Protein AF-0000000077901804 (afdb_homodimer)

Radius of gyration: 25.61 Å; Cα contacts (8 Å, |Δi|>4): 1204; chains: 2; bounding box: 65×67×76 Å

Solvent-accessible surface area (backbone atoms only — not comparable to full-atom values): 31361 Å² total; per-residue (Å²): 134,80,76,74,73,71,84,38,73,64,53,51,50,49,49,41,64,74,38,40,66,60,51,50,32,50,49,52,33,50,53,41,32,70,75,36,60,67,58,72,30,65,70,46,48,52,50,48,45,46,52,35,20,40,50,39,36,37,23,58,17,41,42,52,29,21,20,50,53,42,44,50,56,22,39,9,38,42,13,9,39,18,7,36,50,33,29,60,43,30,23,32,74,85,43,90,82,46,84,54,78,84,52,70,57,48,57,61,68,57,38,50,52,51,36,20,52,55,28,25,52,53,10,41,50,50,12,45,42,34,48,73,46,59,28,57,32,60,56,45,18,43,14,45,23,31,27,43,44,12,50,40,30,62,74,52,68,71,48,67,39,49,61,52,26,64,78,46,36,37,48,54,69,36,58,59,96,82,38,44,39,46,43,52,52,33,49,51,51,47,51,52,49,42,44,40,52,73,71,38,68,63,21,54,50,41,35,36,36,8,64,36,49,69,61,27,44,74,73,66,46,61,62,51,61,50,44,24,49,37,31,21,51,18,24,29,26,18,12,50,27,10,36,52,47,19,24,59,65,49,32,25,32,88,66,34,49,63,61,45,28,59,50,24,51,33,14,23,32,61,19,52,31,28,72,80,23,39,34,64,48,64,68,28,33,46,52,13,34,48,43,51,48,43,37,53,51,34,40,50,72,67,67,46,58,72,32,54,52,32,28,50,51,11,51,47,32,36,51,37,48,30,52,52,44,48,56,55,59,68,72,104,133,81,74,76,74,73,83,39,74,65,55,49,48,50,48,42,65,74,37,41,66,60,51,49,33,50,49,51,32,49,53,41,33,68,76,35,60,66,58,72,30,66,71,45,46,52,51,48,44,46,52,35,21,41,50,38,36,37,22,57,17,42,44,52,30,20,19,51,53,42,45,50,55,22,38,9,39,43,14,11,38,18,8,38,52,34,31,60,42,29,24,32,74,86,42,89,83,46,84,55,78,84,51,71,56,48,57,60,69,55,40,51,52,52,36,22,50,56,29,26,52,54,10,42,50,50,11,44,42,34,48,73,45,59,29,57,32,59,57,43,18,43,15,44,23,30,27,43,44,11,51,40,29,61,73,51,68,70,47,69,40,50,61,53,26,65,78,48,35,37,48,52,68,36,57,59,96,81,39,45,39,47,43,52,53,32,49,51,51,46,51,50,48,40,44,40,52,73,70,38,68,62,20,53,50,42,36,38,35,9,64,37,49,68,61,26,44,73,72,65,46,60,60,50,62,50,44,24,50,37,32,21,52,19,25,30,26,18,12,50,27,10,36,52,47,17,25,58,66,49,31,25,34,87,65,33,49,65,60,45,29,59,50,24,51,32,14,23,34,62,20,52,31,28,71,77,22,40,34,64,50,64,68,27,33,48,52,13,33,48,42,51,49,43,36,54,52,34,40,50,73,67,68,47,58,72,33,55,52,32,28,50,51,11,51,47,31,36,51,37,47,30,52,52,43,49,56,54,58,69,73,105

Organism: NCBI:txid853

Structure (mmCIF, N/CA/C/O backbone):
data_AF-0000000077901804-model_v1
#
loop_
_entity.id
_entity.type
_entity.pdbx_description
1 polymer 'Galactoside transport system permease protein MglC'
#
loop_
_atom_site.group_PDB
_atom_site.id
_atom_site.type_symbol
_atom_site.label_atom_id
_atom_site.label_alt_id
_atom_site.label_comp_id
_atom_site.label_asym_id
_atom_site.label_entity_id
_atom_site.label_seq_id
_atom_site.pdbx_PDB_ins_code
_atom_site.Cartn_x
_atom_site.Cartn_y
_atom_site.Cartn_z
_atom_site.occupancy
_atom_site.B_iso_or_equiv
_atom_site.auth_seq_id
_atom_site.auth_comp_id
_atom_site.auth_asym_id
_atom_site.auth_atom_id
_atom_site.pdbx_PDB_model_num
ATOM 1 N N . MET A 1 1 ? -24.484 21.406 40.375 1 30.56 1 MET A N 1
ATOM 2 C CA . MET A 1 1 ? -23.969 20.234 41.094 1 30.56 1 MET A CA 1
ATOM 3 C C . MET A 1 1 ? -23.438 19.203 40.125 1 30.56 1 MET A C 1
ATOM 5 O O . MET A 1 1 ? -24.203 18.453 39.5 1 30.56 1 MET A O 1
ATOM 9 N N . GLU A 1 2 ? -22.453 19.516 39.312 1 31.58 2 GLU A N 1
ATOM 10 C CA . GLU A 1 2 ? -21.719 18.844 38.25 1 31.58 2 GLU A CA 1
ATOM 11 C C . GLU A 1 2 ? -21.125 17.531 38.719 1 31.58 2 GLU A C 1
ATOM 13 O O . GLU A 1 2 ? -20.328 17.5 39.688 1 31.58 2 GLU A O 1
ATOM 18 N N . ALA A 1 3 ? -22.062 16.391 38.781 1 37.38 3 ALA A N 1
ATOM 19 C CA . ALA A 1 3 ? -21.734 15.086 39.344 1 37.38 3 ALA A CA 1
ATOM 20 C C . ALA A 1 3 ? -20.297 14.703 39.062 1 37.38 3 ALA A C 1
ATOM 22 O O . ALA A 1 3 ? -19.859 14.734 37.906 1 37.38 3 ALA A O 1
ATOM 23 N N . THR A 1 4 ? -19.375 14.977 39.875 1 35 4 THR A N 1
ATOM 24 C CA . THR A 1 4 ? -18.031 14.438 39.938 1 35 4 THR A CA 1
ATOM 25 C C . THR A 1 4 ? -18.016 12.969 39.531 1 35 4 THR A C 1
ATOM 27 O O . THR A 1 4 ? -18.469 12.109 40.281 1 35 4 THR A O 1
ATOM 30 N N . LYS A 1 5 ? -18.438 12.57 38.406 1 46.09 5 LYS A N 1
ATOM 31 C CA . LYS A 1 5 ? -18.391 11.18 37.969 1 46.09 5 LYS A CA 1
ATOM 32 C C . LYS A 1 5 ? -17.094 10.508 38.406 1 46.09 5 LYS A C 1
ATOM 34 O O . LYS A 1 5 ? -16 10.906 37.969 1 46.09 5 LYS A O 1
ATOM 39 N N . LYS A 1 6 ? -17.062 10.07 39.594 1 46.34 6 LYS A N 1
ATOM 40 C CA . LYS A 1 6 ? -16.031 9.266 40.25 1 46.34 6 LYS A CA 1
ATOM 41 C C . LYS A 1 6 ? -15.367 8.32 39.25 1 46.34 6 LYS A C 1
ATOM 43 O O . LYS A 1 6 ? -16.047 7.57 38.562 1 46.34 6 LYS A O 1
ATOM 48 N N . VAL A 1 7 ? -14.094 8.656 38.781 1 57.09 7 VAL A N 1
ATOM 49 C CA . VAL A 1 7 ? -13.203 7.793 38 1 57.09 7 VAL A CA 1
ATOM 50 C C . VAL A 1 7 ? -13.172 6.402 38.625 1 57.09 7 VAL A C 1
ATOM 52 O O . VAL A 1 7 ? -12.664 6.223 39.75 1 57.09 7 VAL A O 1
ATOM 55 N N . THR A 1 8 ? -14.141 5.609 38.469 1 60.59 8 THR A N 1
ATOM 56 C CA . THR A 1 8 ? -14.172 4.242 38.969 1 60.59 8 THR A CA 1
ATOM 57 C C . THR A 1 8 ? -13.172 3.367 38.219 1 60.59 8 THR A C 1
ATOM 59 O O . THR A 1 8 ? -12.773 3.693 37.125 1 60.59 8 THR A O 1
ATOM 62 N N . GLY A 1 9 ? -12.438 2.508 38.969 1 58.94 9 GLY A N 1
ATOM 63 C CA . GLY A 1 9 ? -11.5 1.527 38.438 1 58.94 9 GLY A CA 1
ATOM 64 C C . GLY A 1 9 ? -11.945 0.931 37.125 1 58.94 9 GLY A C 1
ATOM 65 O O . GLY A 1 9 ? -11.141 0.757 36.219 1 58.94 9 GLY A O 1
ATOM 66 N N . LYS A 1 10 ? -13.156 0.784 37 1 64.56 10 LYS A N 1
ATOM 67 C CA . LYS A 1 10 ? -13.719 0.201 35.781 1 64.56 10 LYS A CA 1
ATOM 68 C C . LYS A 1 10 ? -13.672 1.189 34.625 1 64.56 10 LYS A C 1
ATOM 70 O O . LYS A 1 10 ? -13.414 0.802 33.5 1 64.56 10 LYS A O 1
ATOM 75 N N . SER A 1 11 ? -13.945 2.463 34.969 1 69.19 11 SER A N 1
ATOM 76 C CA . SER A 1 11 ? -13.898 3.504 33.938 1 69.19 11 SER A CA 1
ATOM 77 C C . SER A 1 11 ? -12.477 3.721 33.438 1 69.19 11 SER A C 1
ATOM 79 O O . SER A 1 11 ? -12.258 3.914 32.25 1 69.19 11 SER A O 1
ATOM 81 N N . VAL A 1 12 ? -11.594 3.619 34.375 1 68.81 12 VAL A N 1
ATOM 82 C CA . VAL A 1 12 ? -10.188 3.77 34.031 1 68.81 12 VAL A CA 1
ATOM 83 C C . VAL A 1 12 ? -9.75 2.59 33.156 1 68.81 12 VAL A C 1
ATOM 85 O O . VAL A 1 12 ? -9.016 2.768 32.188 1 68.81 12 VAL A O 1
ATOM 88 N N . LYS A 1 13 ? -10.188 1.478 33.5 1 68.06 13 LYS A N 1
ATOM 89 C CA . LYS A 1 13 ? -9.844 0.283 32.75 1 68.06 13 LYS A CA 1
ATOM 90 C C . LYS A 1 13 ? -10.406 0.357 31.328 1 68.06 13 LYS A C 1
ATOM 92 O O . LYS A 1 13 ? -9.734 -0.019 30.359 1 68.06 13 LYS A O 1
ATOM 97 N N . LYS A 1 14 ? -11.562 0.89 31.297 1 70 14 LYS A N 1
ATOM 98 C CA . LYS A 1 14 ? -12.195 1.043 29.984 1 70 14 LYS A CA 1
ATOM 99 C C . LYS A 1 14 ? -11.469 2.086 29.141 1 70 14 LYS A C 1
ATOM 101 O O . LYS A 1 14 ? -11.242 1.878 27.953 1 70 14 LYS A O 1
ATOM 106 N N . TRP A 1 15 ? -11.164 3.121 29.875 1 72.94 15 TRP A N 1
ATOM 107 C CA . TRP A 1 15 ? -10.438 4.172 29.172 1 72.94 15 TRP A CA 1
ATOM 108 C C . TRP A 1 15 ? -9.07 3.676 28.719 1 72.94 15 TRP A C 1
ATOM 110 O O . TRP A 1 15 ? -8.633 3.963 27.594 1 72.94 15 TRP A O 1
ATOM 120 N N . LEU A 1 16 ? -8.469 2.912 29.562 1 70.81 16 LEU A N 1
ATOM 121 C CA . LEU A 1 16 ? -7.16 2.354 29.234 1 70.81 16 LEU A CA 1
ATOM 122 C C . LEU A 1 16 ? -7.266 1.362 28.078 1 70.81 16 LEU A C 1
ATOM 124 O O . LEU A 1 16 ? -6.391 1.317 27.203 1 70.81 16 LEU A O 1
ATOM 128 N N . GLY A 1 17 ? -8.289 0.748 28.141 1 65.12 17 GLY A N 1
ATOM 129 C CA . GLY A 1 17 ? -8.523 -0.195 27.062 1 65.12 17 GLY A CA 1
ATOM 130 C C . GLY A 1 17 ? -8.758 0.479 25.719 1 65.12 17 GLY A C 1
ATOM 131 O O . GLY A 1 17 ? -8.203 0.06 24.703 1 65.12 17 GLY A O 1
ATOM 132 N N . ASN A 1 18 ? -9.328 1.641 25.859 1 71.19 18 ASN A N 1
ATOM 133 C CA . ASN A 1 18 ? -9.695 2.354 24.641 1 71.19 18 ASN A CA 1
ATOM 134 C C . ASN A 1 18 ? -8.547 3.221 24.125 1 71.19 18 ASN A C 1
ATOM 136 O O . ASN A 1 18 ? -8.539 3.637 22.969 1 71.19 18 ASN A O 1
ATOM 140 N N . ASN A 1 19 ? -7.641 3.459 25.047 1 79.94 19 ASN A N 1
ATOM 141 C CA . ASN A 1 19 ? -6.512 4.312 24.688 1 79.94 19 ASN A CA 1
ATOM 142 C C . ASN A 1 19 ? -5.18 3.633 24.984 1 79.94 19 ASN A C 1
ATOM 144 O O . ASN A 1 19 ? -4.207 4.297 25.344 1 79.94 19 ASN A O 1
ATOM 148 N N . ALA A 1 20 ? -5.227 2.312 24.938 1 77 20 ALA A N 1
ATOM 149 C CA . ALA A 1 20 ? -4.066 1.511 25.328 1 77 20 ALA A CA 1
ATOM 150 C C . ALA A 1 20 ? -2.832 1.906 24.516 1 77 20 ALA A C 1
ATOM 152 O O . ALA A 1 20 ? -1.736 2.029 25.062 1 77 20 ALA A O 1
ATOM 153 N N . ILE A 1 21 ? -3.031 2.193 23.312 1 77.88 21 ILE A N 1
ATOM 154 C CA . ILE A 1 21 ? -1.894 2.479 22.438 1 77.88 21 ILE A CA 1
ATOM 155 C C . ILE A 1 21 ? -1.303 3.842 22.797 1 77.88 21 ILE A C 1
ATOM 157 O O . ILE A 1 21 ? -0.081 4.012 22.797 1 77.88 21 ILE A O 1
ATOM 161 N N . ILE A 1 22 ? -2.111 4.805 23.141 1 84.81 22 ILE A N 1
ATOM 162 C CA . ILE A 1 22 ? -1.645 6.129 23.516 1 84.81 22 ILE A CA 1
ATOM 163 C C . ILE A 1 22 ? -0.839 6.035 24.812 1 84.81 22 ILE A C 1
ATOM 165 O O . ILE A 1 22 ? 0.253 6.602 24.922 1 84.81 22 ILE A O 1
ATOM 169 N N . VAL A 1 23 ? -1.321 5.195 25.703 1 84.75 23 VAL A N 1
ATOM 170 C CA . VAL A 1 23 ? -0.662 5.043 27 1 84.75 23 VAL A CA 1
ATOM 171 C C . VAL A 1 23 ? 0.679 4.336 26.812 1 84.75 23 VAL A C 1
ATOM 173 O O . VAL A 1 23 ? 1.683 4.73 27.406 1 84.75 23 VAL A O 1
ATOM 176 N N . LEU A 1 24 ? 0.644 3.383 25.953 1 81.12 24 LEU A N 1
ATOM 177 C CA . LEU A 1 24 ? 1.866 2.627 25.703 1 81.12 24 LEU A CA 1
ATOM 178 C C . LEU A 1 24 ? 2.938 3.516 25.078 1 81.12 24 LEU A C 1
ATOM 180 O O . LEU A 1 24 ? 4.098 3.486 25.5 1 81.12 24 LEU A O 1
ATOM 184 N N . MET A 1 25 ? 2.586 4.273 24.172 1 83.31 25 MET A N 1
ATOM 185 C CA . MET A 1 25 ? 3.555 5.113 23.484 1 83.31 25 MET A CA 1
ATOM 186 C C . MET A 1 25 ? 4.07 6.223 24.391 1 83.31 25 MET A C 1
ATOM 188 O O . MET A 1 25 ? 5.25 6.574 24.344 1 83.31 25 MET A O 1
ATOM 192 N N . LEU A 1 26 ? 3.199 6.707 25.219 1 87 26 LEU A N 1
ATOM 193 C CA . LEU A 1 26 ? 3.623 7.715 26.188 1 87 26 LEU A CA 1
ATOM 194 C C . LEU A 1 26 ? 4.57 7.117 27.219 1 87 26 LEU A C 1
ATOM 196 O O . LEU A 1 26 ? 5.551 7.754 27.609 1 87 26 LEU A O 1
ATOM 200 N N . ALA A 1 27 ? 4.262 5.879 27.594 1 87 27 ALA A N 1
ATOM 201 C CA . ALA A 1 27 ? 5.109 5.199 28.578 1 87 27 ALA A CA 1
ATOM 202 C C . ALA A 1 27 ? 6.516 4.98 28.016 1 87 27 ALA A C 1
ATOM 204 O O . ALA A 1 27 ? 7.508 5.234 28.703 1 87 27 ALA A O 1
ATOM 205 N N . VAL A 1 28 ? 6.559 4.582 26.812 1 83.31 28 VAL A N 1
ATOM 206 C CA . VAL A 1 28 ? 7.855 4.355 26.172 1 83.31 28 VAL A CA 1
ATOM 207 C C . VAL A 1 28 ? 8.617 5.672 26.078 1 83.31 28 VAL A C 1
ATOM 209 O O . VAL A 1 28 ? 9.82 5.723 26.344 1 83.31 28 VAL A O 1
ATOM 212 N N . SER A 1 29 ? 7.938 6.719 25.703 1 87.62 29 SER A N 1
ATOM 213 C CA . SER A 1 29 ? 8.562 8.031 25.562 1 87.62 29 SER A CA 1
ATOM 214 C C . SER A 1 29 ? 9.086 8.531 26.906 1 87.62 29 SER A C 1
ATOM 216 O O . SER A 1 29 ? 10.172 9.109 26.984 1 87.62 29 SER A O 1
ATOM 218 N N . LEU A 1 30 ? 8.359 8.25 27.922 1 88.81 30 LEU A N 1
ATOM 219 C CA . LEU A 1 30 ? 8.766 8.68 29.25 1 88.81 30 LEU A CA 1
ATOM 220 C C . LEU A 1 30 ? 9.992 7.902 29.719 1 88.81 30 LEU A C 1
ATOM 222 O O . LEU A 1 30 ? 10.906 8.477 30.312 1 88.81 30 LEU A O 1
ATOM 226 N N . ILE A 1 31 ? 9.961 6.664 29.469 1 89.94 31 ILE A N 1
ATOM 227 C CA . ILE A 1 31 ? 11.094 5.828 29.859 1 89.94 31 ILE A CA 1
ATOM 228 C C . ILE A 1 31 ? 12.359 6.289 29.141 1 89.94 31 ILE A C 1
ATOM 230 O O . ILE A 1 31 ? 13.414 6.43 29.75 1 89.94 31 ILE A O 1
ATOM 234 N N . VAL A 1 32 ? 12.227 6.605 27.891 1 88.12 32 VAL A N 1
ATOM 235 C CA . VAL A 1 32 ? 13.367 7.055 27.109 1 88.12 32 VAL A CA 1
ATOM 236 C C . VAL A 1 32 ? 13.812 8.438 27.578 1 88.12 32 VAL A C 1
ATOM 238 O O . VAL A 1 32 ? 15.016 8.719 27.641 1 88.12 32 VAL A O 1
ATOM 241 N N . GLY A 1 33 ? 12.922 9.266 27.969 1 88.56 33 GLY A N 1
ATOM 242 C CA . GLY A 1 33 ? 13.25 10.578 28.5 1 88.56 33 GLY A CA 1
ATOM 243 C C . GLY A 1 33 ? 14.016 10.523 29.812 1 88.56 33 GLY A C 1
ATOM 244 O O . GLY A 1 33 ? 14.875 11.367 30.062 1 88.56 33 GLY A O 1
ATOM 245 N N . ILE A 1 34 ? 13.75 9.477 30.547 1 89.69 34 ILE A N 1
ATOM 246 C CA . ILE A 1 34 ? 14.43 9.297 31.812 1 89.69 34 ILE A CA 1
ATOM 247 C C . ILE A 1 34 ? 15.852 8.773 31.578 1 89.69 34 ILE A C 1
ATOM 249 O O . ILE A 1 34 ? 16.797 9.203 32.25 1 89.69 34 ILE A O 1
ATOM 253 N N . ILE A 1 35 ? 15.961 7.988 30.609 1 90.19 35 ILE A N 1
ATOM 254 C CA . ILE A 1 35 ? 17.25 7.391 30.297 1 90.19 35 ILE A CA 1
ATOM 255 C C . ILE A 1 35 ? 18.125 8.398 29.562 1 90.19 35 ILE A C 1
ATOM 257 O O . ILE A 1 35 ? 19.328 8.477 29.797 1 90.19 35 ILE A O 1
ATOM 261 N N . HIS A 1 36 ? 17.5 9.164 28.703 1 91.38 36 HIS A N 1
ATOM 262 C CA . HIS A 1 36 ? 18.203 10.18 27.906 1 91.38 36 HIS A CA 1
ATOM 263 C C . HIS A 1 36 ? 17.594 11.562 28.141 1 91.38 36 HIS A C 1
ATOM 265 O O . HIS A 1 36 ? 16.703 11.984 27.406 1 91.38 36 HIS A O 1
ATOM 271 N N . PRO A 1 37 ? 18.156 12.281 28.969 1 85.62 37 PRO A N 1
ATOM 272 C CA . PRO A 1 37 ? 17.562 13.57 29.328 1 85.62 37 PRO A CA 1
ATOM 273 C C . PRO A 1 37 ? 17.5 14.539 28.156 1 85.62 37 PRO A C 1
ATOM 275 O O . PRO A 1 37 ? 16.672 15.453 28.156 1 85.62 37 PRO A O 1
ATOM 278 N N . ASN A 1 38 ? 18.312 14.352 27.172 1 89.25 38 ASN A N 1
ATOM 279 C CA . ASN A 1 38 ? 18.281 15.211 25.984 1 89.25 38 ASN A CA 1
ATOM 280 C C . ASN A 1 38 ? 16.969 15.039 25.203 1 89.25 38 ASN A C 1
ATOM 282 O O . ASN A 1 38 ? 16.656 15.852 24.344 1 89.25 38 ASN A O 1
ATOM 286 N N . PHE A 1 39 ? 16.344 14.039 25.625 1 90.25 39 PHE A N 1
ATOM 287 C CA . PHE A 1 39 ? 15.039 13.781 25.016 1 90.25 39 PHE A CA 1
ATOM 288 C C . PHE A 1 39 ? 14.086 14.938 25.281 1 90.25 39 PHE A C 1
ATOM 290 O O . PHE A 1 39 ? 13.297 15.312 24.406 1 90.25 39 PHE A O 1
ATOM 297 N N . PHE A 1 40 ? 14.25 15.609 26.422 1 88.69 40 PHE A N 1
ATOM 298 C CA . PHE A 1 40 ? 13.344 16.688 26.797 1 88.69 40 PHE A CA 1
ATOM 299 C C . PHE A 1 40 ? 14 18.047 26.578 1 88.69 40 PHE A C 1
ATOM 301 O O . PHE A 1 40 ? 13.477 19.062 27.047 1 88.69 40 PHE A O 1
ATOM 308 N N . ALA A 1 41 ? 15.078 18.047 25.844 1 90.81 41 ALA A N 1
ATOM 309 C CA . ALA A 1 41 ? 15.719 19.312 25.516 1 90.81 41 ALA A CA 1
ATOM 310 C C . ALA A 1 41 ? 14.836 20.156 24.594 1 90.81 41 ALA A C 1
ATOM 312 O O . ALA A 1 41 ? 14.117 19.609 23.75 1 90.81 41 ALA A O 1
ATOM 313 N N . LEU A 1 42 ? 14.906 21.422 24.75 1 89.25 42 LEU A N 1
ATOM 314 C CA . LEU A 1 42 ? 14.07 22.344 24 1 89.25 42 LEU A CA 1
ATOM 315 C C . LEU A 1 42 ? 14.289 22.172 22.5 1 89.25 42 LEU A C 1
ATOM 317 O O . LEU A 1 42 ? 13.328 22.219 21.719 1 89.25 42 LEU A O 1
ATOM 321 N N . ALA A 1 43 ? 15.523 22.031 22.156 1 88.38 43 ALA A N 1
ATOM 322 C CA . ALA A 1 43 ? 15.836 21.844 20.75 1 88.38 43 ALA A CA 1
ATOM 323 C C . ALA A 1 43 ? 15.141 20.609 20.188 1 88.38 43 ALA A C 1
ATOM 325 O O . ALA A 1 43 ? 14.609 20.656 19.062 1 88.38 43 ALA A O 1
ATOM 326 N N . ASN A 1 44 ? 15.125 19.531 20.984 1 90.56 44 ASN A N 1
ATOM 327 C CA . ASN A 1 44 ? 14.477 18.297 20.547 1 90.56 44 ASN A CA 1
ATOM 328 C C . ASN A 1 44 ? 12.961 18.438 20.516 1 90.56 44 ASN A C 1
ATOM 330 O O . ASN A 1 44 ? 12.312 17.922 19.609 1 90.56 44 ASN A O 1
ATOM 334 N N . ILE A 1 45 ? 12.445 19.141 21.375 1 90.31 45 ILE A N 1
ATOM 335 C CA . ILE A 1 45 ? 11 19.359 21.422 1 90.31 45 ILE A CA 1
ATOM 336 C C . ILE A 1 45 ? 10.562 20.203 20.234 1 90.31 45 ILE A C 1
ATOM 338 O O . ILE A 1 45 ? 9.539 19.922 19.609 1 90.31 45 ILE A O 1
ATOM 342 N N . ILE A 1 46 ? 11.328 21.188 19.938 1 90.75 46 ILE A N 1
ATOM 343 C CA . ILE A 1 46 ? 11 22.047 18.812 1 90.75 46 ILE A CA 1
ATOM 344 C C . ILE A 1 46 ? 11.055 21.234 17.516 1 90.75 46 ILE A C 1
ATOM 346 O O . ILE A 1 46 ? 10.164 21.344 16.672 1 90.75 46 ILE A O 1
ATOM 350 N N . ASN A 1 47 ? 12.039 20.391 17.406 1 90.38 47 ASN A N 1
ATOM 351 C CA . ASN A 1 47 ? 12.156 19.531 16.219 1 90.38 47 ASN A CA 1
ATOM 352 C C . ASN A 1 47 ? 11.008 18.547 16.125 1 90.38 47 ASN A C 1
ATOM 354 O O . ASN A 1 47 ? 10.516 18.25 15.039 1 90.38 47 ASN A O 1
ATOM 358 N N . LEU A 1 48 ? 10.664 18.031 17.234 1 91.94 48 LEU A N 1
ATOM 359 C CA . LEU A 1 48 ? 9.516 17.125 17.281 1 91.94 48 LEU A CA 1
ATOM 360 C C . LEU A 1 48 ? 8.258 17.812 16.766 1 91.94 48 LEU A C 1
ATOM 362 O O . LEU A 1 48 ? 7.539 17.266 15.938 1 91.94 48 LEU A O 1
ATOM 366 N N . PHE A 1 49 ? 8.078 19.031 17.188 1 93.94 49 PHE A N 1
ATOM 367 C CA . PHE A 1 49 ? 6.855 19.719 16.797 1 93.94 49 PHE A CA 1
ATOM 368 C C . PHE A 1 49 ? 6.91 20.141 15.336 1 93.94 49 PHE A C 1
ATOM 370 O O . PHE A 1 49 ? 5.879 20.203 14.664 1 93.94 49 PHE A O 1
ATOM 377 N N . LYS A 1 50 ? 8.102 20.406 14.844 1 93.62 50 LYS A N 1
ATOM 378 C CA . LYS A 1 50 ? 8.242 20.656 13.414 1 93.62 50 LYS A CA 1
ATOM 379 C C . LYS A 1 50 ? 7.844 19.438 12.594 1 93.62 50 LYS A C 1
ATOM 381 O O . LYS A 1 50 ? 7.105 19.547 11.609 1 93.62 50 LYS A O 1
ATOM 386 N N . ASN A 1 51 ? 8.234 18.281 13.062 1 93.56 51 ASN A N 1
ATOM 387 C CA . ASN A 1 51 ? 7.867 17.047 12.391 1 93.56 51 ASN A CA 1
ATOM 388 C C . ASN A 1 51 ? 6.375 16.75 12.508 1 93.56 51 ASN A C 1
ATOM 390 O O . ASN A 1 51 ? 5.734 16.344 11.531 1 93.56 51 ASN A O 1
ATOM 394 N N . VAL A 1 52 ? 5.906 17 13.633 1 95.62 52 VAL A N 1
ATOM 395 C CA . VAL A 1 52 ? 4.492 16.766 13.898 1 95.62 52 VAL A CA 1
ATOM 396 C C . VAL A 1 52 ? 3.645 17.656 12.992 1 95.62 52 VAL A C 1
ATOM 398 O O . VAL A 1 52 ? 2.609 17.234 12.484 1 95.62 52 VAL A O 1
ATOM 401 N N . SER A 1 53 ? 4.102 18.891 12.844 1 96.94 53 SER A N 1
ATOM 402 C CA . SER A 1 53 ? 3.342 19.844 12.055 1 96.94 53 SER A CA 1
ATOM 403 C C . SER A 1 53 ? 3.109 19.328 10.633 1 96.94 53 SER A C 1
ATOM 405 O O . SER A 1 53 ? 1.983 19.359 10.141 1 96.94 53 SER A O 1
ATOM 407 N N . ILE A 1 54 ? 4.102 18.812 10.031 1 96.75 54 ILE A N 1
ATOM 408 C CA . ILE A 1 54 ? 4.012 18.344 8.648 1 96.75 54 ILE A CA 1
ATOM 409 C C . ILE A 1 54 ? 3.154 17.078 8.594 1 96.75 54 ILE A C 1
ATOM 411 O O . ILE A 1 54 ? 2.252 16.969 7.762 1 96.75 54 ILE A O 1
ATOM 415 N N . ARG A 1 55 ? 3.389 16.219 9.5 1 96.56 55 ARG A N 1
ATOM 416 C CA . ARG A 1 55 ? 2.646 14.953 9.531 1 96.56 55 ARG A CA 1
ATOM 417 C C . ARG A 1 55 ? 1.179 15.195 9.867 1 96.56 55 ARG A C 1
ATOM 419 O O . ARG A 1 55 ? 0.301 14.477 9.391 1 96.56 55 ARG A O 1
ATOM 426 N N . TYR A 1 56 ? 0.981 16.172 10.734 1 97.75 56 TYR A N 1
ATOM 427 C CA . TYR A 1 56 ? -0.377 16.516 11.133 1 97.75 56 TYR A CA 1
ATOM 428 C C . TYR A 1 56 ? -1.187 17.016 9.945 1 97.75 56 TYR A C 1
ATOM 430 O O . TYR A 1 56 ? -2.359 16.672 9.789 1 97.75 56 TYR A O 1
ATOM 438 N N . ILE A 1 57 ? -0.619 17.766 9.086 1 98.38 57 ILE A N 1
ATOM 439 C CA . ILE A 1 57 ? -1.294 18.297 7.906 1 98.38 57 ILE A CA 1
ATOM 440 C C . ILE A 1 57 ? -1.689 17.141 6.984 1 98.38 57 ILE A C 1
ATOM 442 O O . ILE A 1 57 ? -2.809 17.109 6.469 1 98.38 57 ILE A O 1
ATOM 446 N N . ILE A 1 58 ? -0.832 16.172 6.84 1 98.12 58 ILE A N 1
ATOM 447 C CA . ILE A 1 58 ? -1.128 15.016 6.012 1 98.12 58 ILE A CA 1
ATOM 448 C C . ILE A 1 58 ? -2.262 14.203 6.645 1 98.12 58 ILE A C 1
ATOM 450 O O . ILE A 1 58 ? -3.193 13.789 5.953 1 98.12 58 ILE A O 1
ATOM 454 N N . ALA A 1 59 ? -2.168 14.039 7.949 1 97.81 59 ALA A N 1
ATOM 455 C CA . ALA A 1 59 ? -3.17 13.25 8.672 1 97.81 59 ALA A CA 1
ATOM 456 C C . ALA A 1 59 ? -4.543 13.914 8.594 1 97.81 59 ALA A C 1
ATOM 458 O O . ALA A 1 59 ? -5.562 13.234 8.5 1 97.81 59 ALA A O 1
ATOM 459 N N . LEU A 1 60 ? -4.551 15.219 8.68 1 98.06 60 LEU A N 1
ATOM 460 C CA . LEU A 1 60 ? -5.82 15.93 8.539 1 98.06 60 LEU A CA 1
ATOM 461 C C . LEU A 1 60 ? -6.438 15.68 7.172 1 98.06 60 LEU A C 1
ATOM 463 O O . LEU A 1 60 ? -7.652 15.5 7.059 1 98.06 60 LEU A O 1
ATOM 467 N N . GLY A 1 61 ? -5.609 15.672 6.176 1 97.75 61 GLY A N 1
ATOM 468 C CA . GLY A 1 61 ? -6.102 15.352 4.844 1 97.75 61 GLY A CA 1
ATOM 469 C C . GLY A 1 61 ? -6.703 13.969 4.75 1 97.75 61 GLY A C 1
ATOM 470 O O . GLY A 1 61 ? -7.84 13.805 4.301 1 97.75 61 GLY A O 1
ATOM 471 N N . ILE A 1 62 ? -6.051 13.016 5.254 1 96.5 62 ILE A N 1
ATOM 472 C CA . ILE A 1 62 ? -6.477 11.625 5.133 1 96.5 62 ILE A CA 1
ATOM 473 C C . ILE A 1 62 ? -7.691 11.383 6.027 1 96.5 62 ILE A C 1
ATOM 475 O O . ILE A 1 62 ? -8.492 10.484 5.754 1 96.5 62 ILE A O 1
ATOM 479 N N . SER A 1 63 ? -7.832 12.125 7.105 1 97.12 63 SER A N 1
ATOM 480 C CA . SER A 1 63 ? -8.891 11.906 8.086 1 97.12 63 SER A CA 1
ATOM 481 C C . SER A 1 63 ? -10.273 11.992 7.438 1 97.12 63 SER A C 1
ATOM 483 O O . SER A 1 63 ? -11.164 11.203 7.754 1 97.12 63 SER A O 1
ATOM 485 N N . GLY A 1 64 ? -10.438 12.93 6.52 1 97.44 64 GLY A N 1
ATOM 486 C CA . GLY A 1 64 ? -11.719 13.016 5.828 1 97.44 64 GLY A CA 1
ATOM 487 C C . GLY A 1 64 ? -12.055 11.766 5.039 1 97.44 64 GLY A C 1
ATOM 488 O O . GLY A 1 64 ? -13.211 11.336 5.02 1 97.44 64 GLY A O 1
ATOM 489 N N . CYS A 1 65 ? -11.086 11.227 4.41 1 97.19 65 CYS A N 1
ATOM 490 C CA . CYS A 1 65 ? -11.289 9.992 3.654 1 97.19 65 CYS A CA 1
ATOM 491 C C . CYS A 1 65 ? -11.641 8.836 4.582 1 97.19 65 CYS A C 1
ATOM 493 O O . CYS A 1 65 ? -12.539 8.047 4.277 1 97.19 65 CYS A O 1
ATOM 495 N N . LEU A 1 66 ? -11 8.797 5.719 1 94.56 66 LEU A N 1
ATOM 496 C CA . LEU A 1 66 ? -11.242 7.723 6.68 1 94.56 66 LEU A CA 1
ATOM 497 C C . LEU A 1 66 ? -12.641 7.832 7.273 1 94.56 66 LEU A C 1
ATOM 499 O O . LEU A 1 66 ? -13.336 6.824 7.426 1 94.56 66 LEU A O 1
ATOM 503 N N . ILE A 1 67 ? -13.047 9.008 7.555 1 96.25 67 ILE A N 1
ATOM 504 C CA . ILE A 1 67 ? -14.336 9.25 8.195 1 96.25 67 ILE A CA 1
ATOM 505 C C . ILE A 1 67 ? -15.461 8.789 7.273 1 96.25 67 ILE A C 1
ATOM 507 O O . ILE A 1 67 ? -16.516 8.352 7.742 1 96.25 67 ILE A O 1
ATOM 511 N N . THR A 1 68 ? -15.234 8.828 5.996 1 96.38 68 THR A N 1
ATOM 512 C CA . THR A 1 68 ? -16.25 8.383 5.043 1 96.38 68 THR A CA 1
ATOM 513 C C . THR A 1 68 ? -16 6.941 4.617 1 96.38 68 THR A C 1
ATOM 515 O O . THR A 1 68 ? -16.438 6.516 3.547 1 96.38 68 THR A O 1
ATOM 518 N N . THR A 1 69 ? -15.172 6.195 5.363 1 91.19 69 THR A N 1
ATOM 519 C CA . THR A 1 69 ? -14.883 4.773 5.199 1 91.19 69 THR A CA 1
ATOM 520 C C . THR A 1 69 ? -14.031 4.539 3.957 1 91.19 69 THR A C 1
ATOM 522 O O . THR A 1 69 ? -14.125 3.484 3.324 1 91.19 69 THR A O 1
ATOM 525 N N . GLY A 1 70 ? -13.281 5.52 3.621 1 92.31 70 GLY A N 1
ATOM 526 C CA . GLY A 1 70 ? -12.305 5.41 2.545 1 92.31 70 GLY A CA 1
ATOM 527 C C . GLY A 1 70 ? -10.875 5.586 3.012 1 92.31 70 GLY A C 1
ATOM 528 O O . GLY A 1 70 ? -10.539 5.25 4.148 1 92.31 70 GLY A O 1
ATOM 529 N N . ASN A 1 71 ? -9.992 5.859 2.152 1 91.94 71 ASN A N 1
ATOM 530 C CA . ASN A 1 71 ? -8.586 6.164 2.41 1 91.94 71 ASN A CA 1
ATOM 531 C C . ASN A 1 71 ? -7.91 6.754 1.177 1 91.94 71 ASN A C 1
ATOM 533 O O . ASN A 1 71 ? -8.508 6.816 0.102 1 91.94 71 ASN A O 1
ATOM 537 N N . ASP A 1 72 ? -6.762 7.238 1.396 1 95.81 72 ASP A N 1
ATOM 538 C CA . ASP A 1 72 ? -5.941 7.711 0.285 1 95.81 72 ASP A CA 1
ATOM 539 C C . ASP A 1 72 ? -4.488 7.27 0.45 1 95.81 72 ASP A C 1
ATOM 541 O O . ASP A 1 72 ? -3.688 7.977 1.068 1 95.81 72 ASP A O 1
ATOM 545 N N . LEU A 1 73 ? -4.172 6.219 -0.183 1 92.56 73 LEU A N 1
ATOM 546 C CA . LEU A 1 73 ? -2.838 5.645 -0.048 1 92.56 73 LEU A CA 1
ATOM 547 C C . LEU A 1 73 ? -1.835 6.383 -0.928 1 92.56 73 LEU A C 1
ATOM 549 O O . LEU A 1 73 ? -0.629 6.141 -0.841 1 92.56 73 LEU A O 1
ATOM 553 N N . SER A 1 74 ? -2.301 7.285 -1.704 1 96.25 74 SER A N 1
ATOM 554 C CA . SER A 1 74 ? -1.387 8.047 -2.553 1 96.25 74 SER A CA 1
ATOM 555 C C . SER A 1 74 ? -0.749 9.195 -1.786 1 96.25 74 SER A C 1
ATOM 557 O O . SE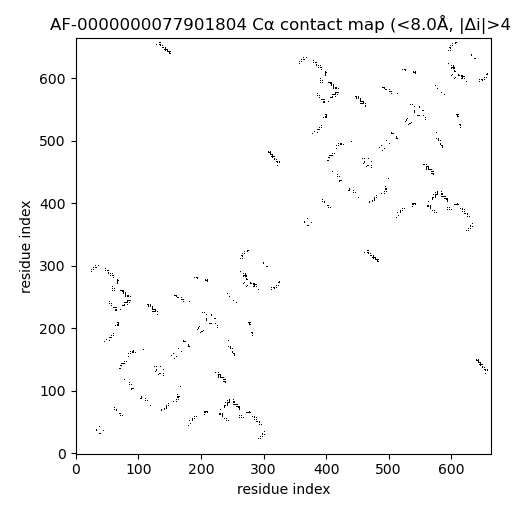R A 1 74 ? 0.096 9.914 -2.326 1 96.25 74 SER A O 1
ATOM 559 N N . ALA A 1 75 ? -1.113 9.367 -0.551 1 96.88 75 ALA A N 1
ATOM 560 C CA . ALA A 1 75 ? -0.719 10.523 0.251 1 96.88 75 ALA A CA 1
ATOM 561 C C . ALA A 1 75 ? 0.799 10.664 0.3 1 96.88 75 ALA A C 1
ATOM 563 O O . ALA A 1 75 ? 1.337 11.742 0.039 1 96.88 75 ALA A O 1
ATOM 564 N N . GLY A 1 76 ? 1.467 9.594 0.588 1 95.31 76 GLY A N 1
ATOM 565 C CA . GLY A 1 76 ? 2.914 9.664 0.709 1 95.31 76 GLY A CA 1
ATOM 566 C C . GLY A 1 76 ? 3.604 10.031 -0.591 1 95.31 76 GLY A C 1
ATOM 567 O O . GLY A 1 76 ? 4.406 10.969 -0.632 1 95.31 76 GLY A O 1
ATOM 568 N N . ARG A 1 77 ? 3.262 9.328 -1.631 1 96.25 77 ARG A N 1
ATOM 569 C CA . ARG A 1 77 ? 3.881 9.578 -2.928 1 96.25 77 ARG A CA 1
ATOM 570 C C . ARG A 1 77 ? 3.492 10.945 -3.469 1 96.25 77 ARG A C 1
ATOM 572 O O . ARG A 1 77 ? 4.289 11.609 -4.137 1 96.25 77 ARG A O 1
ATOM 579 N N . LEU A 1 78 ? 2.283 11.336 -3.17 1 97.81 78 LEU A N 1
ATOM 580 C CA . LEU A 1 78 ? 1.85 12.641 -3.643 1 97.81 78 LEU A CA 1
ATOM 581 C C . LEU A 1 78 ? 2.566 13.758 -2.889 1 97.81 78 LEU A C 1
ATOM 583 O O . LEU A 1 78 ? 2.951 14.766 -3.484 1 97.81 78 LEU A O 1
ATOM 587 N N . ALA A 1 79 ? 2.752 13.586 -1.61 1 98 79 ALA A N 1
ATOM 588 C CA . ALA A 1 79 ? 3.531 14.555 -0.845 1 98 79 ALA A CA 1
ATOM 589 C C . ALA A 1 79 ? 4.977 14.602 -1.331 1 98 79 ALA A C 1
ATOM 591 O O . ALA A 1 79 ? 5.582 15.68 -1.397 1 98 79 ALA A O 1
ATOM 592 N N . GLY A 1 80 ? 5.496 13.43 -1.646 1 97.44 80 GLY A N 1
ATOM 593 C CA . GLY A 1 80 ? 6.836 13.383 -2.205 1 97.44 80 GLY A CA 1
ATOM 594 C C . GLY A 1 80 ? 6.949 14.078 -3.551 1 97.44 80 GLY A C 1
ATOM 595 O O . GLY A 1 80 ? 7.902 14.812 -3.799 1 97.44 80 GLY A O 1
ATOM 596 N N . PHE A 1 81 ? 5.984 13.836 -4.383 1 97.5 81 PHE A N 1
ATOM 597 C CA . PHE A 1 81 ? 5.926 14.508 -5.676 1 97.5 81 PHE A CA 1
ATOM 598 C C . PHE A 1 81 ? 5.82 16.016 -5.504 1 97.5 81 PHE A C 1
ATOM 600 O O . PHE A 1 81 ? 6.496 16.781 -6.199 1 97.5 81 PHE A O 1
ATOM 607 N N . ALA A 1 82 ? 5.035 16.406 -4.547 1 98.19 82 ALA A N 1
ATOM 608 C CA . ALA A 1 82 ? 4.891 17.812 -4.227 1 98.19 82 ALA A CA 1
ATOM 609 C C . ALA A 1 82 ? 6.215 18.422 -3.758 1 98.19 82 ALA A C 1
ATOM 611 O O . ALA A 1 82 ? 6.562 19.531 -4.133 1 98.19 82 ALA A O 1
ATOM 612 N N . ALA A 1 83 ? 6.883 17.688 -2.963 1 97.44 83 ALA A N 1
ATOM 613 C CA . ALA A 1 83 ? 8.188 18.141 -2.49 1 97.44 83 ALA A CA 1
ATOM 614 C C . ALA A 1 83 ? 9.156 18.328 -3.652 1 97.44 83 ALA A C 1
ATOM 616 O O . ALA A 1 83 ? 9.883 19.328 -3.715 1 97.44 83 ALA A O 1
ATOM 617 N N . CYS A 1 84 ? 9.156 17.422 -4.543 1 95.69 84 CYS A N 1
ATOM 618 C CA . CYS A 1 84 ? 10.031 17.5 -5.707 1 95.69 84 CYS A CA 1
ATOM 619 C C . CYS A 1 84 ? 9.664 18.703 -6.574 1 95.69 84 CYS A C 1
ATOM 621 O O . CYS A 1 84 ? 10.547 19.438 -7.02 1 95.69 84 CYS A O 1
ATOM 623 N N . LEU A 1 85 ? 8.391 18.875 -6.812 1 94.94 85 LEU A N 1
ATOM 624 C CA . LEU A 1 85 ? 7.941 20.016 -7.594 1 94.94 85 LEU A CA 1
ATOM 625 C C . LEU A 1 85 ? 8.344 21.328 -6.926 1 94.94 85 LEU A C 1
ATOM 627 O O . LEU A 1 85 ? 8.789 22.266 -7.598 1 94.94 85 LEU A O 1
ATOM 631 N N . ALA A 1 86 ? 8.18 21.359 -5.625 1 94.88 86 ALA A N 1
ATOM 632 C CA . ALA A 1 86 ? 8.547 22.562 -4.887 1 94.88 86 ALA A CA 1
ATOM 633 C C . ALA A 1 86 ? 10.039 22.859 -5.035 1 94.88 86 ALA A C 1
ATOM 635 O O . ALA A 1 86 ? 10.438 24.016 -5.219 1 94.88 86 ALA A O 1
ATOM 636 N N . CYS A 1 87 ? 10.805 21.828 -4.945 1 92.62 87 CYS A N 1
ATOM 637 C CA . CYS A 1 87 ? 12.25 22 -5.094 1 92.62 87 CYS A CA 1
ATOM 638 C C . CYS A 1 87 ? 12.594 22.516 -6.488 1 92.62 87 CYS A C 1
ATOM 640 O O . CYS A 1 87 ? 13.453 23.391 -6.637 1 92.62 87 CYS A O 1
ATOM 642 N N . ILE A 1 88 ? 11.93 22.031 -7.445 1 90.06 88 ILE A N 1
ATOM 643 C CA . ILE A 1 88 ? 12.195 22.422 -8.828 1 90.06 88 ILE A CA 1
ATOM 644 C C . ILE A 1 88 ? 11.844 23.906 -9.023 1 90.06 88 ILE A C 1
ATOM 646 O O . ILE A 1 88 ? 12.602 24.641 -9.648 1 90.06 88 ILE A O 1
ATOM 650 N N . PHE A 1 89 ? 10.727 24.312 -8.453 1 90.31 89 PHE A N 1
ATOM 651 C CA . PHE A 1 89 ? 10.258 25.672 -8.648 1 90.31 89 PHE A CA 1
ATOM 652 C C . PHE A 1 89 ? 11.023 26.641 -7.758 1 90.31 89 PHE A C 1
ATOM 654 O O . PHE A 1 89 ? 11.109 27.844 -8.062 1 90.31 89 PHE A O 1
ATOM 661 N N . ALA A 1 90 ? 11.656 26.125 -6.715 1 89.69 90 ALA A N 1
ATOM 662 C CA . ALA A 1 90 ? 12.289 27.016 -5.738 1 89.69 90 ALA A CA 1
ATOM 663 C C . ALA A 1 90 ? 13.812 26.953 -5.84 1 89.69 90 ALA A C 1
ATOM 665 O O . ALA A 1 90 ? 14.516 27.406 -4.934 1 89.69 90 ALA A O 1
ATOM 666 N N . GLN A 1 91 ? 14.234 26.344 -6.832 1 86.81 91 GLN A N 1
ATOM 667 C CA . GLN A 1 91 ? 15.688 26.25 -6.973 1 86.81 91 GLN A CA 1
ATOM 668 C C . GLN A 1 91 ? 16.312 27.625 -7.176 1 86.81 91 GLN A C 1
ATOM 670 O O . GLN A 1 91 ? 15.703 28.5 -7.781 1 86.81 91 GLN A O 1
ATOM 675 N N . THR A 1 92 ? 17.547 27.672 -6.652 1 80.44 92 THR A N 1
ATOM 676 C CA . THR A 1 92 ? 18.297 28.922 -6.77 1 80.44 92 THR A CA 1
ATOM 677 C C . THR A 1 92 ? 18.688 29.188 -8.219 1 80.44 92 THR A C 1
ATOM 679 O O . THR A 1 92 ? 19.031 28.25 -8.953 1 80.44 92 THR A O 1
ATOM 682 N N . GLU A 1 93 ? 18.547 30.422 -8.516 1 74.06 93 GLU A N 1
ATOM 683 C CA . GLU A 1 93 ? 18.953 30.812 -9.859 1 74.06 93 GLU A CA 1
ATOM 684 C C . GLU A 1 93 ? 20.453 30.594 -10.062 1 74.06 93 GLU A C 1
ATOM 686 O O . GLU A 1 93 ? 21.266 30.953 -9.195 1 74.06 93 GLU A O 1
ATOM 691 N N . GLY A 1 94 ? 20.828 29.906 -11.102 1 68.38 94 GLY A N 1
ATOM 692 C CA . GLY A 1 94 ? 22.234 29.703 -11.406 1 68.38 94 GLY A CA 1
ATOM 693 C C . GLY A 1 94 ? 22.797 28.438 -10.789 1 68.38 94 GLY A C 1
ATOM 694 O O . GLY A 1 94 ? 24 28.156 -10.922 1 68.38 94 GLY A O 1
ATOM 695 N N . ALA A 1 95 ? 22.016 27.75 -10.023 1 66.81 95 ALA A N 1
ATOM 696 C CA . ALA A 1 95 ? 22.516 26.531 -9.383 1 66.81 95 ALA A CA 1
ATOM 697 C C . ALA A 1 95 ? 22.844 25.469 -10.414 1 66.81 95 ALA A C 1
ATOM 699 O O . ALA A 1 95 ? 22.219 25.391 -11.469 1 66.81 95 ALA A O 1
ATOM 700 N N . ALA A 1 96 ? 24.016 24.812 -10.172 1 65.06 96 ALA A N 1
ATOM 701 C CA . ALA A 1 96 ? 24.391 23.703 -11.031 1 65.06 96 ALA A CA 1
ATOM 702 C C . ALA A 1 96 ? 23.359 22.578 -10.977 1 65.06 96 ALA A C 1
ATOM 704 O O . ALA A 1 96 ? 22.906 22.203 -9.898 1 65.06 96 ALA A O 1
ATOM 705 N N . GLY A 1 97 ? 22.719 22.25 -12.188 1 66.06 97 GLY A N 1
ATOM 706 C CA . GLY A 1 97 ? 21.781 21.125 -12.211 1 66.06 97 GLY A CA 1
ATOM 707 C C . GLY A 1 97 ? 20.328 21.562 -12.125 1 66.06 97 GLY A C 1
ATOM 708 O O . GLY A 1 97 ? 19.469 20.797 -11.703 1 66.06 97 GLY A O 1
ATOM 709 N N . LYS A 1 98 ? 20.234 22.906 -12.266 1 69.5 98 LYS A N 1
ATOM 710 C CA . LYS A 1 98 ? 18.859 23.391 -12.266 1 69.5 98 LYS A CA 1
ATOM 711 C C . LYS A 1 98 ? 18.016 22.656 -13.305 1 69.5 98 LYS A C 1
ATOM 713 O O . LYS A 1 98 ? 18.438 22.469 -14.445 1 69.5 98 LYS A O 1
ATOM 718 N N . PHE A 1 99 ? 16.875 22.234 -12.828 1 71.06 99 PHE A N 1
ATOM 719 C CA . PHE A 1 99 ? 15.992 21.438 -13.664 1 71.06 99 PHE A CA 1
ATOM 720 C C . PHE A 1 99 ? 15.516 22.234 -14.867 1 71.06 99 PHE A C 1
ATOM 722 O O . PHE A 1 99 ? 15.562 21.766 -16 1 71.06 99 PHE A O 1
ATOM 729 N N . TYR A 1 100 ? 15.023 23.469 -14.547 1 72.81 100 TYR A N 1
ATOM 730 C CA . TYR A 1 100 ? 14.68 24.422 -15.602 1 72.81 100 TYR A CA 1
ATOM 731 C C . TYR A 1 100 ? 15.656 25.594 -15.617 1 72.81 100 TYR A C 1
ATOM 733 O O . TYR A 1 100 ? 15.477 26.562 -14.867 1 72.81 100 TYR A O 1
ATOM 741 N N . PRO A 1 101 ? 16.688 25.406 -16.391 1 69.88 101 PRO A N 1
ATOM 742 C CA . PRO A 1 101 ? 17.75 26.422 -16.359 1 69.88 101 PRO A CA 1
ATOM 743 C C . PRO A 1 101 ? 17.219 27.828 -16.594 1 69.88 101 PRO A C 1
ATOM 745 O O . PRO A 1 101 ? 17.75 28.797 -16.031 1 69.88 101 PRO A O 1
ATOM 748 N N . ASN A 1 102 ? 16.172 27.984 -17.312 1 70.19 102 ASN A N 1
ATOM 749 C CA . ASN A 1 102 ? 15.734 29.312 -17.672 1 70.19 102 ASN A CA 1
ATOM 750 C C . ASN A 1 102 ? 14.578 29.781 -16.797 1 70.19 102 ASN A C 1
ATOM 752 O O . ASN A 1 102 ? 14.07 30.891 -16.969 1 70.19 102 ASN A O 1
ATOM 756 N N . MET A 1 103 ? 14.266 29.078 -15.836 1 73.25 103 MET A N 1
ATOM 757 C CA . MET A 1 103 ? 13.125 29.484 -15.023 1 73.25 103 MET A CA 1
ATOM 758 C C . MET A 1 103 ? 13.578 30.344 -13.844 1 73.25 103 MET A C 1
ATOM 760 O O . MET A 1 103 ? 14.531 30 -13.148 1 73.25 103 MET A O 1
ATOM 764 N N . PRO A 1 104 ? 13.023 31.578 -13.852 1 75.94 104 PRO A N 1
ATOM 765 C CA . PRO A 1 104 ? 13.344 32.375 -12.664 1 75.94 104 PRO A CA 1
ATOM 766 C C . PRO A 1 104 ? 12.828 31.766 -11.375 1 75.94 104 PRO A C 1
ATOM 768 O O . PRO A 1 104 ? 11.93 30.922 -11.406 1 75.94 104 PRO A O 1
ATOM 771 N N . THR A 1 105 ? 13.562 32.031 -10.328 1 76.94 105 THR A N 1
ATOM 772 C CA . THR A 1 105 ? 13.086 31.562 -9.031 1 76.94 105 THR A CA 1
ATOM 773 C C . THR A 1 105 ? 11.703 32.125 -8.727 1 76.94 105 THR A C 1
ATOM 775 O O . THR A 1 105 ? 11.5 33.344 -8.773 1 76.94 105 THR A O 1
ATOM 778 N N . LEU A 1 106 ? 10.797 31.281 -8.586 1 85 106 LEU A N 1
ATOM 779 C CA . LEU A 1 106 ? 9.438 31.703 -8.273 1 85 106 LEU A CA 1
ATOM 780 C C . LEU A 1 106 ? 9.312 32.094 -6.801 1 85 106 LEU A C 1
ATOM 782 O O . LEU A 1 106 ? 9.961 31.5 -5.941 1 85 106 LEU A O 1
ATOM 786 N N . PRO A 1 107 ? 8.492 33.188 -6.637 1 88.88 107 PRO A N 1
ATOM 787 C CA . PRO A 1 107 ? 8.242 33.5 -5.23 1 88.88 107 PRO A CA 1
ATOM 788 C C . PRO A 1 107 ? 7.621 32.344 -4.457 1 88.88 107 PRO A C 1
ATOM 790 O O . PRO A 1 107 ? 6.871 31.562 -5.027 1 88.88 107 PRO A O 1
ATOM 793 N N . THR A 1 108 ? 7.902 32.25 -3.234 1 90.12 108 THR A N 1
ATOM 794 C CA . THR A 1 108 ? 7.531 31.141 -2.375 1 90.12 108 THR A CA 1
ATOM 795 C C . THR A 1 108 ? 6.023 30.922 -2.408 1 90.12 108 THR A C 1
ATOM 797 O O . THR A 1 108 ? 5.566 29.781 -2.58 1 90.12 108 THR A O 1
ATOM 800 N N . PRO A 1 109 ? 5.176 31.969 -2.363 1 91.81 109 PRO A N 1
ATOM 801 C CA . PRO A 1 109 ? 3.73 31.719 -2.398 1 91.81 109 PRO A CA 1
ATOM 802 C C . PRO A 1 109 ? 3.262 31.125 -3.727 1 91.81 109 PRO A C 1
ATOM 804 O O . PRO A 1 109 ? 2.316 30.344 -3.754 1 91.81 109 PRO A O 1
ATOM 807 N N . VAL A 1 110 ? 3.904 31.531 -4.773 1 93.75 110 VAL A N 1
ATOM 808 C CA . VAL A 1 110 ? 3.537 31.016 -6.09 1 93.75 110 VAL A CA 1
ATOM 809 C C . VAL A 1 110 ? 3.859 29.531 -6.168 1 93.75 110 VAL A C 1
ATOM 811 O O . VAL A 1 110 ? 3.092 28.75 -6.746 1 93.75 110 VAL A O 1
ATOM 814 N N . VAL A 1 111 ? 4.98 29.156 -5.566 1 94.06 111 VAL A N 1
ATOM 815 C CA . VAL A 1 111 ? 5.375 27.75 -5.543 1 94.06 111 VAL A CA 1
ATOM 816 C C . VAL A 1 111 ? 4.316 26.922 -4.812 1 94.06 111 VAL A C 1
ATOM 818 O O . VAL A 1 111 ? 3.879 25.891 -5.309 1 94.06 111 VAL A O 1
ATOM 821 N N . PHE A 1 112 ? 3.84 27.469 -3.734 1 95.88 112 PHE A N 1
ATOM 822 C CA . PHE A 1 112 ? 2.84 26.766 -2.939 1 95.88 112 PHE A CA 1
ATOM 823 C C . PHE A 1 112 ? 1.532 26.641 -3.709 1 95.88 112 PHE A C 1
ATOM 825 O O . PHE A 1 112 ? 0.938 25.562 -3.75 1 95.88 112 PHE A O 1
ATOM 832 N N . ILE A 1 113 ? 1.125 27.672 -4.352 1 97.19 113 ILE A N 1
ATOM 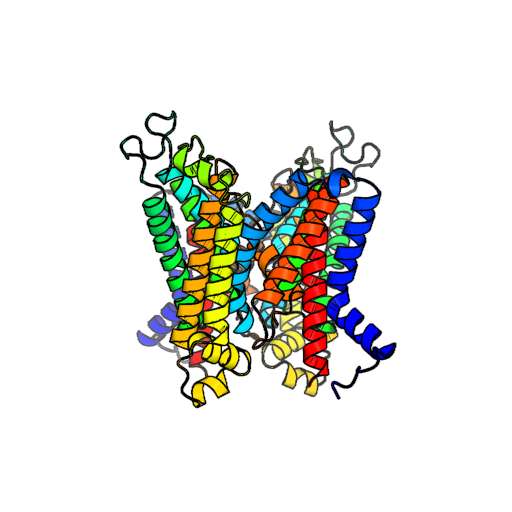833 C CA . ILE A 1 113 ? -0.146 27.672 -5.07 1 97.19 113 ILE A CA 1
ATOM 834 C C . ILE A 1 113 ? -0.081 26.688 -6.238 1 97.19 113 ILE A C 1
ATOM 836 O O . ILE A 1 113 ? -1 25.891 -6.441 1 97.19 113 ILE A O 1
ATOM 840 N N . LEU A 1 114 ? 1.006 26.719 -6.934 1 96.44 114 LEU A N 1
ATOM 841 C CA . LEU A 1 114 ? 1.15 25.859 -8.102 1 96.44 114 LEU A CA 1
ATOM 842 C C . LEU A 1 114 ? 1.204 24.391 -7.695 1 96.44 114 LEU A C 1
ATOM 844 O O . LEU A 1 114 ? 0.528 23.547 -8.289 1 96.44 114 LEU A O 1
ATOM 848 N N . VAL A 1 115 ? 1.989 24.094 -6.684 1 97.69 115 VAL A N 1
ATOM 849 C CA . VAL A 1 115 ? 2.162 22.703 -6.242 1 97.69 115 VAL A CA 1
ATOM 850 C C . VAL A 1 115 ? 0.845 22.172 -5.684 1 97.69 115 VAL A C 1
ATOM 852 O O . VAL A 1 115 ? 0.426 21.062 -6.016 1 97.69 115 VAL A O 1
ATOM 855 N N . VAL A 1 116 ? 0.168 22.969 -4.898 1 98.44 116 VAL A N 1
ATOM 856 C CA . VAL A 1 116 ? -1.096 22.547 -4.301 1 98.44 116 VAL A CA 1
ATOM 857 C C . VAL A 1 116 ? -2.15 22.375 -5.387 1 98.44 116 VAL A C 1
ATOM 859 O O . VAL A 1 116 ? -2.953 21.438 -5.336 1 98.44 116 VAL A O 1
ATOM 862 N N . ALA A 1 117 ? -2.125 23.219 -6.402 1 98.38 117 ALA A N 1
ATOM 863 C CA . ALA A 1 117 ? -3.068 23.109 -7.512 1 98.38 117 ALA A CA 1
ATOM 864 C C . ALA A 1 117 ? -2.863 21.812 -8.281 1 98.38 117 ALA A C 1
ATOM 866 O O . ALA A 1 117 ? -3.83 21.141 -8.656 1 98.38 117 ALA A O 1
ATOM 867 N N . ILE A 1 118 ? -1.644 21.5 -8.516 1 98.06 118 ILE A N 1
ATOM 868 C CA . ILE A 1 118 ? -1.333 20.266 -9.227 1 98.06 118 ILE A CA 1
ATOM 869 C C . ILE A 1 118 ? -1.788 19.062 -8.406 1 98.06 118 ILE A C 1
ATOM 871 O O . ILE A 1 118 ? -2.377 18.125 -8.938 1 98.06 118 ILE A O 1
ATOM 875 N N . CYS A 1 119 ? -1.529 19.078 -7.098 1 98.5 119 CYS A N 1
ATOM 876 C CA . CYS A 1 119 ? -1.96 18 -6.227 1 98.5 119 CYS A CA 1
ATOM 877 C C . CYS A 1 119 ? -3.48 17.906 -6.168 1 98.5 119 CYS A C 1
ATOM 879 O O . CYS A 1 119 ? -4.043 16.828 -6.051 1 98.5 119 CYS A O 1
ATOM 881 N N . ALA A 1 120 ? -4.09 19.094 -6.289 1 98.62 120 ALA A N 1
ATOM 882 C CA . ALA A 1 120 ? -5.547 19.109 -6.273 1 98.62 120 ALA A CA 1
ATOM 883 C C . ALA A 1 120 ? -6.121 18.344 -7.457 1 98.62 120 ALA A C 1
ATOM 885 O O . ALA A 1 120 ? -7.18 17.719 -7.348 1 98.62 120 ALA A O 1
ATOM 886 N N . ILE A 1 121 ? -5.469 18.344 -8.523 1 98.56 121 ILE A N 1
ATOM 887 C CA . ILE A 1 121 ? -5.906 17.625 -9.703 1 98.56 121 ILE A CA 1
ATOM 888 C C . ILE A 1 121 ? -5.871 16.109 -9.43 1 98.56 121 ILE A C 1
ATOM 890 O O . ILE A 1 121 ? -6.781 15.383 -9.828 1 98.56 121 ILE A O 1
ATOM 894 N N . VAL A 1 122 ? -4.875 15.688 -8.773 1 98.06 122 VAL A N 1
ATOM 895 C CA . VAL A 1 122 ? -4.773 14.273 -8.422 1 98.06 122 VAL A CA 1
ATOM 896 C C . VAL A 1 122 ? -5.91 13.891 -7.48 1 98.06 122 VAL A C 1
ATOM 898 O O . VAL A 1 122 ? -6.504 12.82 -7.613 1 98.06 122 VAL A O 1
ATOM 901 N N . GLY A 1 123 ? -6.152 14.805 -6.555 1 98.38 123 GLY A N 1
ATOM 902 C CA . GLY A 1 123 ? -7.281 14.57 -5.668 1 98.38 123 GLY A CA 1
ATOM 903 C C . GLY A 1 123 ? -8.609 14.484 -6.398 1 98.38 123 GLY A C 1
ATOM 904 O O . GLY A 1 123 ? -9.469 13.68 -6.047 1 98.38 123 GLY A O 1
ATOM 905 N N . LEU A 1 124 ? -8.734 15.312 -7.379 1 98.44 124 LEU A N 1
ATOM 906 C CA . LEU A 1 124 ? -9.93 15.273 -8.211 1 98.44 124 LEU A CA 1
ATOM 907 C C . LEU A 1 124 ? -10.047 13.922 -8.914 1 98.44 124 LEU A C 1
ATOM 909 O O . LEU A 1 124 ? -11.133 13.336 -8.961 1 98.44 124 LEU A O 1
ATOM 913 N N . CYS A 1 125 ? -9.008 13.445 -9.398 1 97.94 125 CYS A N 1
ATOM 914 C CA . CYS A 1 125 ? -9.016 12.148 -10.07 1 97.94 125 CYS A CA 1
ATOM 915 C C . CYS A 1 125 ? -9.383 11.031 -9.102 1 97.94 125 CYS A C 1
ATOM 917 O O . CYS A 1 125 ? -10.234 10.195 -9.414 1 97.94 125 CYS A O 1
ATOM 919 N N . ASN A 1 126 ? -8.766 11.062 -7.949 1 97.81 126 ASN A N 1
ATOM 920 C CA . ASN A 1 126 ? -9.086 10.062 -6.941 1 97.81 126 ASN A CA 1
ATOM 921 C C . ASN A 1 126 ? -10.555 10.117 -6.539 1 97.81 126 ASN A C 1
ATOM 923 O O . ASN A 1 126 ? -11.219 9.078 -6.453 1 97.81 126 ASN A O 1
ATOM 927 N N . GLY A 1 127 ? -10.969 11.336 -6.324 1 98 127 GLY A N 1
ATOM 928 C CA . GLY A 1 127 ? -12.367 11.508 -5.953 1 98 127 GLY A CA 1
ATOM 929 C C . GLY A 1 127 ? -13.328 11.016 -7.02 1 98 127 GLY A C 1
ATOM 930 O O . GLY A 1 127 ? -14.344 10.383 -6.707 1 98 127 GLY A O 1
ATOM 931 N N . LEU A 1 128 ? -13.031 11.234 -8.242 1 97.5 128 LEU A N 1
ATOM 932 C CA . LEU A 1 128 ? -13.883 10.805 -9.352 1 97.5 128 LEU A CA 1
ATOM 933 C C . LEU A 1 128 ? -13.891 9.289 -9.477 1 97.5 128 LEU A C 1
ATOM 935 O O . LEU A 1 128 ? -14.953 8.68 -9.656 1 97.5 128 LEU A O 1
ATOM 939 N N . VAL A 1 129 ? -12.781 8.734 -9.344 1 96.06 129 VAL A N 1
ATOM 940 C CA . VAL A 1 129 ? -12.664 7.285 -9.5 1 96.06 129 VAL A CA 1
ATOM 941 C C . VAL A 1 129 ? -13.406 6.578 -8.367 1 96.06 129 VAL A C 1
ATOM 943 O O . VAL A 1 129 ? -14.148 5.625 -8.609 1 96.06 129 VAL A O 1
ATOM 946 N N . VAL A 1 130 ? -13.289 7.062 -7.188 1 95.31 130 VAL A N 1
ATOM 947 C CA . VAL A 1 130 ? -13.891 6.434 -6.016 1 95.31 130 VAL A CA 1
ATOM 948 C C . VAL A 1 130 ? -15.391 6.684 -6.012 1 95.31 130 VAL A C 1
ATOM 950 O O . VAL A 1 130 ? -16.172 5.781 -5.703 1 95.31 130 VAL A O 1
ATOM 953 N N . SER A 1 131 ? -15.797 7.871 -6.375 1 94.69 131 SER A N 1
ATOM 954 C CA . SER A 1 131 ? -17.203 8.242 -6.223 1 94.69 131 SER A CA 1
ATOM 955 C C . SER A 1 131 ? -18.016 7.836 -7.441 1 94.69 131 SER A C 1
ATOM 957 O O . SER A 1 131 ? -19.109 7.285 -7.309 1 94.69 131 SER A O 1
ATOM 959 N N . TYR A 1 132 ? -17.469 8.016 -8.625 1 93.19 132 TYR A N 1
ATOM 960 C CA . TYR A 1 132 ? -18.25 7.777 -9.828 1 93.19 132 TYR A CA 1
ATOM 961 C C . TYR A 1 132 ? -18.047 6.359 -10.344 1 93.19 132 TYR A C 1
ATOM 963 O O . TYR A 1 132 ? -19 5.711 -10.789 1 93.19 132 TYR A O 1
ATOM 971 N N . LEU A 1 133 ? -16.859 5.922 -10.25 1 91.06 133 LEU A N 1
ATOM 972 C CA . LEU A 1 133 ? -16.594 4.594 -10.789 1 91.06 133 LEU A CA 1
ATOM 973 C C . LEU A 1 133 ? -16.75 3.529 -9.711 1 91.06 133 LEU A C 1
ATOM 975 O O . LEU A 1 133 ? -16.672 2.332 -9.992 1 91.06 133 LEU A O 1
ATOM 979 N N . LYS A 1 134 ? -16.844 3.949 -8.469 1 90.94 134 LYS A N 1
ATOM 980 C CA . LYS A 1 134 ? -17.172 3.104 -7.328 1 90.94 134 LYS A CA 1
ATOM 981 C C . LYS A 1 134 ? -16.062 2.084 -7.07 1 90.94 134 LYS A C 1
ATOM 983 O O . LYS A 1 134 ? -16.328 0.962 -6.637 1 90.94 134 LYS A O 1
ATOM 988 N N . VAL A 1 135 ? -14.883 2.516 -7.504 1 88.62 135 VAL A N 1
ATOM 989 C CA . VAL A 1 135 ? -13.719 1.695 -7.18 1 88.62 135 VAL A CA 1
ATOM 990 C C . VAL A 1 135 ? -13.406 1.802 -5.688 1 88.62 135 VAL A C 1
ATOM 992 O O . VAL A 1 135 ? -13.477 2.889 -5.109 1 88.62 135 VAL A O 1
ATOM 995 N N . GLN A 1 136 ? -13.07 0.69 -5.094 1 87.56 136 GLN A N 1
ATOM 996 C CA . GLN A 1 136 ? -12.672 0.725 -3.691 1 87.56 136 GLN A CA 1
ATOM 997 C C . GLN A 1 136 ? -11.531 1.717 -3.469 1 87.56 136 GLN A C 1
ATOM 999 O O . GLN A 1 136 ? -10.547 1.713 -4.207 1 87.56 136 GLN A O 1
ATOM 1004 N N . PRO A 1 137 ? -11.664 2.555 -2.49 1 92 137 PRO A N 1
ATOM 1005 C CA . PRO A 1 137 ? -10.703 3.639 -2.279 1 92 137 PRO A CA 1
ATOM 1006 C C . PRO A 1 137 ? -9.258 3.141 -2.18 1 92 137 PRO A C 1
ATOM 1008 O O . PRO A 1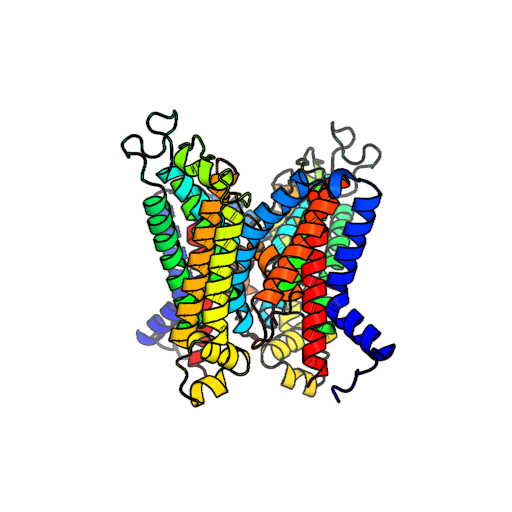 137 ? -8.352 3.758 -2.734 1 92 137 PRO A O 1
ATOM 1011 N N . PHE A 1 138 ? -9.047 2.076 -1.585 1 86.25 138 PHE A N 1
ATOM 1012 C CA . PHE A 1 138 ? -7.695 1.58 -1.37 1 86.25 138 PHE A CA 1
ATOM 1013 C C . PHE A 1 138 ? -7.043 1.19 -2.691 1 86.25 138 PHE A C 1
ATOM 1015 O O . PHE A 1 138 ? -5.863 1.469 -2.916 1 86.25 138 PHE A O 1
ATOM 1022 N N . ILE A 1 139 ? -7.777 0.587 -3.613 1 85.06 139 ILE A N 1
ATOM 1023 C CA . ILE A 1 139 ? -7.25 0.161 -4.902 1 85.06 139 ILE A CA 1
ATOM 1024 C C . ILE A 1 139 ? -7.031 1.378 -5.801 1 85.06 139 ILE A C 1
ATOM 1026 O O . ILE A 1 139 ? -5.988 1.499 -6.449 1 85.06 139 ILE A O 1
ATOM 1030 N N . ALA A 1 140 ? -8.031 2.287 -5.75 1 91.81 140 ALA A N 1
ATOM 1031 C CA . ALA A 1 140 ? -7.957 3.494 -6.57 1 91.81 140 ALA A CA 1
ATOM 1032 C C . ALA A 1 140 ? -6.727 4.324 -6.207 1 91.81 140 ALA A C 1
ATOM 1034 O O . ALA A 1 140 ? -5.992 4.773 -7.09 1 91.81 140 ALA A O 1
ATOM 1035 N N . THR A 1 141 ? -6.496 4.402 -4.918 1 94.62 141 THR A N 1
ATOM 1036 C CA . THR A 1 141 ? -5.445 5.316 -4.492 1 94.62 141 THR A CA 1
ATOM 1037 C C . THR A 1 141 ? -4.09 4.617 -4.48 1 94.62 141 THR A C 1
ATOM 1039 O O . THR A 1 141 ? -3.047 5.273 -4.547 1 94.62 141 THR A O 1
ATOM 1042 N N . LEU A 1 142 ? -4.102 3.342 -4.395 1 89.25 142 LEU A N 1
ATOM 1043 C CA . LEU A 1 142 ? -2.857 2.611 -4.617 1 89.25 142 LEU A CA 1
ATOM 1044 C C . LEU A 1 142 ? -2.402 2.74 -6.066 1 89.25 142 LEU A C 1
ATOM 1046 O O . LEU A 1 142 ? -1.213 2.93 -6.332 1 89.25 142 LEU A O 1
ATOM 1050 N N . GLY A 1 143 ? -3.371 2.523 -6.941 1 90.94 143 GLY A N 1
ATOM 1051 C CA . GLY A 1 143 ? -3.051 2.756 -8.344 1 90.94 143 GLY A CA 1
ATOM 1052 C C . GLY A 1 143 ? -2.508 4.148 -8.609 1 90.94 143 GLY A C 1
ATOM 1053 O O . GLY A 1 143 ? -1.524 4.309 -9.336 1 90.94 143 GLY A O 1
ATOM 1054 N N . MET A 1 144 ? -3.131 5.094 -7.969 1 95.75 144 MET A N 1
ATOM 1055 C CA . MET A 1 144 ? -2.691 6.477 -8.148 1 95.75 144 MET A CA 1
ATOM 1056 C C . MET A 1 144 ? -1.309 6.691 -7.543 1 95.75 144 MET A C 1
ATOM 1058 O O . MET A 1 144 ? -0.51 7.469 -8.07 1 95.75 144 MET A O 1
ATOM 1062 N N . GLN A 1 145 ? -1.091 6.023 -6.441 1 94.06 145 GLN A N 1
ATOM 1063 C CA . GLN A 1 145 ? 0.237 6.086 -5.84 1 94.06 145 GLN A CA 1
ATOM 1064 C C . GLN A 1 145 ? 1.316 5.691 -6.844 1 94.06 145 GLN A C 1
ATOM 1066 O O . GLN A 1 145 ? 2.359 6.344 -6.93 1 94.06 145 GLN A O 1
ATOM 1071 N N . GLN A 1 146 ? 1.058 4.684 -7.637 1 91.62 146 GLN A N 1
ATOM 1072 C CA . GLN A 1 146 ? 2.012 4.223 -8.641 1 91.62 146 GLN A CA 1
ATOM 1073 C C . GLN A 1 146 ? 2.129 5.219 -9.789 1 91.62 146 GLN A C 1
ATOM 1075 O O . GLN A 1 146 ? 3.229 5.48 -10.281 1 91.62 146 GLN A O 1
ATOM 1080 N N . VAL A 1 147 ? 1.043 5.75 -10.164 1 94.31 147 VAL A N 1
ATOM 1081 C CA . VAL A 1 147 ? 1.032 6.727 -11.25 1 94.31 147 VAL A CA 1
ATOM 1082 C C . VAL A 1 147 ? 1.863 7.945 -10.859 1 94.31 147 VAL A C 1
ATOM 1084 O O . VAL A 1 147 ? 2.73 8.383 -11.617 1 94.31 147 VAL A O 1
ATOM 1087 N N . VAL A 1 148 ? 1.617 8.43 -9.641 1 96.12 148 VAL A N 1
ATOM 1088 C CA . VAL A 1 148 ? 2.322 9.609 -9.156 1 96.12 148 VAL A CA 1
ATOM 1089 C C . VAL A 1 148 ? 3.811 9.305 -9.016 1 96.12 148 VAL A C 1
ATOM 1091 O O . VAL A 1 148 ? 4.656 10.141 -9.352 1 96.12 148 VAL A O 1
ATOM 1094 N N . TYR A 1 149 ? 4.125 8.133 -8.562 1 93.56 149 TYR A N 1
ATOM 1095 C CA . TYR A 1 149 ? 5.52 7.727 -8.438 1 93.56 149 TYR A CA 1
ATOM 1096 C C . TYR A 1 149 ? 6.203 7.699 -9.805 1 93.56 149 TYR A C 1
ATOM 1098 O O . TYR A 1 149 ? 7.316 8.211 -9.953 1 93.56 149 TYR A O 1
ATOM 1106 N N . GLY A 1 150 ? 5.566 7.129 -10.766 1 91.88 150 GLY A N 1
ATOM 1107 C CA . GLY A 1 150 ? 6.105 7.086 -12.117 1 91.88 150 GLY A CA 1
ATOM 1108 C C . GLY A 1 150 ? 6.316 8.461 -12.719 1 91.88 150 GLY A C 1
ATOM 1109 O O . GLY A 1 150 ? 7.363 8.734 -13.312 1 91.88 150 GLY A O 1
ATOM 1110 N N . ILE A 1 151 ? 5.371 9.32 -12.523 1 94.31 151 ILE A N 1
ATOM 1111 C CA . ILE A 1 151 ? 5.473 10.68 -13.047 1 94.31 151 ILE A CA 1
ATOM 1112 C C . ILE A 1 151 ? 6.645 11.398 -12.383 1 94.31 151 ILE A C 1
ATOM 1114 O O . ILE A 1 151 ? 7.395 12.117 -13.047 1 94.31 151 ILE A O 1
ATOM 1118 N N . CYS A 1 152 ? 6.746 11.172 -11.086 1 93.62 152 CYS A N 1
ATOM 1119 C CA . CYS A 1 152 ? 7.852 11.789 -10.352 1 93.62 152 CYS A CA 1
ATOM 1120 C C . CYS A 1 152 ? 9.195 11.297 -10.883 1 93.62 152 CYS A C 1
ATOM 1122 O O . CYS A 1 152 ? 10.117 12.094 -11.078 1 93.62 152 CYS A O 1
ATOM 1124 N N . LEU A 1 153 ? 9.305 10.062 -11.203 1 91 153 LEU A N 1
ATOM 1125 C CA . LEU A 1 153 ? 10.531 9.484 -11.727 1 91 153 LEU A CA 1
ATOM 1126 C C . LEU A 1 153 ? 10.844 10.031 -13.117 1 91 153 LEU A C 1
ATOM 1128 O O . LEU A 1 153 ? 12 10.359 -13.414 1 91 153 LEU A O 1
ATOM 1132 N N . VAL A 1 154 ? 9.867 10.117 -13.938 1 88.38 154 VAL A N 1
ATOM 1133 C CA . VAL A 1 154 ? 10.047 10.594 -15.305 1 88.38 154 VAL A CA 1
ATOM 1134 C C . VAL A 1 154 ? 10.477 12.062 -15.281 1 88.38 154 VAL A C 1
ATOM 1136 O O . VAL A 1 154 ? 11.391 12.461 -16.016 1 88.38 154 VAL A O 1
ATOM 1139 N N . TYR A 1 155 ? 9.852 12.758 -14.414 1 87 155 TYR A N 1
ATOM 1140 C CA . TYR A 1 155 ? 10.078 14.195 -14.391 1 87 155 TYR A CA 1
ATOM 1141 C C . TYR A 1 155 ? 11.43 14.531 -13.75 1 87 155 TYR A C 1
ATOM 1143 O O . TYR A 1 155 ? 12.141 15.414 -14.227 1 87 155 TYR A O 1
ATOM 1151 N N . THR A 1 156 ? 11.859 13.844 -12.688 1 88.56 156 THR A N 1
ATOM 1152 C CA . THR A 1 156 ? 13.086 14.172 -11.969 1 88.56 156 THR A CA 1
ATOM 1153 C C . THR A 1 156 ? 14.258 13.352 -12.5 1 88.56 156 THR A C 1
ATOM 1155 O O . THR A 1 156 ? 15.414 13.648 -12.211 1 88.56 156 THR A O 1
ATOM 1158 N N . GLY A 1 157 ? 13.984 12.312 -13.289 1 84.62 157 GLY A N 1
ATOM 1159 C CA . GLY A 1 157 ? 15.016 11.383 -13.719 1 84.62 157 GLY A CA 1
ATOM 1160 C C . GLY A 1 157 ? 15.57 10.539 -12.594 1 84.62 157 GLY A C 1
ATOM 1161 O O . GLY A 1 157 ? 16.703 10.047 -12.672 1 84.62 157 GLY A O 1
ATOM 1162 N N . GLY A 1 158 ? 14.852 10.555 -11.508 1 84.06 158 GLY A N 1
ATOM 1163 C CA . GLY A 1 158 ? 15.273 9.75 -10.367 1 84.06 158 GLY A CA 1
ATOM 1164 C C . GLY A 1 158 ? 16.406 10.375 -9.586 1 84.06 158 GLY A C 1
ATOM 1165 O O . GLY A 1 158 ? 17 9.734 -8.719 1 84.06 158 GLY A O 1
ATOM 1166 N N . THR A 1 159 ? 16.672 11.633 -9.836 1 86.5 159 THR A N 1
ATOM 1167 C CA . THR A 1 159 ? 17.766 12.32 -9.156 1 86.5 159 THR A CA 1
ATOM 1168 C C . THR A 1 159 ? 17.234 13.266 -8.086 1 86.5 159 THR A C 1
ATOM 1170 O O . THR A 1 159 ? 16.203 13.93 -8.297 1 86.5 159 THR A O 1
ATOM 1173 N N . PRO A 1 160 ? 17.906 13.234 -6.984 1 88.88 160 PRO A N 1
ATOM 1174 C CA . PRO A 1 160 ? 17.5 14.18 -5.941 1 88.88 160 PRO A CA 1
ATOM 1175 C C . PRO A 1 160 ? 17.672 15.641 -6.363 1 88.88 160 PRO A C 1
ATOM 1177 O O . PRO A 1 160 ? 18.578 15.961 -7.129 1 88.88 160 PRO A O 1
ATOM 1180 N N . ILE A 1 161 ? 16.797 16.469 -5.844 1 87.88 161 ILE A N 1
ATOM 1181 C CA . ILE A 1 161 ? 16.812 17.891 -6.188 1 87.88 161 ILE A CA 1
ATOM 1182 C C . ILE A 1 161 ? 17.094 18.719 -4.934 1 87.88 161 ILE A C 1
ATOM 1184 O O . ILE A 1 161 ? 16.469 18.5 -3.889 1 87.88 161 ILE A O 1
ATOM 1188 N N . GLY A 1 162 ? 18.062 19.547 -5.109 1 88.75 162 GLY A N 1
ATOM 1189 C CA . GLY A 1 162 ? 18.422 20.422 -4.008 1 88.75 162 GLY A CA 1
ATOM 1190 C C . GLY A 1 162 ? 18.75 21.844 -4.449 1 88.75 162 GLY A C 1
ATOM 1191 O O . GLY A 1 162 ? 18.078 22.391 -5.324 1 88.75 162 GLY A O 1
ATOM 1192 N N . SER A 1 163 ? 19.578 22.547 -3.68 1 84.12 163 SER A N 1
ATOM 1193 C CA . SER A 1 163 ? 20.016 23.906 -3.965 1 84.12 163 SER A CA 1
ATOM 1194 C C . SER A 1 163 ? 18.828 24.875 -4.016 1 84.12 163 SER A C 1
ATOM 1196 O O . SER A 1 163 ? 18.656 25.594 -5.004 1 84.12 163 SER A O 1
ATOM 1198 N N . LEU A 1 164 ? 18.219 24.922 -2.912 1 87.81 164 LEU A N 1
ATOM 1199 C CA . LEU A 1 164 ? 17 25.719 -2.828 1 87.81 164 LEU A CA 1
ATOM 1200 C C . LEU A 1 164 ? 17.312 27.156 -2.438 1 87.81 164 LEU A C 1
ATOM 1202 O O . LEU A 1 164 ? 18.312 27.422 -1.761 1 87.81 164 LEU A O 1
ATOM 1206 N N . ASN A 1 165 ? 16.438 27.984 -2.908 1 87.94 165 ASN A N 1
ATOM 1207 C CA . ASN A 1 165 ? 16.562 29.391 -2.545 1 87.94 165 ASN A CA 1
ATOM 1208 C C . ASN A 1 165 ? 16.344 29.594 -1.05 1 87.94 165 ASN A C 1
ATOM 1210 O O . ASN A 1 165 ? 15.5 28.938 -0.438 1 87.94 165 ASN A O 1
ATOM 1214 N N . LYS A 1 166 ? 17.047 30.609 -0.56 1 86.56 166 LYS A N 1
ATOM 1215 C CA . LYS A 1 166 ? 17.031 30.875 0.877 1 86.56 166 LYS A CA 1
ATOM 1216 C C . LYS A 1 166 ? 15.656 31.312 1.354 1 86.56 166 LYS A C 1
ATOM 1218 O O . LYS A 1 166 ? 15.25 30.984 2.471 1 86.56 166 LYS A O 1
ATOM 1223 N N . ASN A 1 167 ? 14.961 32 0.526 1 86.81 167 ASN A N 1
ATOM 1224 C CA . ASN A 1 167 ? 13.617 32.438 0.897 1 86.81 167 ASN A CA 1
ATOM 1225 C C . ASN A 1 167 ? 12.68 31.266 1.114 1 86.81 167 ASN A C 1
ATOM 1227 O O . ASN A 1 167 ? 11.82 31.297 1.992 1 86.81 167 ASN A O 1
ATOM 1231 N N . PHE A 1 168 ? 12.922 30.266 0.37 1 90 168 PHE A N 1
ATOM 1232 C CA . PHE A 1 168 ? 12.109 29.062 0.482 1 90 168 PHE A CA 1
ATOM 1233 C C . PHE A 1 168 ? 12.5 28.266 1.71 1 90 168 PHE A C 1
ATOM 1235 O O . PHE A 1 168 ? 11.641 27.812 2.475 1 90 168 PHE A O 1
ATOM 1242 N N . THR A 1 169 ? 13.758 28.172 1.963 1 88.69 169 THR A N 1
ATOM 1243 C CA . THR A 1 169 ? 14.227 27.359 3.074 1 88.69 169 THR A CA 1
ATOM 1244 C C . THR A 1 169 ? 14.031 28.078 4.402 1 88.69 169 THR A C 1
ATOM 1246 O O . THR A 1 169 ? 14 27.453 5.461 1 88.69 169 THR A O 1
ATOM 1249 N N . SER A 1 170 ? 13.883 29.359 4.348 1 88.19 170 SER A N 1
ATOM 1250 C CA . SER A 1 170 ? 13.695 30.141 5.559 1 88.19 170 SER A CA 1
ATOM 1251 C C . SER A 1 170 ? 12.344 29.844 6.211 1 88.19 170 SER A C 1
ATOM 1253 O O . SER A 1 170 ? 12.164 30.078 7.406 1 88.19 170 SER A O 1
ATOM 1255 N N . LEU A 1 171 ? 11.5 29.312 5.438 1 87.19 171 LEU A N 1
ATOM 1256 C CA . LEU A 1 171 ? 10.203 28.922 5.977 1 87.19 171 LEU A CA 1
ATOM 1257 C C . LEU A 1 171 ? 10.359 27.891 7.094 1 87.19 171 LEU A C 1
ATOM 1259 O O . LEU A 1 171 ? 9.586 27.891 8.055 1 87.19 171 LEU A O 1
ATOM 1263 N N . ALA A 1 172 ? 11.305 27.047 6.91 1 81.38 172 ALA A N 1
ATOM 1264 C CA . ALA A 1 172 ? 11.523 25.984 7.891 1 81.38 172 ALA A CA 1
ATOM 1265 C C . ALA A 1 172 ? 12.258 26.516 9.117 1 81.38 172 ALA A C 1
ATOM 1267 O O . ALA A 1 172 ? 12.141 25.953 10.211 1 81.38 172 ALA A O 1
ATOM 1268 N N . SER A 1 173 ? 12.977 27.625 8.969 1 82.12 173 SER A N 1
ATOM 1269 C CA . SER A 1 173 ? 13.812 28.109 10.055 1 82.12 173 SER A CA 1
ATOM 1270 C C . SER A 1 173 ? 13.211 29.359 10.688 1 82.12 173 SER A C 1
ATOM 1272 O O . SER A 1 173 ? 13.516 29.688 11.836 1 82.12 173 SER A O 1
ATOM 1274 N N . ASP A 1 174 ? 12.312 29.969 10.016 1 85.69 174 ASP A N 1
ATOM 1275 C CA . ASP A 1 174 ? 11.75 31.234 10.508 1 85.69 174 ASP A CA 1
ATOM 1276 C C . ASP A 1 174 ? 10.828 30.984 11.695 1 85.69 174 ASP A C 1
ATOM 1278 O O . ASP A 1 174 ? 10.258 29.906 11.836 1 85.69 174 ASP A O 1
ATOM 1282 N N . THR A 1 175 ? 10.859 31.938 12.617 1 87 175 THR A N 1
ATOM 1283 C CA . THR A 1 175 ? 9.984 31.891 13.781 1 87 175 THR A CA 1
ATOM 1284 C C . THR A 1 175 ? 9.164 33.156 13.891 1 87 175 THR A C 1
ATOM 1286 O O . THR A 1 175 ? 9.594 34.219 13.438 1 87 175 THR A O 1
ATOM 1289 N N . ILE A 1 176 ? 7.98 33.062 14.242 1 87.56 176 ILE A N 1
ATOM 1290 C CA . ILE A 1 176 ? 7.133 34.188 14.617 1 87.56 176 ILE A CA 1
ATOM 1291 C C . ILE A 1 176 ? 6.844 34.156 16.109 1 87.56 176 ILE A C 1
ATOM 1293 O O . ILE A 1 176 ? 6.227 33.188 16.609 1 87.56 176 ILE A O 1
ATOM 1297 N N . LEU A 1 177 ? 7.293 35.125 16.891 1 89.81 177 LEU A N 1
ATOM 1298 C CA . LEU A 1 177 ? 7.125 35.188 18.328 1 89.81 177 LEU A CA 1
ATOM 1299 C C . LEU A 1 177 ? 7.758 33.969 19 1 89.81 177 LEU A C 1
ATOM 1301 O O . LEU A 1 177 ? 7.172 33.375 19.922 1 89.81 177 LEU A O 1
ATOM 1305 N N . GLY A 1 178 ? 8.789 33.438 18.375 1 86.75 178 GLY A N 1
ATOM 1306 C CA . GLY A 1 178 ? 9.531 32.312 18.953 1 86.75 178 GLY A CA 1
ATOM 1307 C C . GLY A 1 178 ? 8.992 30.953 18.516 1 86.75 178 GLY A C 1
ATOM 1308 O O . GLY A 1 178 ? 9.594 29.922 18.828 1 86.75 178 GLY A O 1
ATOM 1309 N N . ILE A 1 179 ? 7.914 31.016 17.844 1 90.88 179 ILE A N 1
ATOM 1310 C CA . ILE A 1 179 ? 7.301 29.766 17.391 1 90.88 179 ILE A CA 1
ATOM 1311 C C . ILE A 1 179 ? 7.648 29.516 15.93 1 90.88 179 ILE A C 1
ATOM 1313 O O . ILE A 1 179 ? 7.445 30.391 15.078 1 90.88 179 ILE A O 1
ATOM 1317 N N . PRO A 1 180 ? 8.164 28.375 15.648 1 93 180 PRO A N 1
ATOM 1318 C CA . PRO A 1 180 ? 8.484 28.047 14.258 1 93 180 PRO A CA 1
ATOM 1319 C C . PRO A 1 180 ? 7.285 28.188 13.32 1 93 180 PRO A C 1
ATOM 1321 O O . PRO A 1 180 ? 6.168 27.828 13.695 1 93 180 PRO A O 1
ATOM 1324 N N . LEU A 1 181 ? 7.52 28.703 12.141 1 94.12 181 LEU A N 1
ATOM 1325 C CA . LEU A 1 181 ? 6.473 28.984 11.164 1 94.12 181 LEU A CA 1
ATOM 1326 C C . LEU A 1 181 ? 5.73 27.703 10.781 1 94.12 181 LEU A C 1
ATOM 1328 O O . LEU A 1 181 ? 4.527 27.75 10.516 1 94.12 181 LEU A O 1
ATOM 1332 N N . LEU A 1 182 ? 6.445 26.578 10.781 1 95.19 182 LEU A N 1
ATOM 1333 C CA . LEU A 1 182 ? 5.828 25.297 10.461 1 95.19 182 LEU A CA 1
ATOM 1334 C C . LEU A 1 182 ? 4.688 24.984 11.422 1 95.19 182 LEU A C 1
ATOM 1336 O O . LEU A 1 182 ? 3.635 24.5 11.008 1 95.19 182 LEU A O 1
ATOM 1340 N N . ILE A 1 183 ? 4.91 25.266 12.656 1 95.5 183 ILE A N 1
ATOM 1341 C CA . ILE A 1 183 ? 3.914 25 13.695 1 95.5 183 ILE A CA 1
ATOM 1342 C C . ILE A 1 183 ? 2.711 25.922 13.5 1 95.5 183 ILE A C 1
ATOM 1344 O O . ILE A 1 183 ? 1.563 25.484 13.625 1 95.5 183 ILE A O 1
ATOM 1348 N N . ILE A 1 184 ? 2.953 27.141 13.148 1 95.75 184 ILE A N 1
ATOM 1349 C CA . ILE A 1 184 ? 1.894 28.125 12.945 1 95.75 184 ILE A CA 1
ATOM 1350 C C . ILE A 1 184 ? 1.029 27.703 11.758 1 95.75 184 ILE A C 1
ATOM 1352 O O . ILE A 1 184 ? -0.201 27.75 11.828 1 95.75 184 ILE A O 1
ATOM 1356 N N . ILE A 1 185 ? 1.686 27.312 10.688 1 96.31 185 ILE A N 1
ATOM 1357 C CA . ILE A 1 185 ? 0.949 26.891 9.5 1 96.31 185 ILE A CA 1
ATOM 1358 C C . ILE A 1 185 ? 0.062 25.688 9.852 1 96.31 185 ILE A C 1
ATOM 1360 O O . ILE A 1 185 ? -1.111 25.656 9.477 1 96.31 185 ILE A O 1
ATOM 1364 N N . ALA A 1 186 ? 0.63 24.719 10.57 1 97.25 186 ALA A N 1
ATOM 1365 C CA . ALA A 1 186 ? -0.136 23.531 10.969 1 97.25 186 ALA A CA 1
ATOM 1366 C C . ALA A 1 186 ? -1.337 23.922 11.828 1 97.25 186 ALA A C 1
ATOM 1368 O O . ALA A 1 186 ? -2.424 23.359 11.68 1 97.25 186 ALA A O 1
ATOM 1369 N N . LEU A 1 187 ? -1.173 24.906 12.727 1 96.81 187 LEU A N 1
ATOM 1370 C CA . LEU A 1 187 ? -2.254 25.344 13.602 1 96.81 187 LEU A CA 1
ATOM 1371 C C . LEU A 1 187 ? -3.338 26.062 12.805 1 96.81 187 LEU A C 1
ATOM 1373 O O . LEU A 1 187 ? -4.527 25.922 13.102 1 96.81 187 LEU A O 1
ATOM 1377 N N . ILE A 1 188 ? -2.939 26.812 11.836 1 97.75 188 ILE A N 1
ATOM 1378 C CA . ILE A 1 188 ? -3.908 27.484 10.977 1 97.75 188 ILE A CA 1
ATOM 1379 C C . ILE A 1 188 ? -4.723 26.453 10.203 1 97.75 188 ILE A C 1
ATOM 1381 O O . ILE A 1 188 ? -5.949 26.547 10.141 1 97.75 188 ILE A O 1
ATOM 1385 N N . VAL A 1 189 ? -3.988 25.484 9.672 1 98.31 189 VAL A N 1
ATOM 1386 C CA . VAL A 1 189 ? -4.672 24.406 8.945 1 98.31 189 VAL A CA 1
ATOM 1387 C C . VAL A 1 189 ? -5.613 23.672 9.891 1 98.31 189 VAL A C 1
ATOM 1389 O O . VAL A 1 189 ? -6.75 23.359 9.523 1 98.31 189 VAL A O 1
ATOM 1392 N N . ALA A 1 190 ? -5.121 23.422 11.07 1 98.25 190 ALA A N 1
ATOM 1393 C CA . ALA A 1 190 ? -5.945 22.75 12.07 1 98.25 190 ALA A CA 1
ATOM 1394 C C . ALA A 1 190 ? -7.211 23.547 12.367 1 98.25 190 ALA A C 1
ATOM 1396 O O . ALA A 1 190 ? -8.297 22.984 12.484 1 98.25 190 ALA A O 1
ATOM 1397 N N . GLY A 1 191 ? -7.043 24.844 12.539 1 98.25 191 GLY A N 1
ATOM 1398 C CA . GLY A 1 191 ? -8.195 25.719 12.758 1 98.25 191 GLY A CA 1
ATOM 1399 C C . GLY A 1 191 ? -9.188 25.688 11.609 1 98.25 191 GLY A C 1
ATOM 1400 O O . GLY A 1 191 ? -10.398 25.625 11.836 1 98.25 191 GLY A O 1
ATOM 1401 N N . CYS A 1 192 ? -8.695 25.656 10.406 1 98.31 192 CYS A N 1
ATOM 1402 C CA . CYS A 1 192 ? -9.555 25.609 9.227 1 98.31 192 CYS A CA 1
ATOM 1403 C C . CYS A 1 192 ? -10.312 24.281 9.164 1 98.31 192 CYS A C 1
ATOM 1405 O O . CYS A 1 192 ? -11.516 24.266 8.898 1 98.31 192 CYS A O 1
ATOM 1407 N N . PHE A 1 193 ? -9.609 23.234 9.43 1 98.44 193 PHE A N 1
ATOM 1408 C CA . PHE A 1 193 ? -10.25 21.938 9.383 1 98.44 193 PHE A CA 1
ATOM 1409 C C . PHE A 1 193 ? -11.242 21.781 10.531 1 98.44 193 PHE A C 1
ATOM 1411 O O . PHE A 1 193 ? -12.297 21.156 10.367 1 98.44 193 PHE A O 1
ATOM 1418 N N . TRP A 1 194 ? -10.859 22.328 11.672 1 98.06 194 TRP A N 1
ATOM 1419 C CA . TRP A 1 194 ? -11.805 22.297 12.789 1 98.06 194 TRP A CA 1
ATOM 1420 C C . TRP A 1 194 ? -13.102 23 12.43 1 98.06 194 TRP A C 1
ATOM 1422 O O . TRP A 1 194 ? -14.195 22.5 12.695 1 98.06 194 TRP A O 1
ATOM 1432 N N . PHE A 1 195 ? -12.969 24.156 11.828 1 98.19 195 PHE A N 1
ATOM 1433 C CA . PHE A 1 195 ? -14.133 24.906 11.383 1 98.19 195 PHE A CA 1
ATOM 1434 C C . PHE A 1 195 ? -14.898 24.141 10.305 1 98.19 195 PHE A C 1
ATOM 1436 O O . PHE A 1 195 ? -16.125 24.062 10.352 1 98.19 195 PHE A O 1
ATOM 1443 N N . LEU A 1 196 ? -14.195 23.547 9.375 1 97.88 196 LEU A N 1
ATOM 1444 C CA . LEU A 1 196 ? -14.797 22.797 8.281 1 97.88 196 LEU A CA 1
ATOM 1445 C C . LEU A 1 196 ? -15.586 21.594 8.805 1 97.88 196 LEU A C 1
ATOM 1447 O O . LEU A 1 196 ? -16.688 21.312 8.328 1 97.88 196 LEU A O 1
ATOM 1451 N N . TYR A 1 197 ? -15.031 20.875 9.805 1 97.56 197 TYR A N 1
ATOM 1452 C CA . TYR A 1 197 ? -15.641 19.656 10.328 1 97.56 197 TYR A CA 1
ATOM 1453 C C . TYR A 1 197 ? -16.828 19.984 11.211 1 97.56 197 TYR A C 1
ATOM 1455 O O . TYR A 1 197 ? -17.797 19.203 11.266 1 97.56 197 TYR A O 1
ATOM 1463 N N . ASN A 1 198 ? -16.812 21.203 11.898 1 97.31 198 ASN A N 1
ATOM 1464 C CA . ASN A 1 198 ? -17.781 21.406 12.977 1 97.31 198 ASN A CA 1
ATOM 1465 C C . ASN A 1 198 ? -18.812 22.484 12.617 1 97.31 198 ASN A C 1
ATOM 1467 O O . ASN A 1 198 ? -19.891 22.547 13.203 1 97.31 198 ASN A O 1
ATOM 1471 N N . LYS A 1 199 ? -18.422 23.312 11.656 1 97.81 199 LYS A N 1
ATOM 1472 C CA . LYS A 1 199 ? -19.266 24.5 11.492 1 97.81 199 LYS A CA 1
ATOM 1473 C C . LYS A 1 199 ? -19.766 24.625 10.055 1 97.81 199 LYS A C 1
ATOM 1475 O O . LYS A 1 199 ? -20.422 25.594 9.711 1 97.81 199 LYS A O 1
ATOM 1480 N N . THR A 1 200 ? -19.516 23.688 9.234 1 97.62 200 THR A N 1
ATOM 1481 C CA . THR A 1 200 ? -19.953 23.812 7.844 1 97.62 200 THR A CA 1
ATOM 1482 C C . THR A 1 200 ? -20.75 22.578 7.426 1 97.62 200 THR A C 1
ATOM 1484 O O . THR A 1 200 ? -20.781 21.578 8.141 1 97.62 200 THR A O 1
ATOM 1487 N N . ARG A 1 201 ? -21.359 22.672 6.246 1 96.88 201 ARG A N 1
ATOM 1488 C CA . ARG A 1 201 ? -22.109 21.562 5.672 1 96.88 201 ARG A CA 1
ATOM 1489 C C . ARG A 1 201 ? -21.203 20.422 5.27 1 96.88 201 ARG A C 1
ATOM 1491 O O . ARG A 1 201 ? -21.594 19.25 5.301 1 96.88 201 ARG A O 1
ATOM 1498 N N . HIS A 1 202 ? -20.031 20.812 4.98 1 97 202 HIS A N 1
ATOM 1499 C CA . HIS A 1 202 ? -19.062 19.781 4.613 1 97 202 HIS A CA 1
ATOM 1500 C C . HIS A 1 202 ? -18.906 18.766 5.73 1 97 202 HIS A C 1
ATOM 1502 O O . HIS A 1 202 ? -18.938 17.562 5.48 1 97 202 HIS A O 1
ATOM 1508 N N . GLY A 1 203 ? -18.688 19.266 6.867 1 97.44 203 GLY A N 1
ATOM 1509 C CA . GLY A 1 203 ? -18.547 18.375 8.008 1 97.44 203 GLY A CA 1
ATOM 1510 C C . GLY A 1 203 ? -19.781 17.531 8.273 1 97.44 203 GLY A C 1
ATOM 1511 O O . GLY A 1 203 ? -19.688 16.328 8.516 1 97.44 203 GLY A O 1
ATOM 1512 N N . LYS A 1 204 ? -20.938 18.125 8.164 1 97.25 204 LYS A N 1
ATOM 1513 C CA . LYS A 1 204 ? -22.203 17.438 8.398 1 97.25 204 LYS A CA 1
ATOM 1514 C C . LYS A 1 204 ? -22.391 16.297 7.395 1 97.25 204 LYS A C 1
ATOM 1516 O O . LYS A 1 204 ? -22.766 15.188 7.77 1 97.25 204 LYS A O 1
ATOM 1521 N N . TYR A 1 205 ? -22.125 16.656 6.199 1 98 205 TYR A N 1
ATOM 1522 C CA . TYR A 1 205 ? -22.297 15.664 5.148 1 98 205 TYR A CA 1
ATOM 1523 C C . TYR A 1 205 ? -21.266 14.547 5.281 1 98 205 TYR A C 1
ATOM 1525 O O . TYR A 1 205 ? -21.578 13.375 5.09 1 98 205 TYR A O 1
ATOM 1533 N N . MET A 1 206 ? -20.094 14.891 5.645 1 97.75 206 MET A N 1
ATOM 1534 C CA . MET A 1 206 ? -19.016 13.922 5.785 1 97.75 206 MET A CA 1
ATOM 1535 C C . MET A 1 206 ? -19.328 12.898 6.875 1 97.75 206 MET A C 1
ATOM 1537 O O . MET A 1 206 ? -19.25 11.695 6.641 1 97.75 206 MET A O 1
ATOM 1541 N N . TYR A 1 207 ? -19.766 13.406 8.031 1 97.69 207 TYR A N 1
ATOM 1542 C CA . TYR A 1 207 ? -20.062 12.516 9.141 1 97.69 207 TYR A CA 1
ATOM 1543 C C . TYR A 1 207 ? -21.312 11.68 8.844 1 97.69 207 TYR A C 1
ATOM 1545 O O . TYR A 1 207 ? -21.391 10.516 9.258 1 97.69 207 TYR A O 1
ATOM 1553 N N . ALA A 1 208 ? -22.234 12.242 8.133 1 97.31 208 ALA A N 1
ATOM 1554 C CA . ALA A 1 208 ? -23.438 11.508 7.758 1 97.31 208 ALA A CA 1
ATOM 1555 C C . ALA A 1 208 ? -23.109 10.359 6.812 1 97.31 208 ALA A C 1
ATOM 1557 O O . ALA A 1 208 ? -23.594 9.234 6.988 1 97.31 208 ALA A O 1
ATOM 1558 N N . ILE A 1 209 ? -22.312 10.664 5.859 1 97.19 209 ILE A N 1
ATOM 1559 C CA . ILE A 1 209 ? -21.906 9.633 4.906 1 97.19 209 ILE A CA 1
ATOM 1560 C C . ILE A 1 209 ? -21.141 8.523 5.633 1 97.19 209 ILE A C 1
ATOM 1562 O O . ILE A 1 209 ? -21.359 7.34 5.359 1 97.19 209 ILE A O 1
ATOM 1566 N N . GLY A 1 210 ? -20.281 8.953 6.543 1 95.94 210 GLY A N 1
ATOM 1567 C CA . GLY A 1 210 ? -19.516 7.98 7.305 1 95.94 210 GLY A CA 1
ATOM 1568 C C . GLY A 1 210 ? -20.375 7.082 8.172 1 95.94 210 GLY A C 1
ATOM 1569 O O . GLY A 1 210 ? -20.031 5.926 8.406 1 95.94 210 GLY A O 1
ATOM 1570 N N . GLY A 1 211 ? -21.453 7.613 8.664 1 93.88 211 GLY A N 1
ATOM 1571 C CA . GLY A 1 211 ? -22.375 6.82 9.469 1 93.88 211 GLY A CA 1
ATOM 1572 C C . GLY A 1 211 ? -23.156 5.809 8.648 1 93.88 211 GLY A C 1
ATOM 1573 O O . GLY A 1 211 ? -23.172 4.621 8.977 1 93.88 211 GLY A O 1
ATOM 1574 N N . ASN A 1 212 ? -23.828 6.316 7.688 1 95 212 ASN A N 1
ATOM 1575 C CA . ASN A 1 212 ? -24.609 5.504 6.766 1 95 212 ASN A CA 1
ATOM 1576 C C . ASN A 1 212 ? -24.766 6.191 5.414 1 95 212 ASN A C 1
ATOM 1578 O O . ASN A 1 212 ? -25.609 7.082 5.262 1 95 212 ASN A O 1
ATOM 1582 N N . GLU A 1 213 ? -24.078 5.645 4.488 1 94.94 213 GLU A N 1
ATOM 1583 C CA . GLU A 1 213 ? -24.047 6.297 3.184 1 94.94 213 GLU A CA 1
ATOM 1584 C C . GLU A 1 213 ? -25.422 6.273 2.525 1 94.94 213 GLU A C 1
ATOM 1586 O O . GLU A 1 213 ? -25.844 7.27 1.937 1 94.94 213 GLU A O 1
ATOM 1591 N N . ALA A 1 214 ? -26.078 5.164 2.609 1 93.69 214 ALA A N 1
ATOM 1592 C CA . ALA A 1 214 ? -27.391 5.031 2.008 1 93.69 214 ALA A CA 1
ATOM 1593 C C . ALA A 1 214 ? -28.391 5.992 2.654 1 93.69 214 ALA A C 1
ATOM 1595 O O . ALA A 1 214 ? -29.172 6.645 1.961 1 93.69 214 ALA A O 1
ATOM 1596 N N . ALA A 1 215 ? -28.344 6.031 3.928 1 94.94 215 ALA A N 1
ATOM 1597 C CA . ALA A 1 215 ? -29.234 6.926 4.664 1 94.94 215 ALA A CA 1
ATOM 1598 C C . ALA A 1 215 ? -28.938 8.383 4.336 1 94.94 215 ALA A C 1
ATOM 1600 O O . ALA A 1 215 ? -29.859 9.203 4.215 1 94.94 215 ALA A O 1
ATOM 1601 N N . ALA A 1 216 ? -27.688 8.664 4.184 1 96.44 216 ALA A N 1
ATOM 1602 C CA . ALA A 1 216 ? -27.297 10.031 3.836 1 96.44 216 ALA A CA 1
ATOM 1603 C C . ALA A 1 216 ? -27.828 10.422 2.461 1 96.44 216 ALA A C 1
ATOM 1605 O O . ALA A 1 216 ? -28.297 11.539 2.268 1 96.44 216 ALA A O 1
ATOM 1606 N N . GLU A 1 217 ? -27.781 9.516 1.553 1 95.62 217 GLU A N 1
ATOM 1607 C CA . GLU A 1 217 ? -28.266 9.773 0.199 1 95.62 217 GLU A CA 1
ATOM 1608 C C . GLU A 1 217 ? -29.766 10.039 0.19 1 95.62 217 GLU A C 1
ATOM 1610 O O . GLU A 1 217 ? -30.234 10.945 -0.503 1 95.62 217 GLU A O 1
ATOM 1615 N N . VAL A 1 218 ? -30.438 9.328 0.956 1 95.88 218 VAL A N 1
ATOM 1616 C CA . VAL A 1 218 ? -31.891 9.477 1.045 1 95.88 218 VAL A CA 1
ATOM 1617 C C . VAL A 1 218 ? -32.219 10.805 1.712 1 95.88 218 VAL A C 1
ATOM 1619 O O . VAL A 1 218 ? -33.25 11.43 1.384 1 95.88 218 VAL A O 1
ATOM 1622 N N . ALA A 1 219 ? -31.375 11.242 2.576 1 96.44 219 ALA A N 1
ATOM 1623 C CA . ALA A 1 219 ? -31.609 12.484 3.307 1 96.44 219 ALA A CA 1
ATOM 1624 C C . ALA A 1 219 ? -31.234 13.695 2.453 1 96.44 219 ALA A C 1
ATOM 1626 O O . ALA A 1 219 ? -31.312 14.836 2.912 1 96.44 219 ALA A O 1
ATOM 1627 N N . GLY A 1 220 ? -30.734 13.438 1.191 1 95.56 220 GLY A N 1
ATOM 1628 C CA . GLY A 1 220 ? -30.531 14.531 0.256 1 95.56 220 GLY A CA 1
ATOM 1629 C C . GLY A 1 220 ? -29.078 14.945 0.145 1 95.56 220 GLY A C 1
ATOM 1630 O O . GLY A 1 220 ? -28.75 15.945 -0.506 1 95.56 220 GLY A O 1
ATOM 1631 N N . VAL A 1 221 ? -28.25 14.242 0.762 1 96.44 221 VAL A N 1
ATOM 1632 C CA . VAL A 1 221 ? -26.828 14.562 0.692 1 96.44 221 VAL A CA 1
ATOM 1633 C C . VAL A 1 221 ? -26.266 14.094 -0.645 1 96.44 221 VAL A C 1
ATOM 1635 O O . VAL A 1 221 ? -26.5 12.961 -1.065 1 96.44 221 VAL A O 1
ATOM 1638 N N . ASN A 1 222 ? -25.547 14.984 -1.353 1 97.31 222 ASN A N 1
ATOM 1639 C CA . ASN A 1 222 ? -24.844 14.578 -2.561 1 97.31 222 ASN A CA 1
ATOM 1640 C C . ASN A 1 222 ? -23.531 13.844 -2.23 1 97.31 222 ASN A C 1
ATOM 1642 O O . ASN A 1 222 ? -22.484 14.469 -2.121 1 97.31 222 ASN A O 1
ATOM 1646 N N . VAL A 1 223 ? -23.641 12.602 -2.18 1 96.88 223 VAL A N 1
ATOM 1647 C CA . VAL A 1 223 ? -22.531 11.766 -1.743 1 96.88 223 VAL A CA 1
ATOM 1648 C C . VAL A 1 223 ? -21.375 11.898 -2.725 1 96.88 223 VAL A C 1
ATOM 1650 O O . VAL A 1 223 ? -20.219 12.023 -2.312 1 96.88 223 VAL A O 1
ATOM 1653 N N . TYR A 1 224 ? -21.641 11.977 -4.012 1 96.62 224 TYR A N 1
ATOM 1654 C CA . TYR A 1 224 ? -20.609 12.047 -5.043 1 96.62 224 TYR A CA 1
ATOM 1655 C C . TYR A 1 224 ? -19.797 13.328 -4.91 1 96.62 224 TYR A C 1
ATOM 1657 O O . TYR A 1 224 ? -18.562 13.281 -4.816 1 96.62 224 TYR A O 1
ATOM 1665 N N . ALA A 1 225 ? -20.453 14.367 -4.797 1 97.62 225 ALA A N 1
ATOM 1666 C CA . ALA A 1 225 ? -19.781 15.664 -4.711 1 97.62 225 ALA A CA 1
ATOM 1667 C C . ALA A 1 225 ? -18.984 15.781 -3.41 1 97.62 225 ALA A C 1
ATOM 1669 O O . ALA A 1 225 ? -17.906 16.359 -3.391 1 97.62 225 ALA A O 1
ATOM 1670 N N . THR A 1 226 ? -19.562 15.281 -2.387 1 97.94 226 THR A N 1
ATOM 1671 C CA . THR A 1 226 ? -18.906 15.367 -1.086 1 97.94 226 THR A CA 1
ATOM 1672 C C . THR A 1 226 ? -17.625 14.562 -1.076 1 97.94 226 THR A C 1
ATOM 1674 O O . THR A 1 226 ? -16.594 15.039 -0.601 1 97.94 226 THR A O 1
ATOM 1677 N N . LYS A 1 227 ? -17.656 13.391 -1.614 1 97.75 227 LYS A N 1
ATOM 1678 C CA . LYS A 1 227 ? -16.453 12.555 -1.671 1 97.75 227 LYS A CA 1
ATOM 1679 C C . LYS A 1 227 ? -15.375 13.203 -2.535 1 97.75 227 LYS A C 1
ATOM 1681 O O . LYS A 1 227 ? -14.195 13.18 -2.184 1 97.75 227 LYS A O 1
ATOM 1686 N N . ILE A 1 228 ? -15.828 13.773 -3.629 1 98.25 228 ILE A N 1
ATOM 1687 C CA . ILE A 1 228 ? -14.875 14.43 -4.512 1 98.25 228 ILE A CA 1
ATOM 1688 C C . ILE A 1 228 ? -14.18 15.57 -3.766 1 98.25 228 ILE A C 1
ATOM 1690 O O . ILE A 1 228 ? -12.953 15.703 -3.822 1 98.25 228 ILE A O 1
ATOM 1694 N N . ARG A 1 229 ? -14.922 16.312 -3.049 1 98.19 229 ARG A N 1
ATOM 1695 C CA . ARG A 1 229 ? -14.359 17.422 -2.285 1 98.19 229 ARG A CA 1
ATOM 1696 C C . ARG A 1 229 ? -13.391 16.922 -1.217 1 98.19 229 ARG A C 1
ATOM 1698 O O . ARG A 1 229 ? -12.352 17.531 -0.978 1 98.19 229 ARG A O 1
ATOM 1705 N N . ILE A 1 230 ? -13.734 15.859 -0.623 1 98.44 230 ILE A N 1
ATOM 1706 C CA . ILE A 1 230 ? -12.914 15.297 0.439 1 98.44 230 ILE A CA 1
ATOM 1707 C C . ILE A 1 230 ? -11.555 14.875 -0.127 1 98.44 230 ILE A C 1
ATOM 1709 O O . ILE A 1 230 ? -10.516 15.18 0.456 1 98.44 230 ILE A O 1
ATOM 1713 N N . TYR A 1 231 ? -11.555 14.25 -1.271 1 98.69 231 TYR A N 1
ATOM 1714 C CA . TYR A 1 231 ? -10.305 13.789 -1.873 1 98.69 231 TYR A CA 1
ATOM 1715 C C . TYR A 1 231 ? -9.492 14.969 -2.404 1 98.69 231 TYR A C 1
ATOM 1717 O O . TYR A 1 231 ? -8.266 14.953 -2.357 1 98.69 231 TYR A O 1
ATOM 1725 N N . ILE A 1 232 ? -10.164 15.977 -2.902 1 98.69 232 ILE A N 1
ATOM 1726 C CA . ILE A 1 232 ? -9.461 17.172 -3.348 1 98.69 232 ILE A CA 1
ATOM 1727 C C . ILE A 1 232 ? -8.773 17.844 -2.158 1 98.69 232 ILE A C 1
ATOM 1729 O O . ILE A 1 232 ? -7.594 18.188 -2.229 1 98.69 232 ILE A O 1
ATOM 1733 N N . LEU A 1 233 ? -9.523 18 -1.097 1 98.5 233 LEU A N 1
ATOM 1734 C CA . LEU A 1 233 ? -8.977 18.625 0.104 1 98.5 233 LEU A CA 1
ATOM 1735 C C . LEU A 1 233 ? -7.801 17.828 0.649 1 98.5 233 LEU A C 1
ATOM 1737 O O . LEU A 1 233 ? -6.797 18.406 1.078 1 98.5 233 LEU A O 1
ATOM 1741 N N . ALA A 1 234 ? -7.926 16.547 0.64 1 98.56 234 ALA A N 1
ATOM 1742 C CA . ALA A 1 234 ? -6.84 15.672 1.098 1 98.56 234 ALA A CA 1
ATOM 1743 C C . ALA A 1 234 ? -5.57 15.914 0.285 1 98.56 234 ALA A C 1
ATOM 1745 O O . ALA A 1 234 ? -4.5 16.141 0.85 1 98.56 234 ALA A O 1
ATOM 1746 N N . SER A 1 235 ? -5.734 15.914 -1.013 1 98.69 235 SER A N 1
ATOM 1747 C CA . SER A 1 235 ? -4.574 16.062 -1.889 1 98.69 235 SER A CA 1
ATOM 1748 C C . SER A 1 235 ? -3.955 17.453 -1.755 1 98.69 235 SER A C 1
ATOM 1750 O O . SER A 1 235 ? -2.738 17.609 -1.887 1 98.69 235 SER A O 1
ATOM 1752 N N . CYS A 1 236 ? -4.797 18.469 -1.488 1 98.75 236 CYS A N 1
ATOM 1753 C CA . CYS A 1 236 ? -4.27 19.812 -1.222 1 98.75 236 CYS A CA 1
ATOM 1754 C C . CYS A 1 236 ? -3.373 19.797 0.011 1 98.75 236 CYS A C 1
ATOM 1756 O O . CYS A 1 236 ? -2.318 20.438 0.019 1 98.75 236 CYS A O 1
ATOM 1758 N N . MET A 1 237 ? -3.775 19.094 0.989 1 98.69 237 MET A N 1
ATOM 1759 C CA . MET A 1 237 ? -2.98 19 2.211 1 98.69 237 MET A CA 1
ATOM 1760 C C . MET A 1 237 ? -1.69 18.219 1.967 1 98.69 237 MET A C 1
ATOM 1762 O O . MET A 1 237 ? -0.646 18.562 2.529 1 98.69 237 MET A O 1
ATOM 1766 N N . PHE A 1 238 ? -1.759 17.156 1.14 1 98.56 238 PHE A N 1
ATOM 1767 C CA . PHE A 1 238 ? -0.547 16.422 0.792 1 98.56 238 PHE A CA 1
ATOM 1768 C C . PHE A 1 238 ? 0.452 17.328 0.086 1 98.56 238 PHE A C 1
ATOM 1770 O O . PHE A 1 238 ? 1.651 17.281 0.363 1 98.56 238 PHE A O 1
ATOM 1777 N N . GLY A 1 239 ? -0.094 18.156 -0.783 1 98.56 239 GLY A N 1
ATOM 1778 C CA . GLY A 1 239 ? 0.747 19.125 -1.483 1 98.56 239 GLY A CA 1
ATOM 1779 C C . GLY A 1 239 ? 1.39 20.141 -0.559 1 98.56 239 GLY A C 1
ATOM 1780 O O . GLY A 1 239 ? 2.588 20.406 -0.664 1 98.56 239 GLY A O 1
ATOM 1781 N N . LEU A 1 240 ? 0.591 20.672 0.314 1 98.31 240 LEU A N 1
ATOM 1782 C CA . LEU A 1 240 ? 1.098 21.656 1.277 1 98.31 240 LEU A CA 1
ATOM 1783 C C . LEU A 1 240 ? 2.182 21.031 2.152 1 98.31 240 LEU A C 1
ATOM 1785 O O . LEU A 1 240 ? 3.246 21.625 2.342 1 98.31 240 LEU A O 1
ATOM 1789 N N . ALA A 1 241 ? 1.925 19.859 2.658 1 98.12 241 ALA A N 1
ATOM 1790 C CA . ALA A 1 241 ? 2.891 19.156 3.504 1 98.12 241 ALA A CA 1
ATOM 1791 C C . ALA A 1 241 ? 4.176 18.859 2.736 1 98.12 241 ALA A C 1
ATOM 1793 O O . ALA A 1 241 ? 5.273 18.953 3.291 1 98.12 241 ALA A O 1
ATOM 1794 N N . GLY A 1 242 ? 4.012 18.469 1.495 1 97.88 242 GLY A N 1
ATOM 1795 C CA . GLY A 1 242 ? 5.184 18.219 0.673 1 97.88 242 GLY A CA 1
ATOM 1796 C C . GLY A 1 242 ? 6.07 19.438 0.499 1 97.88 242 GLY A C 1
ATOM 1797 O O . GLY A 1 242 ? 7.297 19.328 0.571 1 97.88 242 GLY A O 1
ATOM 1798 N N . CYS A 1 243 ? 5.461 20.578 0.295 1 96.75 243 CYS A N 1
ATOM 1799 C CA . CYS A 1 243 ? 6.211 21.812 0.168 1 96.75 243 CYS A CA 1
ATOM 1800 C C . CYS A 1 243 ? 6.969 22.141 1.453 1 96.75 243 CYS A C 1
ATOM 1802 O O . CYS A 1 243 ? 8.141 22.516 1.412 1 96.75 243 CYS A O 1
ATOM 1804 N N . LEU A 1 244 ? 6.293 21.984 2.529 1 96.56 244 LEU A N 1
ATOM 1805 C CA . LEU A 1 244 ? 6.906 22.281 3.818 1 96.56 244 LEU A CA 1
ATOM 1806 C C . LEU A 1 244 ? 8.039 21.312 4.117 1 96.56 244 LEU A C 1
ATOM 1808 O O . LEU A 1 244 ? 9.062 21.688 4.691 1 96.56 244 LEU A O 1
ATOM 1812 N N . LEU A 1 245 ? 7.828 20.109 3.703 1 95.75 245 LEU A N 1
ATOM 1813 C CA . LEU A 1 245 ? 8.859 19.094 3.887 1 95.75 245 LEU A CA 1
ATOM 1814 C C . LEU A 1 245 ? 10.102 19.422 3.07 1 95.75 245 LEU A C 1
ATOM 1816 O O . LEU A 1 245 ? 11.227 19.266 3.551 1 95.75 245 LEU A O 1
ATOM 1820 N N . ALA A 1 246 ? 9.891 19.844 1.884 1 95.31 246 ALA A N 1
ATOM 1821 C CA . ALA A 1 246 ? 11 20.234 1.021 1 95.31 246 ALA A CA 1
ATOM 1822 C C . ALA A 1 246 ? 11.766 21.406 1.619 1 95.31 246 ALA A C 1
ATOM 1824 O O . ALA A 1 246 ? 13 21.438 1.584 1 95.31 246 ALA A O 1
ATOM 1825 N N . ALA A 1 247 ? 11.078 22.344 2.154 1 93.88 247 ALA A N 1
ATOM 1826 C CA . ALA A 1 247 ? 11.703 23.5 2.775 1 93.88 247 ALA A CA 1
ATOM 1827 C C . ALA A 1 247 ? 12.523 23.109 3.996 1 93.88 247 ALA A C 1
ATOM 1829 O O . ALA A 1 247 ? 13.633 23.609 4.207 1 93.88 247 ALA A O 1
ATOM 1830 N N . LYS A 1 248 ? 12.039 22.234 4.73 1 93.44 248 LYS A N 1
ATOM 1831 C CA . LYS A 1 248 ? 12.711 21.797 5.953 1 93.44 248 LYS A CA 1
ATOM 1832 C C . LYS A 1 248 ? 13.945 20.953 5.629 1 93.44 248 LYS A C 1
ATOM 1834 O O . LYS A 1 248 ? 14.984 21.109 6.277 1 93.44 248 LYS A O 1
ATOM 1839 N N . SER A 1 249 ? 13.828 20.094 4.637 1 92.19 249 SER A N 1
ATOM 1840 C CA . SER A 1 249 ? 14.906 19.156 4.316 1 92.19 249 SER A CA 1
ATOM 1841 C C . SER A 1 249 ? 15.938 19.812 3.389 1 92.19 249 SER A C 1
ATOM 1843 O O . SER A 1 249 ? 17.047 19.297 3.244 1 92.19 249 SER A O 1
ATOM 1845 N N . GLY A 1 250 ? 15.609 20.828 2.754 1 91.31 250 GLY A N 1
ATOM 1846 C CA . GLY A 1 250 ? 16.5 21.484 1.812 1 91.31 250 GLY A CA 1
ATOM 1847 C C . GLY A 1 250 ? 16.641 20.734 0.5 1 91.31 250 GLY A C 1
ATOM 1848 O O . GLY A 1 250 ? 17.562 21 -0.276 1 91.31 250 GLY A O 1
ATOM 1849 N N . GLY A 1 251 ? 15.773 19.797 0.31 1 92.44 251 GLY A N 1
ATOM 1850 C CA . GLY A 1 251 ? 15.789 18.969 -0.888 1 92.44 251 GLY A CA 1
ATOM 1851 C C . GLY A 1 251 ? 14.75 17.875 -0.858 1 92.44 251 GLY A C 1
ATOM 1852 O O . GLY A 1 251 ? 14 17.734 0.114 1 92.44 251 GLY A O 1
ATOM 1853 N N . ALA A 1 252 ? 14.648 17.219 -2.004 1 94.12 252 ALA A N 1
ATOM 1854 C CA . ALA A 1 252 ? 13.672 16.141 -2.109 1 94.12 252 ALA A CA 1
ATOM 1855 C C . ALA A 1 252 ? 14.109 15.102 -3.141 1 94.12 252 ALA A C 1
ATOM 1857 O O . ALA A 1 252 ? 14.875 15.414 -4.055 1 94.12 252 ALA A O 1
ATOM 1858 N N . SER A 1 253 ? 13.789 13.914 -2.857 1 94.12 253 SER A N 1
ATOM 1859 C CA . SER A 1 253 ? 13.977 12.797 -3.783 1 94.12 253 SER A CA 1
ATOM 1860 C C . SER A 1 253 ? 12.664 12.062 -4.031 1 94.12 253 SER A C 1
ATOM 1862 O O . SER A 1 253 ? 11.641 12.383 -3.43 1 94.12 253 SER A O 1
ATOM 1864 N N . VAL A 1 254 ? 12.734 11.102 -4.883 1 90.94 254 VAL A N 1
ATOM 1865 C CA . VAL A 1 254 ? 11.539 10.328 -5.227 1 90.94 254 VAL A CA 1
ATOM 1866 C C . VAL A 1 254 ? 11.102 9.492 -4.031 1 90.94 254 VAL A C 1
ATOM 1868 O O . VAL A 1 254 ? 9.969 9.016 -3.984 1 90.94 254 VAL A O 1
ATOM 1871 N N . ASN A 1 255 ? 11.906 9.336 -3.031 1 88.5 255 ASN A N 1
ATOM 1872 C CA . ASN A 1 255 ? 11.578 8.531 -1.857 1 88.5 255 ASN A CA 1
ATOM 1873 C C . ASN A 1 255 ? 11.125 9.406 -0.69 1 88.5 255 ASN A C 1
ATOM 1875 O O . ASN A 1 255 ? 10.758 8.891 0.368 1 88.5 255 ASN A O 1
ATOM 1879 N N . THR A 1 256 ? 11.156 10.719 -0.979 1 92.69 256 THR A N 1
ATOM 1880 C CA . THR A 1 256 ? 10.703 11.633 0.07 1 92.69 256 THR A CA 1
ATOM 1881 C C . THR A 1 256 ? 9.25 11.352 0.439 1 92.69 256 THR A C 1
ATOM 1883 O O . THR A 1 256 ? 8.406 11.164 -0.44 1 92.69 256 THR A O 1
ATOM 1886 N N . ALA A 1 257 ? 8.945 11.258 1.731 1 93.31 257 ALA A N 1
ATOM 1887 C CA . ALA A 1 257 ? 7.613 11.109 2.303 1 93.31 257 ALA A CA 1
ATOM 1888 C C . ALA A 1 257 ? 7.07 9.695 2.07 1 93.31 257 ALA A C 1
ATOM 1890 O O . ALA A 1 257 ? 5.863 9.469 2.143 1 93.31 257 ALA A O 1
ATOM 1891 N N . MET A 1 258 ? 7.977 8.75 1.749 1 87 258 MET A N 1
ATOM 1892 C CA . MET A 1 258 ? 7.566 7.359 1.607 1 87 258 MET A CA 1
ATOM 1893 C C . MET A 1 258 ? 7.02 6.816 2.924 1 87 258 MET A C 1
ATOM 1895 O O . MET A 1 258 ? 7.652 6.969 3.973 1 87 258 MET A O 1
ATOM 1899 N N . GLY A 1 259 ? 5.828 6.301 2.895 1 85.38 259 GLY A N 1
ATOM 1900 C CA . GLY A 1 259 ? 5.262 5.68 4.082 1 85.38 259 GLY A CA 1
ATOM 1901 C C . GLY A 1 259 ? 4.434 6.637 4.918 1 85.38 259 GLY A C 1
ATOM 1902 O O . GLY A 1 259 ? 3.77 6.223 5.871 1 85.38 259 GLY A O 1
ATOM 1903 N N . TYR A 1 260 ? 4.391 7.891 4.504 1 91.19 260 TYR A N 1
ATOM 1904 C CA . TYR A 1 260 ? 3.674 8.875 5.305 1 91.19 260 TYR A CA 1
ATOM 1905 C C . TYR A 1 260 ? 2.172 8.609 5.285 1 91.19 260 TYR A C 1
ATOM 1907 O O . TYR A 1 260 ? 1.451 9.016 6.195 1 91.19 260 TYR A O 1
ATOM 1915 N N . GLU A 1 261 ? 1.718 7.984 4.234 1 92.19 261 GLU A N 1
ATOM 1916 C CA . GLU A 1 261 ? 0.305 7.621 4.203 1 92.19 261 GLU A CA 1
ATOM 1917 C C . GLU A 1 261 ? -0.035 6.625 5.309 1 92.19 261 GLU A C 1
ATOM 1919 O O . GLU A 1 261 ? -1.073 6.75 5.961 1 92.19 261 GLU A O 1
ATOM 1924 N N . LEU A 1 262 ? 0.829 5.684 5.551 1 86.69 262 LEU A N 1
ATOM 1925 C CA . LEU A 1 262 ? 0.594 4.668 6.574 1 86.69 262 LEU A CA 1
ATOM 1926 C C . LEU A 1 262 ? 0.698 5.273 7.969 1 86.69 262 LEU A C 1
ATOM 1928 O O . LEU A 1 262 ? -0.075 4.918 8.859 1 86.69 262 LEU A O 1
ATOM 1932 N N . ASP A 1 263 ? 1.629 6.188 8.07 1 89.44 263 ASP A N 1
ATOM 1933 C CA . ASP A 1 263 ? 1.754 6.902 9.344 1 89.44 263 ASP A CA 1
ATOM 1934 C C . ASP A 1 263 ? 0.487 7.695 9.656 1 89.44 263 ASP A C 1
ATOM 1936 O O . ASP A 1 263 ? 0.016 7.699 10.789 1 89.44 263 ASP A O 1
ATOM 1940 N N . ALA A 1 264 ? 0.078 8.297 8.641 1 93.19 264 ALA A N 1
ATOM 1941 C CA . ALA A 1 264 ? -1.096 9.148 8.812 1 93.19 264 ALA A CA 1
ATOM 1942 C C . ALA A 1 264 ? -2.33 8.312 9.148 1 93.19 264 ALA A C 1
ATOM 1944 O O . ALA A 1 264 ? -3.148 8.711 9.984 1 93.19 264 ALA A O 1
ATOM 1945 N N . ILE A 1 265 ? -2.482 7.219 8.547 1 88.75 265 ILE A N 1
ATOM 1946 C CA . ILE A 1 265 ? -3.609 6.336 8.828 1 88.75 265 ILE A CA 1
ATOM 1947 C C . ILE A 1 265 ? -3.518 5.816 10.258 1 88.75 265 ILE A C 1
ATOM 1949 O O . ILE A 1 265 ? -4.496 5.859 11.008 1 88.75 265 ILE A O 1
ATOM 1953 N N . ALA A 1 266 ? -2.324 5.395 10.602 1 85.31 266 ALA A N 1
ATOM 1954 C CA . ALA A 1 266 ? -2.107 4.887 11.953 1 85.31 266 ALA A CA 1
ATOM 1955 C C . ALA A 1 266 ? -2.398 5.965 13 1 85.31 266 ALA A C 1
ATOM 1957 O O . ALA A 1 266 ? -3.123 5.723 13.961 1 85.31 266 ALA A O 1
ATOM 1958 N N . ALA A 1 267 ? -1.865 7.109 12.734 1 90.5 267 ALA A N 1
ATOM 1959 C CA . ALA A 1 267 ? -2.025 8.211 13.68 1 90.5 267 ALA A CA 1
ATOM 1960 C C . ALA A 1 267 ? -3.49 8.617 13.812 1 90.5 267 ALA A C 1
ATOM 1962 O O . ALA A 1 267 ? -3.979 8.867 14.914 1 90.5 267 ALA A O 1
ATOM 1963 N N . SER A 1 268 ? -4.168 8.695 12.703 1 92.56 268 SER A N 1
ATOM 1964 C CA . SER A 1 268 ? -5.574 9.078 12.727 1 92.56 268 SER A CA 1
ATOM 1965 C C . SER A 1 268 ? -6.414 8.055 13.484 1 92.56 268 SER A C 1
ATOM 1967 O O . SER A 1 268 ? -7.301 8.422 14.258 1 92.56 268 SER A O 1
ATOM 1969 N N . THR A 1 269 ? -6.109 6.852 13.297 1 86.56 269 THR A N 1
ATOM 1970 C CA . THR A 1 269 ? -6.879 5.801 13.953 1 86.56 269 THR A CA 1
ATOM 1971 C C . THR A 1 269 ? -6.59 5.777 15.453 1 86.56 269 THR A C 1
ATOM 1973 O O . THR A 1 269 ? -7.504 5.586 16.266 1 86.56 269 THR A O 1
ATOM 1976 N N . ILE A 1 270 ? -5.367 5.961 15.773 1 85.94 270 ILE A N 1
ATOM 1977 C CA . ILE A 1 270 ? -4.992 6.066 17.172 1 85.94 270 ILE A CA 1
ATOM 1978 C C . ILE A 1 270 ? -5.723 7.246 17.812 1 85.94 270 ILE A C 1
ATOM 1980 O O . ILE A 1 270 ? -6.176 7.156 18.953 1 85.94 270 ILE A O 1
ATOM 1984 N N . GLY A 1 271 ? -5.84 8.266 17.047 1 89.94 271 GLY A N 1
ATOM 1985 C CA . GLY A 1 271 ? -6.441 9.5 17.531 1 89.94 271 GLY A CA 1
ATOM 1986 C C . GLY A 1 271 ? -7.957 9.43 17.609 1 89.94 271 GLY A C 1
ATOM 1987 O O . GLY A 1 271 ? -8.609 10.391 18.031 1 89.94 271 GLY A O 1
ATOM 1988 N N . GLY A 1 272 ? -8.523 8.336 17.141 1 88.38 272 GLY A N 1
ATOM 1989 C CA . GLY A 1 272 ? -9.953 8.164 17.344 1 88.38 272 GLY A CA 1
ATOM 1990 C C . GLY A 1 272 ? -10.758 8.234 16.047 1 88.38 272 GLY A C 1
ATOM 1991 O O . GLY A 1 272 ? -11.984 8.156 16.062 1 88.38 272 GLY A O 1
ATOM 1992 N N . VAL A 1 273 ? -10.07 8.422 14.953 1 92.38 273 VAL A N 1
ATOM 1993 C CA . VAL A 1 273 ? -10.789 8.367 13.688 1 92.38 273 VAL A CA 1
ATOM 1994 C C . VAL A 1 273 ? -11.164 6.922 13.359 1 92.38 273 VAL A C 1
ATOM 1996 O O . VAL A 1 273 ? -10.312 6.035 13.375 1 92.38 273 VAL A O 1
ATOM 1999 N N . SER A 1 274 ? -12.375 6.711 13.125 1 89.31 274 SER A N 1
ATOM 2000 C CA . SER A 1 274 ? -12.852 5.348 12.906 1 89.31 274 SER A CA 1
ATOM 2001 C C . SER A 1 274 ? -12.727 4.941 11.445 1 89.31 274 SER A C 1
ATOM 2003 O O . SER A 1 274 ? -13.109 5.695 10.547 1 89.31 274 SER A O 1
ATOM 2005 N N . THR A 1 275 ? -12.266 3.744 11.273 1 84 275 THR A N 1
ATOM 2006 C CA . THR A 1 275 ? -12.188 3.209 9.922 1 84 275 THR A CA 1
ATOM 2007 C C . THR A 1 275 ? -13.539 2.656 9.477 1 84 275 THR A C 1
ATOM 2009 O O . THR A 1 275 ? -13.742 2.387 8.289 1 84 275 THR A O 1
ATOM 2012 N N . THR A 1 276 ? -14.453 2.543 10.383 1 85.44 276 THR A N 1
ATOM 2013 C CA . THR A 1 276 ? -15.805 2.105 10.055 1 85.44 276 THR A CA 1
ATOM 2014 C C . THR A 1 276 ? -16.703 3.301 9.734 1 85.44 276 THR A C 1
ATOM 2016 O O . THR A 1 276 ? -17.859 3.131 9.359 1 85.44 276 THR A O 1
ATOM 2019 N N . GLY A 1 277 ? -16.203 4.422 9.984 1 90.81 277 GLY A N 1
ATOM 2020 C CA . GLY A 1 277 ? -16.844 5.617 9.461 1 90.81 277 GLY A CA 1
ATOM 2021 C C . GLY A 1 277 ? -17.578 6.418 10.516 1 90.81 277 GLY A C 1
ATOM 2022 O O . GLY A 1 277 ? -17.891 5.895 11.594 1 90.81 277 GLY A O 1
ATOM 2023 N N . GLY A 1 278 ? -17.688 7.719 10.289 1 94 278 GLY A N 1
ATOM 2024 C CA . GLY A 1 278 ? -18.609 8.602 10.984 1 94 278 GLY A CA 1
ATOM 2025 C C . GLY A 1 278 ? -18.016 9.219 12.242 1 94 278 GLY A C 1
ATOM 2026 O O . GLY A 1 278 ? -18.656 10.023 12.906 1 94 278 GLY A O 1
ATOM 2027 N N . VAL A 1 279 ? -16.828 8.836 12.57 1 94.12 279 VAL A N 1
ATOM 2028 C CA . VAL A 1 279 ? -16.25 9.352 13.805 1 94.12 279 VAL A CA 1
ATOM 2029 C C . VAL A 1 279 ? -14.844 9.859 13.539 1 94.12 279 VAL A C 1
ATOM 2031 O O . VAL A 1 279 ? -14.07 9.227 12.82 1 94.12 279 VAL A O 1
ATOM 2034 N N . GLY A 1 280 ? -14.492 11.047 14.102 1 94.81 280 GLY A N 1
ATOM 2035 C CA . GLY A 1 280 ? -13.172 11.641 14.008 1 94.81 280 GLY A CA 1
ATOM 2036 C C . GLY A 1 280 ? -13.164 13.133 14.32 1 94.81 280 GLY A C 1
ATOM 2037 O O . GLY A 1 280 ? -14.102 13.852 13.953 1 94.81 280 GLY A O 1
ATOM 2038 N N . THR A 1 281 ? -12.18 13.531 15.047 1 96.75 281 THR A N 1
ATOM 2039 C CA . THR A 1 281 ? -12.078 14.945 15.391 1 96.75 281 THR A CA 1
ATOM 2040 C C . THR A 1 281 ? -10.672 15.469 15.117 1 96.75 281 THR A C 1
ATOM 2042 O O . THR A 1 281 ? -9.703 14.703 15.102 1 96.75 281 THR A O 1
ATOM 2045 N N . VAL A 1 282 ? -10.625 16.797 14.891 1 97.5 282 VAL A N 1
ATOM 2046 C CA . VAL A 1 282 ? -9.359 17.438 14.555 1 97.5 282 VAL A CA 1
ATOM 2047 C C . VAL A 1 282 ? -8.383 17.312 15.727 1 97.5 282 VAL A C 1
ATOM 2049 O O . VAL A 1 282 ? -7.238 16.891 15.539 1 97.5 282 VAL A O 1
ATOM 2052 N N . PRO A 1 283 ? -8.789 17.516 16.984 1 96.31 283 PRO A N 1
ATOM 2053 C CA . PRO A 1 283 ? -7.859 17.312 18.094 1 96.31 283 PRO A CA 1
ATOM 2054 C C . PRO A 1 283 ? -7.449 15.859 18.281 1 96.31 283 PRO A C 1
ATOM 2056 O O . PRO A 1 283 ? -6.328 15.578 18.703 1 96.31 283 PRO A O 1
ATOM 2059 N N . GLY A 1 284 ? -8.359 14.961 18 1 94.12 284 GLY A N 1
ATOM 2060 C CA . GLY A 1 284 ? -8.016 13.547 18.047 1 94.12 284 GLY A CA 1
ATOM 2061 C C . GLY A 1 284 ? -6.887 13.172 17.109 1 94.12 284 GLY A C 1
ATOM 2062 O O . GLY A 1 284 ? -5.965 12.445 17.484 1 94.12 284 GLY A O 1
ATOM 2063 N N . VAL A 1 285 ? -6.949 13.703 15.93 1 96.38 285 VAL A N 1
ATOM 2064 C CA . VAL A 1 285 ? -5.91 13.453 14.938 1 96.38 285 VAL A CA 1
ATOM 2065 C C . VAL A 1 285 ? -4.574 13.992 15.438 1 96.38 285 VAL A C 1
ATOM 2067 O O . VAL A 1 285 ? -3.535 13.352 15.266 1 96.38 285 VAL A O 1
ATOM 2070 N N . LEU A 1 286 ? -4.625 15.148 16.078 1 96.19 286 LEU A N 1
ATOM 2071 C CA . LEU A 1 286 ? -3.402 15.742 16.609 1 96.19 286 LEU A CA 1
ATOM 2072 C C . LEU A 1 286 ? -2.77 14.844 17.672 1 96.19 286 LEU A C 1
ATOM 2074 O O . LEU A 1 286 ? -1.558 14.617 17.656 1 96.19 286 LEU A O 1
ATOM 2078 N N . VAL A 1 287 ? -3.574 14.328 18.531 1 92.94 287 VAL A N 1
ATOM 2079 C CA . VAL A 1 287 ? -3.072 13.453 19.594 1 92.94 287 VAL A CA 1
ATOM 2080 C C . VAL A 1 287 ? -2.426 12.219 18.984 1 92.94 287 VAL A C 1
ATOM 2082 O O . VAL A 1 287 ? -1.347 11.797 19.406 1 92.94 287 VAL A O 1
ATOM 2085 N N . GLY A 1 288 ? -3.066 11.672 18.016 1 92.62 288 GLY A N 1
ATOM 2086 C CA . GLY A 1 288 ? -2.521 10.5 17.344 1 92.62 288 GLY A CA 1
ATOM 2087 C C . GLY A 1 288 ? -1.175 10.758 16.688 1 92.62 288 GLY A C 1
ATOM 2088 O O . GLY A 1 288 ? -0.239 9.969 16.859 1 92.62 288 GLY A O 1
ATOM 2089 N N . VAL A 1 289 ? -1.09 11.859 16 1 95.12 289 VAL A N 1
ATOM 2090 C CA . VAL A 1 289 ? 0.151 12.203 15.32 1 95.12 289 VAL A CA 1
ATOM 2091 C C . VAL A 1 289 ? 1.25 12.477 16.344 1 95.12 289 VAL A C 1
ATOM 2093 O O . VAL A 1 289 ? 2.395 12.055 16.156 1 95.12 289 VAL A O 1
ATOM 2096 N N . LEU A 1 290 ? 0.926 13.141 17.406 1 92.56 290 LEU A N 1
ATOM 2097 C CA . LEU A 1 290 ? 1.89 13.477 18.438 1 92.56 290 LEU A CA 1
ATOM 2098 C C . LEU A 1 290 ? 2.461 12.219 19.094 1 92.56 290 LEU A C 1
ATOM 2100 O O . LEU A 1 290 ? 3.68 12.094 19.234 1 92.56 290 LEU A O 1
ATOM 2104 N N . VAL A 1 291 ? 1.598 11.328 19.375 1 86.56 291 VAL A N 1
ATOM 2105 C CA . VAL A 1 291 ? 2.021 10.117 20.062 1 86.56 291 VAL A CA 1
ATOM 2106 C C . VAL A 1 291 ? 2.871 9.258 19.141 1 86.56 291 VAL A C 1
ATOM 2108 O O . VAL A 1 291 ? 3.869 8.672 19.562 1 86.56 291 VAL A O 1
ATOM 2111 N N . PHE A 1 292 ? 2.473 9.188 17.953 1 86.31 292 PHE A N 1
ATOM 2112 C CA . PHE A 1 292 ? 3.215 8.391 16.984 1 86.31 292 PHE A CA 1
ATOM 2113 C C . PHE A 1 292 ? 4.59 8.992 16.734 1 86.31 292 PHE A C 1
ATOM 2115 O O . PHE A 1 292 ? 5.582 8.266 16.609 1 86.31 292 PHE A O 1
ATOM 2122 N N . GLU A 1 293 ? 4.629 10.266 16.625 1 89.62 293 GLU A N 1
ATOM 2123 C CA . GLU A 1 293 ? 5.91 10.93 16.406 1 89.62 293 GLU A CA 1
ATOM 2124 C C . GLU A 1 293 ? 6.801 10.836 17.641 1 89.62 293 GLU A C 1
ATOM 2126 O O . GLU A 1 293 ? 8.023 10.719 17.516 1 89.62 293 GLU A O 1
ATOM 2131 N N . LEU A 1 294 ? 6.195 10.969 18.75 1 87.75 294 LEU A N 1
ATOM 2132 C CA . LEU A 1 294 ? 6.941 10.805 20 1 87.75 294 LEU A CA 1
ATOM 2133 C C . LEU A 1 294 ? 7.594 9.43 20.062 1 87.75 294 LEU A C 1
ATOM 2135 O O . LEU A 1 294 ? 8.742 9.305 20.5 1 87.75 294 LEU A O 1
ATOM 2139 N N . MET A 1 295 ? 6.879 8.453 19.641 1 84.94 295 MET A N 1
ATOM 2140 C CA . MET A 1 295 ? 7.406 7.094 19.625 1 84.94 295 MET A CA 1
ATOM 2141 C C . MET A 1 295 ? 8.586 6.984 18.656 1 84.94 295 MET A C 1
ATOM 2143 O O . MET A 1 295 ? 9.586 6.336 18.969 1 84.94 295 MET A O 1
ATOM 2147 N N . LYS A 1 296 ? 8.43 7.613 17.547 1 86 296 LYS A N 1
ATOM 2148 C CA . LYS A 1 296 ? 9.508 7.57 16.547 1 86 296 LYS A CA 1
ATOM 2149 C C . LYS A 1 296 ? 10.773 8.227 17.094 1 86 296 LYS A C 1
ATOM 2151 O O . LYS A 1 296 ? 11.875 7.691 16.922 1 86 296 LYS A O 1
ATOM 2156 N N . VAL A 1 297 ? 10.641 9.328 17.766 1 86.62 297 VAL A N 1
ATOM 2157 C CA . VAL A 1 297 ? 11.789 10.039 18.328 1 86.62 297 VAL A CA 1
ATOM 2158 C C . VAL A 1 297 ? 12.391 9.234 19.469 1 86.62 297 VAL A C 1
ATOM 2160 O O . VAL A 1 297 ? 13.617 9.195 19.641 1 86.62 297 VAL A O 1
ATOM 2163 N N . ALA A 1 298 ? 11.531 8.633 20.219 1 85.56 298 ALA A N 1
ATOM 2164 C CA . ALA A 1 298 ? 12.008 7.809 21.328 1 85.56 298 ALA A CA 1
ATOM 2165 C C . ALA A 1 298 ? 12.875 6.66 20.812 1 85.56 298 ALA A C 1
ATOM 2167 O O . ALA A 1 298 ? 13.938 6.379 21.375 1 85.56 298 ALA A O 1
ATOM 2168 N N . LEU A 1 299 ? 12.453 6.074 19.75 1 82.19 299 LEU A N 1
ATOM 2169 C CA . LEU A 1 299 ? 13.227 4.973 19.172 1 82.19 299 LEU A CA 1
ATOM 2170 C C . LEU A 1 299 ? 14.555 5.473 18.609 1 82.19 299 LEU A C 1
ATOM 2172 O O . LEU A 1 299 ? 15.57 4.773 18.688 1 82.19 299 LEU A O 1
ATOM 2176 N N . GLN A 1 300 ? 14.484 6.617 18.078 1 83.31 300 GLN A N 1
ATOM 2177 C CA . GLN A 1 300 ? 15.703 7.207 17.531 1 83.31 300 GLN A CA 1
ATOM 2178 C C . GLN A 1 300 ? 16.719 7.484 18.625 1 83.31 300 GLN A C 1
ATOM 2180 O O . GLN A 1 300 ? 17.922 7.293 18.438 1 83.31 300 GLN A O 1
ATOM 2185 N N . PHE A 1 301 ? 16.297 7.883 19.75 1 83.12 301 PHE A N 1
ATOM 2186 C CA . PHE A 1 301 ? 17.188 8.18 20.875 1 83.12 301 PHE A CA 1
ATOM 2187 C C . PHE A 1 301 ? 17.781 6.902 21.438 1 83.12 301 PHE A C 1
ATOM 2189 O O . PHE A 1 301 ? 18.875 6.918 22 1 83.12 301 PHE A O 1
ATOM 2196 N N . MET A 1 302 ? 17.078 5.863 21.266 1 81.69 302 MET A N 1
ATOM 2197 C CA . MET A 1 302 ? 17.578 4.582 21.75 1 81.69 302 MET A CA 1
ATOM 2198 C C . MET A 1 302 ? 18.547 3.965 20.75 1 81.69 302 MET A C 1
ATOM 2200 O O . MET A 1 302 ? 19.016 2.842 20.938 1 81.69 302 MET A O 1
ATOM 2204 N N . ASN A 1 303 ? 18.891 4.703 19.641 1 78.19 303 ASN A N 1
ATOM 2205 C CA . ASN A 1 303 ? 19.781 4.277 18.562 1 78.19 303 ASN A CA 1
ATOM 2206 C C . ASN A 1 303 ? 19.266 3.01 17.891 1 78.19 303 ASN A C 1
ATOM 2208 O O . ASN A 1 303 ? 20.062 2.131 17.531 1 78.19 303 ASN A O 1
ATOM 2212 N N . VAL A 1 304 ? 18.047 2.928 18.078 1 74.81 304 VAL A N 1
ATOM 2213 C CA . VAL A 1 304 ? 17.453 1.808 17.359 1 74.81 304 VAL A CA 1
ATOM 2214 C C . VAL A 1 304 ? 17.453 2.107 15.859 1 74.81 304 VAL A C 1
ATOM 2216 O O . VAL A 1 304 ? 17.094 3.211 15.445 1 74.81 304 VAL A O 1
ATOM 2219 N N . ASN A 1 305 ? 18.078 1.241 15.062 1 77.88 305 ASN A N 1
ATOM 2220 C CA . ASN A 1 305 ? 18.094 1.376 13.609 1 77.88 305 ASN A CA 1
ATOM 2221 C C . ASN A 1 305 ? 16.703 1.628 13.055 1 77.88 305 ASN A C 1
ATOM 2223 O O . ASN A 1 305 ? 15.711 1.171 13.625 1 77.88 305 ASN A O 1
ATOM 2227 N N . SER A 1 306 ? 16.547 2.502 12.094 1 75.88 306 SER A N 1
ATOM 2228 C CA . SER A 1 306 ? 15.297 2.857 11.438 1 75.88 306 SER A CA 1
ATOM 2229 C C . SER A 1 306 ? 14.523 1.612 11.008 1 75.88 306 SER A C 1
ATOM 2231 O O . SER A 1 306 ? 13.312 1.666 10.812 1 75.88 306 SER A O 1
ATOM 2233 N N . SER A 1 307 ? 15.25 0.53 10.992 1 81.31 307 SER A N 1
ATOM 2234 C CA . SER A 1 307 ? 14.625 -0.728 10.602 1 81.31 307 SER A CA 1
ATOM 2235 C C . SER A 1 307 ? 13.57 -1.16 11.617 1 81.31 307 SER A C 1
ATOM 2237 O O . SER A 1 307 ? 12.516 -1.682 11.242 1 81.31 307 SER A O 1
ATOM 2239 N N . TYR A 1 308 ? 13.766 -0.85 12.812 1 82.56 308 TYR A N 1
ATOM 2240 C CA . TYR A 1 308 ? 12.844 -1.248 13.867 1 82.56 308 TYR A CA 1
ATOM 2241 C C . TYR A 1 308 ? 11.609 -0.353 13.875 1 82.56 308 TYR A C 1
ATOM 2243 O O . TYR A 1 308 ? 10.547 -0.755 14.359 1 82.56 308 TYR A O 1
ATOM 2251 N N . THR A 1 309 ? 11.773 0.842 13.367 1 81.44 309 THR A N 1
ATOM 2252 C CA . THR A 1 309 ? 10.648 1.766 13.305 1 81.44 309 THR A CA 1
ATOM 2253 C C . THR A 1 309 ? 9.57 1.231 12.367 1 81.44 309 THR A C 1
ATOM 2255 O O . THR A 1 309 ? 8.375 1.394 12.625 1 81.44 309 THR A O 1
ATOM 2258 N N . TYR A 1 310 ? 9.992 0.55 11.32 1 85.31 310 TYR A N 1
ATOM 2259 C CA . TYR A 1 310 ? 9.023 -0.028 10.391 1 85.31 310 TYR A CA 1
ATOM 2260 C C . TYR A 1 310 ? 8.219 -1.134 11.055 1 85.31 310 TYR A C 1
ATOM 2262 O O . TYR A 1 310 ? 7.008 -1.238 10.852 1 85.31 310 TYR A O 1
ATOM 2270 N N . ILE A 1 311 ? 8.875 -1.891 11.883 1 89.19 311 ILE A N 1
ATOM 2271 C CA . ILE A 1 311 ? 8.203 -2.986 12.578 1 89.19 311 ILE A CA 1
ATOM 2272 C C . ILE A 1 311 ? 7.172 -2.426 13.555 1 89.19 311 ILE A C 1
ATOM 2274 O O . ILE A 1 311 ? 6.012 -2.848 13.547 1 89.19 311 ILE A O 1
ATOM 2278 N N . VAL A 1 312 ? 7.57 -1.457 14.273 1 83.44 312 VAL A N 1
ATOM 2279 C CA . VAL A 1 312 ? 6.684 -0.86 15.273 1 83.44 312 VAL A CA 1
ATOM 2280 C C . VAL A 1 312 ? 5.516 -0.167 14.57 1 83.44 312 VAL A C 1
ATOM 2282 O O . VAL A 1 312 ? 4.363 -0.302 14.992 1 83.44 312 VAL A O 1
ATOM 2285 N N . GLN A 1 313 ? 5.836 0.539 13.523 1 82.19 313 GLN A N 1
ATOM 2286 C CA . GLN A 1 313 ? 4.805 1.221 12.75 1 82.19 313 GLN A CA 1
ATOM 2287 C C . GLN A 1 313 ? 3.75 0.236 12.25 1 82.19 313 GLN A C 1
ATOM 2289 O O . GLN A 1 313 ? 2.551 0.485 12.375 1 82.19 313 GLN A O 1
ATOM 2294 N N . GLY A 1 314 ? 4.211 -0.843 11.719 1 88 314 GLY A N 1
ATOM 2295 C CA . GLY A 1 314 ? 3.287 -1.854 11.227 1 88 314 GLY A CA 1
ATOM 2296 C C . GLY A 1 314 ? 2.432 -2.459 12.32 1 88 314 GLY A C 1
ATOM 2297 O O . GLY A 1 314 ? 1.214 -2.578 12.172 1 88 314 GLY A O 1
ATOM 2298 N N . LEU A 1 315 ? 3.062 -2.756 13.422 1 89.19 315 LEU A N 1
ATOM 2299 C CA . LEU A 1 315 ? 2.34 -3.355 14.539 1 89.19 315 LEU A CA 1
ATOM 2300 C C . LEU A 1 315 ? 1.32 -2.377 15.109 1 89.19 315 LEU A C 1
ATOM 2302 O O . LEU A 1 315 ? 0.205 -2.771 15.461 1 89.19 315 LEU A O 1
ATOM 2306 N N . VAL A 1 316 ? 1.7 -1.149 15.148 1 83.19 316 VAL A N 1
ATOM 2307 C CA . VAL A 1 316 ? 0.812 -0.128 15.695 1 83.19 316 VAL A CA 1
ATOM 2308 C C . VAL A 1 316 ? -0.411 0.027 14.797 1 83.19 316 VAL A C 1
ATOM 2310 O O . VAL A 1 316 ? -1.536 0.163 15.281 1 83.19 316 VAL A O 1
ATOM 2313 N N . ILE A 1 317 ? -0.217 0.016 13.484 1 83 317 ILE A N 1
ATOM 2314 C CA . ILE A 1 317 ? -1.324 0.13 12.539 1 83 317 ILE A CA 1
ATOM 2315 C C . ILE A 1 317 ? -2.314 -1.01 12.766 1 83 317 ILE A C 1
ATOM 2317 O O . ILE A 1 317 ? -3.514 -0.774 12.938 1 83 317 ILE A O 1
ATOM 2321 N N . ILE A 1 318 ? -1.816 -2.203 12.898 1 89.06 318 ILE A N 1
ATOM 2322 C CA . ILE A 1 318 ? -2.656 -3.391 13.008 1 89.06 318 ILE A CA 1
ATOM 2323 C C . ILE A 1 318 ? -3.396 -3.377 14.344 1 89.06 318 ILE A C 1
ATOM 2325 O O . ILE A 1 318 ? -4.617 -3.547 14.383 1 89.06 318 ILE A O 1
ATOM 2329 N N . VAL A 1 319 ? -2.713 -3.072 15.375 1 87.5 319 VAL A N 1
ATOM 2330 C CA . VAL A 1 319 ? -3.295 -3.129 16.703 1 87.5 319 VAL A CA 1
ATOM 2331 C C . VAL A 1 319 ? -4.277 -1.977 16.891 1 87.5 319 VAL A C 1
ATOM 2333 O O . VAL A 1 319 ? -5.363 -2.162 17.453 1 87.5 319 VAL A O 1
ATOM 2336 N N . ALA A 1 320 ? -3.896 -0.819 16.406 1 82.69 320 ALA A N 1
ATOM 2337 C CA . ALA A 1 320 ? -4.773 0.34 16.562 1 82.69 320 ALA A CA 1
ATOM 2338 C C . ALA A 1 320 ? -6.094 0.126 15.828 1 82.69 320 ALA A C 1
ATOM 2340 O O . ALA A 1 320 ? -7.164 0.421 16.359 1 82.69 320 ALA A O 1
ATOM 2341 N N . VAL A 1 321 ? -6.02 -0.348 14.648 1 82.12 321 VAL A N 1
ATOM 2342 C CA . VAL A 1 321 ? -7.227 -0.565 13.859 1 82.12 321 VAL A CA 1
ATOM 2343 C C . VAL A 1 321 ? -8.039 -1.706 14.469 1 82.12 321 VAL A C 1
ATOM 2345 O O . VAL A 1 321 ? -9.273 -1.657 14.492 1 82.12 321 VAL A O 1
ATOM 2348 N N . ALA A 1 322 ? -7.355 -2.707 15.016 1 86.81 322 ALA A N 1
ATOM 2349 C CA . ALA A 1 322 ? -8.039 -3.822 15.664 1 86.81 322 ALA A CA 1
ATOM 2350 C C . ALA A 1 322 ? -8.836 -3.348 16.875 1 86.81 322 ALA A C 1
ATOM 2352 O O . ALA A 1 322 ? -9.977 -3.771 17.078 1 86.81 322 ALA A O 1
ATOM 2353 N N . ILE A 1 323 ? -8.289 -2.506 17.625 1 83.5 323 ILE A N 1
ATOM 2354 C CA . ILE A 1 323 ? -8.945 -1.985 18.828 1 83.5 323 ILE A CA 1
ATOM 2355 C C . ILE A 1 323 ? -10.141 -1.123 18.422 1 83.5 323 ILE A C 1
ATOM 2357 O O . ILE A 1 323 ? -11.195 -1.18 19.047 1 83.5 323 ILE A O 1
ATOM 2361 N N . ASP A 1 324 ? -9.961 -0.332 17.344 1 79.38 324 ASP A N 1
ATOM 2362 C CA . ASP A 1 324 ? -11.039 0.526 16.859 1 79.38 324 ASP A CA 1
ATOM 2363 C C . ASP A 1 324 ? -12.25 -0.302 16.453 1 79.38 324 ASP A C 1
ATOM 2365 O O . ASP A 1 324 ? -13.391 0.042 16.781 1 79.38 324 ASP A O 1
ATOM 2369 N N . ILE A 1 325 ? -12.031 -1.355 15.789 1 81.5 325 ILE A N 1
ATOM 2370 C CA . ILE A 1 325 ? -13.117 -2.197 15.297 1 81.5 325 ILE A CA 1
ATOM 2371 C C . ILE A 1 325 ? -13.836 -2.854 16.469 1 81.5 325 ILE A C 1
ATOM 2373 O O . ILE A 1 325 ? -15.062 -2.992 16.453 1 81.5 325 ILE A O 1
ATOM 2377 N N . ARG A 1 326 ? -13.125 -3.213 17.438 1 81 326 ARG A N 1
ATOM 2378 C CA . ARG A 1 326 ? -13.719 -3.852 18.594 1 81 326 ARG A CA 1
ATOM 2379 C C . ARG A 1 326 ? -14.648 -2.889 19.344 1 81 326 ARG A C 1
ATOM 2381 O O . ARG A 1 326 ? -15.695 -3.295 19.844 1 81 326 ARG A O 1
ATOM 2388 N N . LYS A 1 327 ? -14.219 -1.69 19.406 1 77.06 327 LYS A N 1
ATOM 2389 C CA . LYS A 1 327 ? -15.078 -0.682 20.031 1 77.06 327 LYS A CA 1
ATOM 2390 C C . LYS A 1 327 ? -16.391 -0.53 19.266 1 77.06 327 LYS A C 1
ATOM 2392 O O . LYS A 1 327 ? -17.453 -0.369 19.875 1 77.06 327 LYS A O 1
ATOM 2397 N N . TYR A 1 328 ? -16.281 -0.62 18 1 75.19 328 TYR A N 1
ATOM 2398 C CA . TYR A 1 328 ? -17.453 -0.455 17.141 1 75.19 328 TYR A CA 1
ATOM 2399 C C . TYR A 1 328 ? -18.406 -1.646 17.266 1 75.19 328 TYR A C 1
ATOM 2401 O O . TYR A 1 328 ? -19.609 -1.476 17.359 1 75.19 328 TYR A O 1
ATOM 2409 N N . LEU A 1 329 ? -17.797 -2.82 17.312 1 73.12 329 LEU A N 1
ATOM 2410 C CA . LEU A 1 329 ? -18.594 -4.031 17.391 1 73.12 329 LEU A CA 1
ATOM 2411 C C . LEU A 1 329 ? -19.266 -4.156 18.75 1 73.12 329 LEU A C 1
ATOM 2413 O O . LEU A 1 329 ? -20.359 -4.707 18.859 1 73.12 329 LEU A O 1
ATOM 2417 N N . ALA A 1 330 ? -18.656 -3.629 19.75 1 68.19 330 ALA A N 1
ATOM 2418 C CA . ALA A 1 330 ? -19.203 -3.689 21.109 1 68.19 330 ALA A CA 1
ATOM 2419 C C . ALA A 1 330 ? -20.406 -2.758 21.25 1 68.19 330 ALA A C 1
ATOM 2421 O O . ALA A 1 330 ? -21.297 -3.006 22.062 1 68.19 330 ALA A O 1
ATOM 2422 N N . LYS A 1 331 ? -20.469 -1.799 20.484 1 62.75 331 LYS A N 1
ATOM 2423 C CA . LYS A 1 331 ? -21.562 -0.839 20.562 1 62.75 331 LYS A CA 1
ATOM 2424 C C . LYS A 1 331 ? -22.781 -1.344 19.797 1 62.75 331 LYS A C 1
ATOM 2426 O O . LYS A 1 331 ? -23.906 -0.897 20.062 1 62.75 331 LYS A O 1
ATOM 2431 N N . LYS A 1 332 ? -22.562 -2.285 18.938 1 59.34 332 LYS A N 1
ATOM 2432 C CA . LYS A 1 332 ? -23.703 -2.877 18.25 1 59.34 332 LYS A CA 1
ATOM 2433 C C . LYS A 1 332 ? -24.25 -4.07 19.031 1 59.34 332 LYS A C 1
ATOM 2435 O O . LYS A 1 332 ? -25.469 -4.289 19.078 1 59.34 332 LYS A O 1
ATOM 2440 N N . MET B 1 1 ? -26.422 -30.625 -32.406 1 31.97 1 MET B N 1
ATOM 2441 C CA . MET B 1 1 ? -26.625 -29.375 -33.125 1 31.97 1 MET B CA 1
ATOM 2442 C C . MET B 1 1 ? -26.141 -28.188 -32.344 1 31.97 1 MET B C 1
ATOM 2444 O O . MET B 1 1 ? -26.828 -27.719 -31.422 1 31.97 1 MET B O 1
ATOM 2448 N N . GLU B 1 2 ? -24.891 -28.125 -31.891 1 35.84 2 GLU B N 1
ATOM 2449 C CA . GLU B 1 2 ? -24.062 -27.188 -31.125 1 35.84 2 GLU B CA 1
ATOM 2450 C C . GLU B 1 2 ? -24.125 -25.781 -31.703 1 35.84 2 GLU B C 1
ATOM 2452 O O . GLU B 1 2 ? -23.734 -25.562 -32.844 1 35.84 2 GLU B O 1
ATOM 2457 N N . ALA B 1 3 ? -25.297 -25.125 -31.484 1 39 3 ALA B N 1
ATOM 2458 C CA . ALA B 1 3 ? -25.703 -23.859 -32.094 1 39 3 ALA B CA 1
ATOM 2459 C C . ALA B 1 3 ? -24.531 -22.875 -32.188 1 39 3 ALA B C 1
ATOM 2461 O O . ALA B 1 3 ? -23.812 -22.672 -31.219 1 39 3 ALA B O 1
ATOM 2462 N N . THR B 1 4 ? -23.938 -22.641 -33.281 1 37.88 4 THR B N 1
ATOM 2463 C CA . THR B 1 4 ? -23.016 -21.594 -33.688 1 37.88 4 THR B CA 1
ATOM 2464 C C . THR B 1 4 ? -23.484 -20.234 -33.188 1 37.88 4 THR B C 1
ATOM 2466 O O . THR B 1 4 ? -24.469 -19.688 -33.688 1 37.88 4 THR B O 1
ATOM 2469 N N . LYS B 1 5 ? -23.688 -20.047 -31.953 1 46.94 5 LYS B N 1
ATOM 2470 C CA . LYS B 1 5 ? -24.062 -18.703 -31.516 1 46.94 5 LYS B CA 1
ATOM 2471 C C . LYS B 1 5 ? -23.328 -17.625 -32.312 1 46.94 5 LYS B C 1
ATOM 2473 O O . LYS B 1 5 ? -22.094 -17.562 -32.281 1 46.94 5 LYS B O 1
ATOM 2478 N N . LYS B 1 6 ? -23.875 -17.281 -33.438 1 46.97 6 LYS B N 1
ATOM 2479 C CA . LYS B 1 6 ? -23.453 -16.188 -34.312 1 46.97 6 LYS B CA 1
ATOM 2480 C C . LYS B 1 6 ? -22.859 -15.031 -33.5 1 46.97 6 LYS B C 1
ATOM 2482 O O . LYS B 1 6 ? -23.5 -14.531 -32.562 1 46.97 6 LYS B O 1
ATOM 2487 N N . VAL B 1 7 ? -21.484 -14.891 -33.406 1 58.84 7 VAL B N 1
ATOM 2488 C CA . VAL B 1 7 ? -20.766 -13.742 -32.875 1 58.84 7 VAL B CA 1
ATOM 2489 C C . VAL B 1 7 ? -21.391 -12.453 -33.406 1 58.84 7 VAL B C 1
ATOM 2491 O O . VAL B 1 7 ? -21.328 -12.164 -34.594 1 58.84 7 VAL B O 1
ATOM 2494 N N . THR B 1 8 ? -22.5 -12.031 -32.906 1 61.38 8 THR B N 1
ATOM 2495 C CA . THR B 1 8 ? -23.141 -10.773 -33.281 1 61.38 8 THR B CA 1
ATOM 2496 C C . THR B 1 8 ? -22.297 -9.586 -32.844 1 61.38 8 THR B C 1
ATOM 2498 O O . THR B 1 8 ? -21.484 -9.703 -31.922 1 61.38 8 THR B O 1
ATOM 2501 N N . GLY B 1 9 ? -22.172 -8.555 -33.719 1 59.97 9 GLY B N 1
ATOM 2502 C CA . GLY B 1 9 ? -21.5 -7.293 -33.438 1 59.97 9 GLY B CA 1
ATOM 2503 C C . GLY B 1 9 ? -21.703 -6.809 -32.031 1 59.97 9 GLY B C 1
ATOM 2504 O O . GLY B 1 9 ? -20.75 -6.328 -31.391 1 59.97 9 GLY B O 1
ATOM 2505 N N . LYS B 1 10 ? -22.812 -7.047 -31.531 1 65.5 10 LYS B N 1
ATOM 2506 C CA . LYS B 1 10 ? -23.141 -6.625 -30.172 1 65.5 10 LYS B CA 1
ATOM 2507 C C . LYS B 1 10 ? -22.406 -7.48 -29.141 1 65.5 10 LYS B C 1
ATOM 2509 O O . LYS B 1 10 ? -21.953 -6.973 -28.125 1 65.5 10 LYS B O 1
ATOM 2514 N N . SER B 1 11 ? -22.328 -8.781 -29.438 1 69.19 11 SER B N 1
ATOM 2515 C CA . SER B 1 11 ? -21.625 -9.688 -28.531 1 69.19 11 SER B CA 1
ATOM 2516 C C . SER B 1 11 ? -20.141 -9.398 -28.5 1 69.19 11 SER B C 1
ATOM 2518 O O . SER B 1 11 ? -19.516 -9.445 -27.438 1 69.19 11 SER B O 1
ATOM 2520 N N . VAL B 1 12 ? -19.688 -9.047 -29.656 1 69.5 12 VAL B N 1
ATOM 2521 C CA . VAL B 1 12 ? -18.266 -8.703 -29.766 1 69.5 12 VAL B CA 1
ATOM 2522 C C . VAL B 1 12 ? -18 -7.406 -29 1 69.5 12 VAL B C 1
ATOM 2524 O O . VAL B 1 12 ? -16.984 -7.285 -28.297 1 69.5 12 VAL B O 1
ATOM 2527 N N . LYS B 1 13 ? -18.859 -6.527 -29.141 1 68.5 13 LYS B N 1
ATOM 2528 C CA . LYS B 1 13 ? -18.719 -5.25 -28.438 1 68.5 13 LYS B CA 1
ATOM 2529 C C . LYS B 1 13 ? -18.75 -5.438 -26.922 1 68.5 13 LYS B C 1
ATOM 2531 O O . LYS B 1 13 ? -17.984 -4.812 -26.203 1 68.5 13 LYS B O 1
ATOM 2536 N N . LYS B 1 14 ? -19.609 -6.309 -26.578 1 70.06 14 LYS B N 1
ATOM 253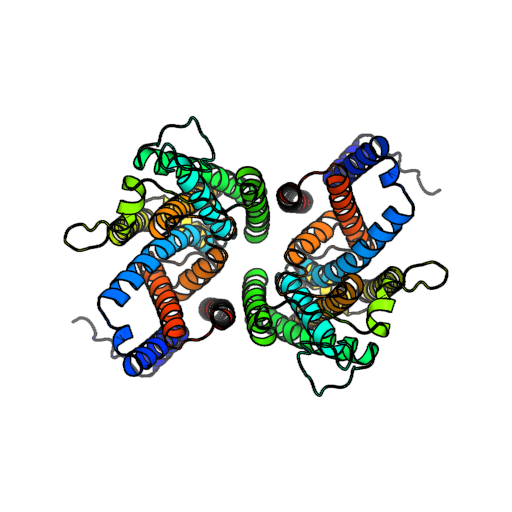7 C CA . LYS B 1 14 ? -19.734 -6.602 -25.156 1 70.06 14 LYS B CA 1
ATOM 2538 C C . LYS B 1 14 ? -18.484 -7.301 -24.641 1 70.06 14 LYS B C 1
ATOM 2540 O O . LYS B 1 14 ? -17.984 -6.977 -23.547 1 70.06 14 LYS B O 1
ATOM 2545 N N . TRP B 1 15 ? -18.078 -8.203 -25.469 1 73.19 15 TRP B N 1
ATOM 2546 C CA . TRP B 1 15 ? -16.875 -8.922 -25.094 1 73.19 15 TRP B CA 1
ATOM 2547 C C . TRP B 1 15 ? -15.672 -7.977 -25.047 1 73.19 15 TRP B C 1
ATOM 2549 O O . TRP B 1 15 ? -14.852 -8.047 -24.125 1 73.19 15 TRP B O 1
ATOM 2559 N N . LEU B 1 16 ? -15.641 -7.109 -25.969 1 71.25 16 LEU B N 1
ATOM 2560 C CA . LEU B 1 16 ? -14.555 -6.133 -26.031 1 71.25 16 LEU B CA 1
ATOM 2561 C C . LEU B 1 16 ? -14.625 -5.18 -24.844 1 71.25 16 LEU B C 1
ATOM 2563 O O . LEU B 1 16 ? -13.586 -4.805 -24.281 1 71.25 16 LEU B O 1
ATOM 2567 N N . GLY B 1 17 ? -15.773 -4.93 -24.562 1 65.31 17 GLY B N 1
ATOM 2568 C CA . GLY B 1 17 ? -15.953 -4.062 -23.422 1 65.31 17 GLY B CA 1
ATOM 2569 C C . GLY B 1 17 ? -15.531 -4.711 -22.109 1 65.31 17 GLY B C 1
ATOM 2570 O O . GLY B 1 17 ? -14.859 -4.086 -21.281 1 65.31 17 GLY B O 1
ATOM 2571 N N . ASN B 1 18 ? -15.703 -6.004 -22.125 1 71.5 18 ASN B N 1
ATOM 2572 C CA . ASN B 1 18 ? -15.422 -6.738 -20.906 1 71.5 18 ASN B CA 1
ATOM 2573 C C . ASN B 1 18 ? -13.953 -7.148 -20.828 1 71.5 18 ASN B C 1
ATOM 2575 O O . ASN B 1 18 ? -13.453 -7.48 -19.75 1 71.5 18 ASN B O 1
ATOM 2579 N N . ASN B 1 19 ? -13.336 -7.113 -21.969 1 80.12 19 ASN B N 1
ATOM 2580 C CA . ASN B 1 19 ? -11.938 -7.523 -22.031 1 80.12 19 ASN B CA 1
ATOM 2581 C C . ASN B 1 19 ? -11.062 -6.453 -22.672 1 80.12 19 ASN B C 1
ATOM 2583 O O . ASN B 1 19 ? -10.078 -6.773 -23.344 1 80.12 19 ASN B O 1
ATOM 2587 N N . ALA B 1 20 ? -11.531 -5.215 -22.547 1 77.31 20 ALA B N 1
ATOM 2588 C CA . ALA B 1 20 ? -10.875 -4.094 -23.219 1 77.31 20 ALA B CA 1
ATOM 2589 C C . ALA B 1 20 ? -9.398 -4.02 -22.844 1 77.31 20 ALA B C 1
ATOM 2591 O O . ALA B 1 20 ? -8.547 -3.803 -23.703 1 77.31 20 ALA B O 1
ATOM 2592 N N . ILE B 1 21 ? -9.117 -4.289 -21.641 1 78 21 ILE B N 1
ATOM 2593 C CA . ILE B 1 21 ? -7.738 -4.145 -21.188 1 78 21 ILE B CA 1
ATOM 2594 C C . ILE B 1 21 ? -6.875 -5.254 -21.781 1 78 21 ILE B C 1
ATOM 2596 O O . ILE B 1 21 ? -5.73 -5.016 -22.172 1 78 21 ILE B O 1
ATOM 2600 N N . ILE B 1 22 ? -7.379 -6.441 -21.906 1 85 22 ILE B N 1
ATOM 2601 C CA . ILE B 1 22 ? -6.645 -7.559 -22.484 1 85 22 ILE B CA 1
ATOM 2602 C C . ILE B 1 22 ? -6.348 -7.27 -23.953 1 85 22 ILE B C 1
ATOM 2604 O O . ILE B 1 22 ? -5.219 -7.449 -24.422 1 85 22 ILE B O 1
ATOM 2608 N N . VAL B 1 23 ? -7.324 -6.684 -24.609 1 85.06 23 VAL B N 1
ATOM 2609 C CA . VAL B 1 23 ? -7.18 -6.387 -26.031 1 85.06 23 VAL B CA 1
ATOM 2610 C C . VAL B 1 23 ? -6.152 -5.27 -26.234 1 85.06 23 VAL B C 1
ATOM 2612 O O . VAL B 1 23 ? -5.309 -5.344 -27.125 1 85.06 23 VAL B O 1
ATOM 2615 N N . LEU B 1 24 ? -6.234 -4.344 -25.359 1 81.31 24 LEU B N 1
ATOM 2616 C CA . LEU B 1 24 ? -5.312 -3.215 -25.453 1 81.31 24 LEU B CA 1
ATOM 2617 C C . LEU B 1 24 ? -3.875 -3.67 -25.234 1 81.31 24 LEU B C 1
ATOM 2619 O O . LEU B 1 24 ? -2.975 -3.281 -25.984 1 81.31 24 LEU B O 1
ATOM 2623 N N . MET B 1 25 ? -3.666 -4.453 -24.297 1 83.5 25 MET B N 1
ATOM 2624 C CA . MET B 1 25 ? -2.312 -4.891 -23.969 1 83.5 25 MET B CA 1
ATOM 2625 C C . MET B 1 25 ? -1.764 -5.816 -25.047 1 83.5 25 MET B C 1
ATOM 2627 O O . MET B 1 25 ? -0.579 -5.758 -25.375 1 83.5 25 MET B O 1
ATOM 2631 N N . LEU B 1 26 ? -2.637 -6.602 -25.594 1 87.19 26 LEU B N 1
ATOM 2632 C CA . LEU B 1 26 ? -2.219 -7.469 -26.703 1 87.19 26 LEU B CA 1
ATOM 2633 C C . LEU B 1 26 ? -1.884 -6.645 -27.938 1 87.19 26 LEU B C 1
ATOM 2635 O O . LEU B 1 26 ? -0.918 -6.945 -28.641 1 87.19 26 LEU B O 1
ATOM 2639 N N . ALA B 1 27 ? -2.686 -5.602 -28.141 1 87.19 27 ALA B N 1
ATOM 2640 C CA . ALA B 1 27 ? -2.445 -4.734 -29.297 1 87.19 27 ALA B CA 1
ATOM 2641 C C . ALA B 1 27 ? -1.093 -4.035 -29.172 1 87.19 27 ALA B C 1
ATOM 2643 O O . ALA B 1 27 ? -0.332 -3.982 -30.141 1 87.19 27 ALA B O 1
ATOM 2644 N N . VAL B 1 28 ? -0.819 -3.572 -28.016 1 83.5 28 VAL B N 1
ATOM 2645 C CA . VAL B 1 28 ? 0.457 -2.898 -27.797 1 83.5 28 VAL B CA 1
ATOM 2646 C C . VAL B 1 28 ? 1.604 -3.885 -28 1 83.5 28 VAL B C 1
ATOM 2648 O O . VAL B 1 28 ? 2.613 -3.551 -28.625 1 83.5 28 VAL B O 1
ATOM 2651 N N . SER B 1 29 ? 1.458 -5.078 -27.5 1 87.62 29 SER B N 1
ATOM 2652 C CA . SER B 1 29 ? 2.49 -6.102 -27.641 1 87.62 29 SER B CA 1
ATOM 2653 C C . SER B 1 29 ? 2.707 -6.48 -29.094 1 87.62 29 SER B C 1
ATOM 2655 O O . SER B 1 29 ? 3.844 -6.672 -29.531 1 87.62 29 SER B O 1
ATOM 2657 N N . LEU B 1 30 ? 1.651 -6.5 -29.812 1 89.12 30 LEU B N 1
ATOM 2658 C CA . LEU B 1 30 ? 1.754 -6.844 -31.234 1 89.12 30 LEU B CA 1
ATOM 2659 C C . LEU B 1 30 ? 2.441 -5.73 -32 1 89.12 30 LEU B C 1
ATOM 2661 O O . LEU B 1 30 ? 3.268 -6 -32.875 1 89.12 30 LEU B O 1
ATOM 2665 N N . ILE B 1 31 ? 2.088 -4.562 -31.703 1 90.12 31 ILE B N 1
ATOM 2666 C CA . ILE B 1 31 ? 2.695 -3.424 -32.375 1 90.12 31 ILE B CA 1
ATOM 2667 C C . ILE B 1 31 ? 4.195 -3.398 -32.094 1 90.12 31 ILE B C 1
ATOM 2669 O O . ILE B 1 31 ? 5 -3.213 -33.031 1 90.12 31 ILE B O 1
ATOM 2673 N N . VAL B 1 32 ? 4.574 -3.664 -30.906 1 88.19 32 VAL B N 1
ATOM 2674 C CA . VAL B 1 32 ? 5.984 -3.662 -30.531 1 88.19 32 VAL B CA 1
ATOM 2675 C C . VAL B 1 32 ? 6.695 -4.844 -31.188 1 88.19 32 VAL B C 1
ATOM 2677 O O . VAL B 1 32 ? 7.844 -4.719 -31.625 1 88.19 32 VAL B O 1
ATOM 2680 N N . GLY B 1 33 ? 6.059 -5.945 -31.312 1 88.75 33 GLY B N 1
ATOM 2681 C CA . GLY B 1 33 ? 6.621 -7.105 -31.984 1 88.75 33 GLY B CA 1
ATOM 2682 C C . GLY B 1 33 ? 6.887 -6.871 -33.469 1 88.75 33 GLY B C 1
ATOM 2683 O O . GLY B 1 33 ? 7.852 -7.402 -34 1 88.75 33 GLY B O 1
ATOM 2684 N N . ILE B 1 34 ? 6.082 -6.012 -34.031 1 89.75 34 ILE B N 1
ATOM 2685 C CA . ILE B 1 34 ? 6.246 -5.688 -35.438 1 89.75 34 ILE B CA 1
ATOM 2686 C C . ILE B 1 34 ? 7.41 -4.719 -35.594 1 89.75 34 ILE B C 1
ATOM 2688 O O . ILE B 1 34 ? 8.203 -4.852 -36.531 1 89.75 34 ILE B O 1
ATOM 2692 N N . ILE B 1 35 ? 7.543 -3.895 -34.688 1 90.31 35 ILE B N 1
ATOM 2693 C CA . ILE B 1 35 ? 8.594 -2.887 -34.75 1 90.31 35 ILE B CA 1
ATOM 2694 C C . ILE B 1 35 ? 9.93 -3.51 -34.375 1 90.31 35 ILE B C 1
ATOM 2696 O O . ILE B 1 35 ? 10.969 -3.193 -34.969 1 90.31 35 ILE B O 1
ATOM 2700 N N . HIS B 1 36 ? 9.883 -4.383 -33.406 1 91.38 36 HIS B N 1
ATOM 2701 C CA . HIS B 1 36 ? 11.078 -5.066 -32.906 1 91.38 36 HIS B CA 1
ATOM 2702 C C . HIS B 1 36 ? 10.93 -6.582 -33.031 1 91.38 36 HIS B C 1
ATOM 2704 O O . HIS B 1 36 ? 10.492 -7.238 -32.062 1 91.38 36 HIS B O 1
ATOM 2710 N N . PRO B 1 37 ? 11.422 -7.113 -34 1 85.69 37 PRO B N 1
ATOM 2711 C CA . PRO B 1 37 ? 11.203 -8.539 -34.25 1 85.69 37 PRO B CA 1
ATOM 2712 C C . PRO B 1 37 ? 11.828 -9.414 -33.156 1 85.69 37 PRO B C 1
ATOM 2714 O O . PRO B 1 37 ? 11.391 -10.555 -32.938 1 85.69 37 PRO B O 1
ATOM 2717 N N . ASN B 1 38 ? 12.789 -8.906 -32.469 1 89.31 38 ASN B N 1
ATOM 2718 C CA . ASN B 1 38 ? 13.398 -9.672 -31.375 1 89.31 38 ASN B CA 1
ATOM 2719 C C . ASN B 1 38 ? 12.422 -9.891 -30.234 1 89.31 38 ASN B C 1
ATOM 2721 O O . ASN B 1 38 ? 12.68 -10.719 -29.344 1 89.31 38 ASN B O 1
ATOM 2725 N N . PHE B 1 39 ? 11.414 -9.188 -30.375 1 90.31 39 PHE B N 1
ATOM 2726 C CA . PHE B 1 39 ? 10.352 -9.344 -29.375 1 90.31 39 PHE B CA 1
ATOM 2727 C C . PHE B 1 39 ? 9.812 -10.766 -29.391 1 90.31 39 PHE B C 1
ATOM 2729 O O . PHE B 1 39 ? 9.5 -11.328 -28.344 1 90.31 39 PHE B O 1
ATOM 2736 N N . PHE B 1 40 ? 9.828 -11.391 -30.578 1 88.75 40 PHE B N 1
ATOM 2737 C CA . PHE B 1 40 ? 9.266 -12.734 -30.703 1 88.75 40 PHE B CA 1
ATOM 2738 C C . PHE B 1 40 ? 10.367 -13.781 -30.766 1 88.75 40 PHE B C 1
ATOM 2740 O O . PHE B 1 40 ? 10.109 -14.945 -31.094 1 88.75 40 PHE B O 1
ATOM 2747 N N . ALA B 1 41 ? 11.555 -13.383 -30.406 1 90.88 41 ALA B N 1
ATOM 2748 C CA . ALA B 1 41 ? 12.648 -14.344 -30.359 1 90.88 41 ALA B CA 1
ATOM 2749 C C . ALA B 1 41 ? 12.422 -15.375 -29.25 1 90.88 41 ALA B C 1
ATOM 2751 O O . ALA B 1 41 ? 11.859 -15.055 -28.203 1 90.88 41 ALA B O 1
ATOM 2752 N N . LEU B 1 42 ? 12.852 -16.562 -29.5 1 89.25 42 LEU B N 1
ATOM 2753 C CA . LEU B 1 42 ? 12.648 -17.672 -28.578 1 89.25 42 LEU B CA 1
ATOM 2754 C C . LEU B 1 42 ? 13.234 -17.359 -27.203 1 89.25 42 LEU B C 1
ATOM 2756 O O . LEU B 1 42 ? 12.633 -17.672 -26.188 1 89.25 42 LEU B O 1
ATOM 2760 N N . ALA B 1 43 ? 14.391 -16.781 -27.266 1 88.31 43 ALA B N 1
ATOM 2761 C CA . ALA B 1 43 ? 15.047 -16.438 -26 1 88.31 43 ALA B CA 1
ATOM 2762 C C . ALA B 1 43 ? 14.188 -15.484 -25.188 1 88.31 43 ALA B C 1
ATOM 2764 O O . ALA B 1 43 ? 14.062 -15.633 -23.969 1 88.31 43 ALA B O 1
ATOM 2765 N N . ASN B 1 44 ? 13.578 -14.508 -25.875 1 90.56 44 ASN B N 1
ATOM 2766 C CA . ASN B 1 44 ? 12.727 -13.531 -25.203 1 90.56 44 ASN B CA 1
ATOM 2767 C C . ASN B 1 44 ? 11.43 -14.172 -24.719 1 90.56 44 ASN B C 1
ATOM 2769 O O . ASN B 1 44 ? 10.945 -13.852 -23.625 1 90.56 44 ASN B O 1
ATOM 2773 N N . ILE B 1 45 ? 10.938 -15.055 -25.406 1 90.31 45 ILE B N 1
ATOM 2774 C CA . ILE B 1 45 ? 9.703 -15.742 -25.031 1 90.31 45 ILE B CA 1
ATOM 2775 C C . ILE B 1 45 ? 9.945 -16.625 -23.812 1 90.31 45 ILE B C 1
ATOM 2777 O O . ILE B 1 45 ? 9.133 -16.641 -22.891 1 90.31 45 ILE B O 1
ATOM 2781 N N . ILE B 1 46 ? 11.047 -17.281 -23.828 1 90.75 46 ILE B N 1
ATOM 2782 C CA . ILE B 1 46 ? 11.383 -18.125 -22.688 1 90.75 46 ILE B CA 1
ATOM 2783 C C . ILE B 1 46 ? 11.547 -17.266 -21.438 1 90.75 46 ILE B C 1
ATOM 2785 O O . ILE B 1 46 ? 11.047 -17.625 -20.359 1 90.75 46 ILE B O 1
ATOM 2789 N N . ASN B 1 47 ? 12.18 -16.141 -21.578 1 90.38 47 ASN B N 1
ATOM 2790 C CA . ASN B 1 47 ? 12.359 -15.242 -20.453 1 90.38 47 ASN B CA 1
ATOM 2791 C C . ASN B 1 47 ? 11.023 -14.68 -19.969 1 90.38 47 ASN B C 1
ATOM 2793 O O . ASN B 1 47 ? 10.828 -14.516 -18.766 1 90.38 47 ASN B O 1
ATOM 2797 N N . LEU B 1 48 ? 10.219 -14.375 -20.891 1 92.06 48 LEU B N 1
ATOM 2798 C CA . LEU B 1 48 ? 8.883 -13.906 -20.531 1 92.06 48 LEU B CA 1
ATOM 2799 C C . LEU B 1 48 ? 8.141 -14.945 -19.703 1 92.06 48 LEU B C 1
ATOM 2801 O O . LEU B 1 48 ? 7.57 -14.617 -18.656 1 92.06 48 LEU B O 1
ATOM 2805 N N . PHE B 1 49 ? 8.242 -16.172 -20.109 1 93.94 49 PHE B N 1
ATOM 2806 C CA . PHE B 1 49 ? 7.504 -17.219 -19.406 1 93.94 49 PHE B CA 1
ATOM 2807 C C . PHE B 1 49 ? 8.141 -17.5 -18.062 1 93.94 49 PHE B C 1
ATOM 2809 O O . PHE B 1 49 ? 7.441 -17.875 -17.109 1 93.94 49 PHE B O 1
ATOM 2816 N N . LYS B 1 50 ? 9.438 -17.328 -17.953 1 93.69 50 LYS B N 1
ATOM 2817 C CA . LYS B 1 50 ? 10.078 -17.438 -16.656 1 93.69 50 LYS B CA 1
ATOM 2818 C C . LYS B 1 50 ? 9.562 -16.375 -15.688 1 93.69 50 LYS B C 1
ATOM 2820 O O . LYS B 1 50 ? 9.242 -16.672 -14.539 1 93.69 50 LYS B O 1
ATOM 2825 N N . ASN B 1 51 ? 9.391 -15.203 -16.188 1 93.62 51 ASN B N 1
ATOM 2826 C CA . ASN B 1 51 ? 8.852 -14.117 -15.375 1 93.62 51 ASN B CA 1
ATOM 2827 C C . ASN B 1 51 ? 7.391 -14.352 -15.016 1 93.62 51 ASN B C 1
ATOM 2829 O O . ASN B 1 51 ? 6.98 -14.133 -13.875 1 93.62 51 ASN B O 1
ATOM 2833 N N . VAL B 1 52 ? 6.715 -14.781 -15.961 1 95.69 52 VAL B N 1
ATOM 2834 C CA . VAL B 1 52 ? 5.297 -15.055 -15.773 1 95.69 52 VAL B CA 1
ATOM 2835 C C . VAL B 1 52 ? 5.109 -16.125 -14.703 1 95.69 52 VAL B C 1
ATOM 2837 O O . VAL B 1 52 ? 4.199 -16.047 -13.875 1 95.69 52 VAL B O 1
ATOM 2840 N N . SER B 1 53 ? 5.961 -17.125 -14.766 1 96.94 53 SER B N 1
ATOM 2841 C CA . SER B 1 53 ? 5.84 -18.25 -13.828 1 96.94 53 SER B CA 1
ATOM 2842 C C . SER B 1 53 ? 5.895 -17.766 -12.383 1 96.94 53 SER B C 1
ATOM 2844 O O . SER B 1 53 ? 5.047 -18.125 -11.57 1 96.94 53 SER B O 1
ATOM 2846 N N . ILE B 1 54 ? 6.797 -16.922 -12.086 1 96.75 54 ILE B N 1
ATOM 2847 C CA . ILE B 1 54 ? 6.98 -16.422 -10.719 1 96.75 54 ILE B CA 1
ATOM 2848 C C . ILE B 1 54 ? 5.812 -15.516 -10.344 1 96.75 54 ILE B C 1
ATOM 2850 O O . ILE B 1 54 ? 5.223 -15.672 -9.266 1 96.75 54 ILE B O 1
ATOM 2854 N N . ARG B 1 55 ? 5.453 -14.664 -11.227 1 96.62 55 ARG B N 1
ATOM 2855 C CA . ARG B 1 55 ? 4.363 -13.734 -10.961 1 96.62 55 ARG B CA 1
ATOM 2856 C C . ARG B 1 55 ? 3.029 -14.461 -10.852 1 96.62 55 ARG B C 1
ATOM 2858 O O . ARG B 1 55 ? 2.152 -14.047 -10.094 1 96.62 55 ARG B O 1
ATOM 2865 N N . TYR B 1 56 ? 2.92 -15.492 -11.656 1 97.75 56 TYR B N 1
ATOM 2866 C CA . TYR B 1 56 ? 1.7 -16.297 -11.648 1 97.75 56 TYR B CA 1
ATOM 2867 C C . TYR B 1 56 ? 1.505 -16.969 -10.297 1 97.75 56 TYR B C 1
ATOM 2869 O O . TYR B 1 56 ? 0.387 -17.016 -9.773 1 97.75 56 TYR B O 1
ATOM 2877 N N . ILE B 1 57 ? 2.518 -17.438 -9.695 1 98.38 57 ILE B N 1
ATOM 2878 C CA . ILE B 1 57 ? 2.449 -18.094 -8.391 1 98.38 57 ILE B CA 1
ATOM 2879 C C . ILE B 1 57 ? 1.995 -17.094 -7.336 1 98.38 57 ILE B C 1
ATOM 2881 O O . ILE B 1 57 ? 1.142 -17.391 -6.5 1 98.38 57 ILE B O 1
ATOM 2885 N N . ILE B 1 58 ? 2.488 -15.891 -7.41 1 98.12 58 ILE B N 1
ATOM 2886 C CA . ILE B 1 58 ? 2.09 -14.844 -6.473 1 98.12 58 ILE B CA 1
ATOM 2887 C C . ILE B 1 58 ? 0.618 -14.492 -6.688 1 98.12 58 ILE B C 1
ATOM 2889 O O . ILE B 1 58 ? -0.143 -14.367 -5.723 1 98.12 58 ILE B O 1
ATOM 2893 N N . ALA B 1 59 ? 0.254 -14.383 -7.949 1 97.81 59 ALA B N 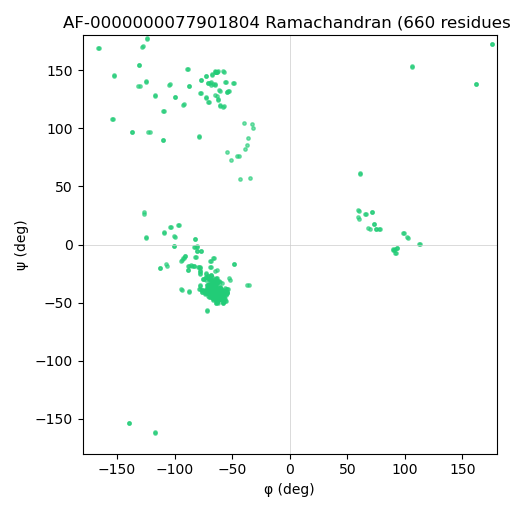1
ATOM 2894 C CA . ALA B 1 59 ? -1.119 -14.016 -8.289 1 97.81 59 ALA B CA 1
ATOM 2895 C C . ALA B 1 59 ? -2.102 -15.086 -7.832 1 97.81 59 ALA B C 1
ATOM 2897 O O . ALA B 1 59 ? -3.211 -14.781 -7.391 1 97.81 59 ALA B O 1
ATOM 2898 N N . LEU B 1 60 ? -1.706 -16.328 -7.969 1 98.06 60 LEU B N 1
ATOM 2899 C CA . LEU B 1 60 ? -2.559 -17.406 -7.492 1 98.06 60 LEU B CA 1
ATOM 2900 C C . LEU B 1 60 ? -2.775 -17.297 -5.984 1 98.06 60 LEU B C 1
ATOM 2902 O O . LEU B 1 60 ? -3.889 -17.516 -5.496 1 98.06 60 LEU B O 1
ATOM 2906 N N . GLY B 1 61 ? -1.737 -16.953 -5.301 1 97.75 61 GLY B N 1
ATOM 2907 C CA . GLY B 1 61 ? -1.878 -16.75 -3.869 1 97.75 61 GLY B CA 1
ATOM 2908 C C . GLY B 1 61 ? -2.848 -15.633 -3.521 1 97.75 61 GLY B C 1
ATOM 2909 O O . GLY B 1 61 ? -3.779 -15.836 -2.74 1 97.75 61 GLY B O 1
ATOM 2910 N N . ILE B 1 62 ? -2.734 -14.555 -4.148 1 96.56 62 ILE B N 1
ATOM 2911 C CA . ILE B 1 62 ? -3.539 -13.383 -3.832 1 96.56 62 ILE B CA 1
ATOM 2912 C C . ILE B 1 62 ? -4.977 -13.602 -4.297 1 96.56 62 ILE B C 1
ATOM 2914 O O . ILE B 1 62 ? -5.91 -13.016 -3.746 1 96.56 62 ILE B O 1
ATOM 2918 N N . SER B 1 63 ? -5.188 -14.406 -5.324 1 97.12 63 SER B N 1
ATOM 2919 C CA . SER B 1 63 ? -6.504 -14.609 -5.922 1 97.12 63 SER B CA 1
ATOM 2920 C C . SER B 1 63 ? -7.508 -15.117 -4.891 1 97.12 63 SER B C 1
ATOM 2922 O O . SER B 1 63 ? -8.664 -14.688 -4.879 1 97.12 63 SER B O 1
ATOM 2924 N N . GLY B 1 64 ? -7.066 -16.016 -4.012 1 97.44 64 GLY B N 1
ATOM 2925 C CA . GLY B 1 64 ? -7.965 -16.484 -2.971 1 97.44 64 GLY B CA 1
ATOM 2926 C C . GLY B 1 64 ? -8.445 -15.375 -2.051 1 97.44 64 GLY B C 1
ATOM 2927 O O . GLY B 1 64 ? -9.609 -15.344 -1.658 1 97.44 64 GLY B O 1
ATOM 2928 N N . CYS B 1 65 ? -7.566 -14.508 -1.716 1 97.25 65 CYS B N 1
ATOM 2929 C CA . CYS B 1 65 ? -7.93 -13.375 -0.869 1 97.25 65 CYS B CA 1
ATOM 2930 C C . CYS B 1 65 ? -8.914 -12.453 -1.582 1 97.25 65 CYS B C 1
ATOM 2932 O O . CYS B 1 65 ? -9.883 -11.984 -0.98 1 97.25 65 CYS B O 1
ATOM 2934 N N . LEU B 1 66 ? -8.703 -12.266 -2.863 1 94.62 66 LEU B N 1
ATOM 2935 C CA . LEU B 1 66 ? -9.562 -11.383 -3.645 1 94.62 66 LEU B CA 1
ATOM 2936 C C . LEU B 1 66 ? -10.961 -11.984 -3.791 1 94.62 66 LEU B C 1
ATOM 2938 O O . LEU B 1 66 ? -11.961 -11.266 -3.668 1 94.62 66 LEU B O 1
ATOM 2942 N N . ILE B 1 67 ? -11.016 -13.242 -3.996 1 96.31 67 ILE B N 1
ATOM 2943 C CA . ILE B 1 67 ? -12.281 -13.922 -4.227 1 96.31 67 ILE B CA 1
ATOM 2944 C C . ILE B 1 67 ? -13.156 -13.812 -2.982 1 96.31 67 ILE B C 1
ATOM 2946 O O . ILE B 1 67 ? -14.391 -13.781 -3.082 1 96.31 67 ILE B O 1
ATOM 2950 N N . THR B 1 68 ? -12.555 -13.711 -1.838 1 96.44 68 THR B N 1
ATOM 2951 C CA . THR B 1 68 ? -13.32 -13.578 -0.6 1 96.44 68 THR B CA 1
ATOM 2952 C C . THR B 1 68 ? -13.438 -12.109 -0.194 1 96.44 68 THR B C 1
ATOM 2954 O O . THR B 1 68 ? -13.641 -11.805 0.981 1 96.44 68 THR B O 1
ATOM 2957 N N . THR B 1 69 ? -13.18 -11.172 -1.117 1 91.31 69 THR B N 1
ATOM 2958 C CA . THR B 1 69 ? -13.336 -9.734 -0.973 1 91.31 69 THR B CA 1
ATOM 2959 C C . THR B 1 69 ? -12.273 -9.164 -0.04 1 91.31 69 THR B C 1
ATOM 2961 O O . THR B 1 69 ? -12.516 -8.172 0.654 1 91.31 69 THR B O 1
ATOM 2964 N N . GLY B 1 70 ? -11.18 -9.82 0.004 1 92.31 70 GLY B N 1
ATOM 2965 C CA . GLY B 1 70 ? -10.023 -9.336 0.74 1 92.31 70 GLY B CA 1
ATOM 2966 C C . GLY B 1 70 ? -8.828 -9.055 -0.15 1 92.31 70 GLY B C 1
ATOM 2967 O O . GLY B 1 70 ? -8.984 -8.688 -1.317 1 92.31 70 GLY B O 1
ATOM 2968 N N . ASN B 1 71 ? -7.684 -8.961 0.382 1 92.06 71 ASN B N 1
ATOM 2969 C CA . ASN B 1 71 ? -6.41 -8.797 -0.304 1 92.06 71 ASN B CA 1
ATOM 2970 C C . ASN B 1 71 ? -5.23 -9.062 0.629 1 92.06 71 ASN B C 1
ATOM 2972 O O . ASN B 1 71 ? -5.418 -9.266 1.829 1 92.06 71 ASN B O 1
ATOM 2976 N N . ASP B 1 72 ? -4.117 -9.141 0.049 1 95.81 72 ASP B N 1
ATOM 2977 C CA . ASP B 1 72 ? -2.889 -9.258 0.83 1 95.81 72 ASP B CA 1
ATOM 2978 C C . ASP B 1 72 ? -1.789 -8.367 0.254 1 95.81 72 ASP B C 1
ATOM 2980 O O . ASP B 1 72 ? -1.028 -8.797 -0.617 1 95.81 72 ASP B O 1
ATOM 2984 N N . LEU B 1 73 ? -1.665 -7.234 0.817 1 92.56 73 LEU B N 1
ATOM 2985 C CA . LEU B 1 73 ? -0.706 -6.258 0.313 1 92.56 73 LEU B CA 1
ATOM 2986 C C . LEU B 1 73 ? 0.703 -6.578 0.806 1 92.56 73 LEU B C 1
ATOM 2988 O O . LEU B 1 73 ? 1.673 -5.953 0.369 1 92.56 73 LEU B O 1
ATOM 2992 N N . SER B 1 74 ? 0.824 -7.543 1.636 1 96.25 74 SER B N 1
ATOM 2993 C CA . SER B 1 74 ? 2.148 -7.91 2.125 1 96.25 74 SER B CA 1
ATOM 2994 C C . SER B 1 74 ? 2.869 -8.828 1.14 1 96.25 74 SER B C 1
ATOM 2996 O O . SER B 1 74 ? 4.027 -9.188 1.354 1 96.25 74 SER B O 1
ATOM 2998 N N . ALA B 1 75 ? 2.221 -9.18 0.075 1 96.94 75 ALA B N 1
ATOM 2999 C CA . ALA B 1 75 ? 2.713 -10.18 -0.868 1 96.94 75 ALA B CA 1
ATOM 3000 C C . ALA B 1 75 ? 4.102 -9.812 -1.384 1 96.94 75 ALA B C 1
ATOM 3002 O O . ALA B 1 75 ? 5.02 -10.633 -1.352 1 96.94 75 ALA B O 1
ATOM 3003 N N . GLY B 1 76 ? 4.254 -8.594 -1.81 1 95.31 76 GLY B N 1
ATOM 3004 C CA . GLY B 1 76 ? 5.535 -8.188 -2.371 1 95.31 76 GLY B CA 1
ATOM 3005 C C . GLY B 1 76 ? 6.668 -8.234 -1.364 1 95.31 76 GLY B C 1
ATOM 3006 O O . GLY B 1 76 ? 7.707 -8.844 -1.623 1 95.31 76 GLY B O 1
ATOM 3007 N N . ARG B 1 77 ? 6.445 -7.629 -0.228 1 96.31 77 ARG B N 1
ATOM 3008 C CA . ARG B 1 77 ? 7.48 -7.59 0.803 1 96.31 77 ARG B CA 1
ATOM 3009 C C . ARG B 1 77 ? 7.75 -8.984 1.359 1 96.31 77 ARG B C 1
ATOM 3011 O O . ARG B 1 77 ? 8.883 -9.305 1.716 1 96.31 77 ARG B O 1
ATOM 3018 N N . LEU B 1 78 ? 6.707 -9.766 1.422 1 97.88 78 LEU B N 1
ATOM 3019 C CA . LEU B 1 78 ? 6.898 -11.117 1.933 1 97.88 78 LEU B CA 1
ATOM 3020 C C . LEU B 1 78 ? 7.68 -11.969 0.937 1 97.88 78 LEU B C 1
ATOM 3022 O O . LEU B 1 78 ? 8.539 -12.766 1.331 1 97.88 78 LEU B O 1
ATOM 3026 N N . ALA B 1 79 ? 7.398 -11.82 -0.326 1 98 79 ALA B N 1
ATOM 3027 C CA . ALA B 1 79 ? 8.18 -12.516 -1.344 1 98 79 ALA B CA 1
ATOM 3028 C C . ALA B 1 79 ? 9.633 -12.055 -1.324 1 98 79 ALA B C 1
ATOM 3030 O O . ALA B 1 79 ? 10.555 -12.859 -1.505 1 98 79 ALA B O 1
ATOM 3031 N N . GLY B 1 80 ? 9.805 -10.75 -1.121 1 97.44 80 GLY B N 1
ATOM 3032 C CA . GLY B 1 80 ? 11.164 -10.234 -0.997 1 97.44 80 GLY B CA 1
ATOM 3033 C C . GLY B 1 80 ? 11.898 -10.773 0.213 1 97.44 80 GLY B C 1
ATOM 3034 O O . GLY B 1 80 ? 13.07 -11.141 0.119 1 97.44 80 GLY B O 1
ATOM 3035 N N . PHE B 1 81 ? 11.219 -10.828 1.312 1 97.56 81 PHE B N 1
ATOM 3036 C CA . PHE B 1 81 ? 11.781 -11.406 2.523 1 97.56 81 PHE B CA 1
ATOM 3037 C C . PHE B 1 81 ? 12.133 -12.875 2.309 1 97.56 81 PHE B C 1
ATOM 3039 O O . PHE B 1 81 ? 13.203 -13.328 2.723 1 97.56 81 PHE B O 1
ATOM 3046 N N . ALA B 1 82 ? 11.258 -13.555 1.624 1 98.19 82 ALA B N 1
ATOM 3047 C CA . ALA B 1 82 ? 11.5 -14.953 1.289 1 98.19 82 ALA B CA 1
ATOM 3048 C C . ALA B 1 82 ? 12.734 -15.102 0.408 1 98.19 82 ALA B C 1
ATOM 3050 O O . ALA B 1 82 ? 13.539 -16.016 0.599 1 98.19 82 ALA B O 1
ATOM 3051 N N . ALA B 1 83 ? 12.859 -14.227 -0.519 1 97.44 83 ALA B N 1
ATOM 3052 C CA . ALA B 1 83 ? 14.031 -14.258 -1.389 1 97.44 83 ALA B CA 1
ATOM 3053 C C . ALA B 1 83 ? 15.312 -14.039 -0.588 1 97.44 83 ALA B C 1
ATOM 3055 O O . ALA B 1 83 ? 16.312 -14.734 -0.803 1 97.44 83 ALA B O 1
ATOM 3056 N N . CYS B 1 84 ? 15.273 -13.141 0.319 1 95.69 84 CYS B N 1
ATOM 3057 C CA . CYS B 1 84 ? 16.438 -12.867 1.152 1 95.69 84 CYS B CA 1
ATOM 3058 C C . CYS B 1 84 ? 16.781 -14.07 2.023 1 95.69 84 CYS B C 1
ATOM 3060 O O . CYS B 1 84 ? 17.938 -14.453 2.145 1 95.69 84 CYS B O 1
ATOM 3062 N N . LEU B 1 85 ? 15.758 -14.641 2.633 1 94.94 85 LEU B N 1
ATOM 3063 C CA . LEU B 1 85 ? 15.977 -15.828 3.457 1 94.94 85 LEU B CA 1
ATOM 3064 C C . LEU B 1 85 ? 16.562 -16.969 2.629 1 94.94 85 LEU B C 1
ATOM 3066 O O . LEU B 1 85 ? 17.484 -17.656 3.08 1 94.94 85 LEU B O 1
ATOM 3070 N N . ALA B 1 86 ? 16.031 -17.125 1.438 1 94.94 86 ALA B N 1
ATOM 3071 C CA . ALA B 1 86 ? 16.547 -18.172 0.556 1 94.94 86 ALA B CA 1
ATOM 3072 C C . ALA B 1 86 ? 18.016 -17.938 0.23 1 94.94 86 ALA B C 1
ATOM 3074 O O . ALA B 1 86 ? 18.812 -18.891 0.23 1 94.94 86 ALA B O 1
ATOM 3075 N N . CYS B 1 87 ? 18.344 -16.734 -0.036 1 92.69 87 CYS B N 1
ATOM 3076 C CA . CYS B 1 87 ? 19.734 -16.406 -0.341 1 92.69 87 CYS B CA 1
ATOM 3077 C C . CYS B 1 87 ? 20.641 -16.688 0.852 1 92.69 87 CYS B C 1
ATOM 3079 O O . CYS B 1 87 ? 21.734 -17.219 0.687 1 92.69 87 CYS B O 1
ATOM 3081 N N . ILE B 1 88 ? 20.172 -16.406 1.992 1 90.06 88 ILE B N 1
ATOM 3082 C CA . ILE B 1 88 ? 20.953 -16.609 3.205 1 90.06 88 ILE B CA 1
ATOM 3083 C C . ILE B 1 88 ? 21.188 -18.109 3.424 1 90.06 88 ILE B C 1
ATOM 3085 O O . ILE B 1 88 ? 22.297 -18.531 3.746 1 90.06 88 ILE B O 1
ATOM 3089 N N . PHE B 1 89 ? 20.156 -18.906 3.195 1 90.31 89 PHE B N 1
ATOM 3090 C CA . PHE B 1 89 ? 20.25 -20.328 3.449 1 90.31 89 PHE B CA 1
ATOM 3091 C C . PHE B 1 89 ? 20.984 -21.047 2.316 1 90.31 89 PHE B C 1
ATOM 3093 O O . PHE B 1 89 ? 21.547 -22.125 2.514 1 90.31 89 PHE B O 1
ATOM 3100 N N . ALA B 1 90 ? 21.062 -20.406 1.157 1 89.62 90 ALA B N 1
ATOM 3101 C CA . ALA B 1 90 ? 21.625 -21.078 -0.011 1 89.62 90 ALA B CA 1
ATOM 3102 C C . ALA B 1 90 ? 23 -20.5 -0.375 1 89.62 90 ALA B C 1
ATOM 3104 O O . ALA B 1 90 ? 23.5 -20.719 -1.478 1 89.62 90 ALA B O 1
ATOM 3105 N N . GLN B 1 91 ? 23.469 -19.734 0.47 1 86.75 91 GLN B N 1
ATOM 3106 C CA . GLN B 1 91 ? 24.781 -19.141 0.17 1 86.75 91 GLN B CA 1
ATOM 3107 C C . GLN B 1 91 ? 25.859 -20.219 0.094 1 86.75 91 GLN B C 1
ATOM 3109 O O . GLN B 1 91 ? 25.797 -21.219 0.802 1 86.75 91 GLN B O 1
ATOM 3114 N N . THR B 1 92 ? 26.812 -19.875 -0.78 1 80.44 92 THR B N 1
ATOM 3115 C CA . THR B 1 92 ? 27.938 -20.797 -0.96 1 80.44 92 THR B CA 1
ATOM 3116 C C . THR B 1 92 ? 28.812 -20.844 0.291 1 80.44 92 THR B C 1
ATOM 3118 O O . THR B 1 92 ? 29.031 -19.812 0.936 1 80.44 92 THR B O 1
ATOM 3121 N N . GLU B 1 93 ? 29.188 -22.031 0.54 1 74.25 93 GLU B N 1
ATOM 3122 C CA . GLU B 1 93 ? 30.078 -22.188 1.675 1 74.25 93 GLU B CA 1
ATOM 3123 C C . GLU B 1 93 ? 31.406 -21.484 1.427 1 74.25 93 GLU B C 1
ATOM 3125 O O . GLU B 1 93 ? 31.984 -21.594 0.342 1 74.25 93 GLU B O 1
ATOM 3130 N N . GLY B 1 94 ? 31.844 -20.656 2.344 1 68.5 94 GLY B N 1
ATOM 3131 C CA . GLY B 1 94 ? 33.125 -19.969 2.219 1 68.5 94 GLY B CA 1
ATOM 3132 C C . GLY B 1 94 ? 33.031 -18.625 1.53 1 68.5 94 GLY B C 1
ATOM 3133 O O . GLY B 1 94 ? 34.031 -17.953 1.311 1 68.5 94 GLY B O 1
ATOM 3134 N N . ALA B 1 95 ? 31.859 -18.297 1.063 1 66.81 95 ALA B N 1
ATOM 3135 C CA . ALA B 1 95 ? 31.719 -17.016 0.369 1 66.81 95 ALA B CA 1
ATOM 3136 C C . ALA B 1 95 ? 31.969 -15.852 1.312 1 66.81 95 ALA B C 1
ATOM 3138 O O . ALA B 1 95 ? 31.703 -15.938 2.514 1 66.81 95 ALA B O 1
ATOM 3139 N N . ALA B 1 96 ? 32.719 -14.867 0.755 1 65.12 96 ALA B N 1
ATOM 3140 C CA . ALA B 1 96 ? 32.938 -13.648 1.521 1 65.12 96 ALA B CA 1
ATOM 3141 C C . ALA B 1 96 ? 31.641 -12.938 1.843 1 65.12 96 ALA B C 1
ATOM 3143 O O . ALA B 1 96 ? 30.766 -12.789 0.974 1 65.12 96 ALA B O 1
ATOM 3144 N N . GLY B 1 97 ? 31.312 -12.75 3.201 1 66.25 97 GLY B N 1
ATOM 3145 C CA . GLY B 1 97 ? 30.125 -12.008 3.566 1 66.25 97 GLY B CA 1
ATOM 3146 C C . GLY B 1 97 ? 28.938 -12.906 3.902 1 66.25 97 GLY B C 1
ATOM 3147 O O . GLY B 1 97 ? 27.781 -12.484 3.807 1 66.25 97 GLY B O 1
ATOM 3148 N N . LYS B 1 98 ? 29.344 -14.203 3.996 1 69.75 98 LYS B N 1
ATO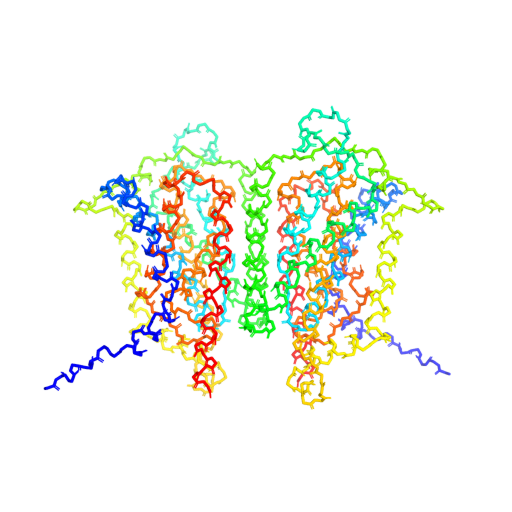M 3149 C CA . LYS B 1 98 ? 28.281 -15.117 4.387 1 69.75 98 LYS B CA 1
ATOM 3150 C C . LYS B 1 98 ? 27.594 -14.648 5.668 1 69.75 98 LYS B C 1
ATOM 3152 O O . LYS B 1 98 ? 28.266 -14.273 6.629 1 69.75 98 LYS B O 1
ATOM 3157 N N . PHE B 1 99 ? 26.297 -14.656 5.574 1 70.94 99 PHE B N 1
ATOM 3158 C CA . PHE B 1 99 ? 25.484 -14.156 6.684 1 70.94 99 PHE B CA 1
ATOM 3159 C C . PHE B 1 99 ? 25.703 -15.008 7.93 1 70.94 99 PHE B C 1
ATOM 3161 O O . PHE B 1 99 ? 25.922 -14.477 9.016 1 70.94 99 PHE B O 1
ATOM 3168 N N . TYR B 1 100 ? 25.578 -16.344 7.723 1 72.75 100 TYR B N 1
ATOM 3169 C CA . TYR B 1 100 ? 25.906 -17.281 8.781 1 72.75 100 TYR B CA 1
ATOM 3170 C C . TYR B 1 100 ? 27.172 -18.062 8.438 1 72.75 100 TYR B C 1
ATOM 3172 O O . TYR B 1 100 ? 27.109 -19.078 7.73 1 72.75 100 TYR B O 1
ATOM 3180 N N . PRO B 1 101 ? 28.281 -17.5 8.859 1 69.94 101 PRO B N 1
ATOM 3181 C CA . PRO B 1 101 ? 29.547 -18.094 8.461 1 69.94 101 PRO B CA 1
ATOM 3182 C C . PRO B 1 101 ? 29.609 -19.594 8.766 1 69.94 101 PRO B C 1
ATOM 3184 O O . PRO B 1 101 ? 30.234 -20.359 8.023 1 69.94 101 PRO B O 1
ATOM 3187 N N . ASN B 1 102 ? 28.953 -20.031 9.766 1 70.5 102 ASN B N 1
ATOM 3188 C CA . ASN B 1 102 ? 29.109 -21.422 10.188 1 70.5 102 ASN B CA 1
ATOM 3189 C C . ASN B 1 102 ? 27.969 -22.297 9.68 1 70.5 102 ASN B C 1
ATOM 3191 O O . ASN B 1 102 ? 27.938 -23.5 9.938 1 70.5 102 ASN B O 1
ATOM 3195 N N . MET B 1 103 ? 27.156 -21.781 8.906 1 73.38 103 MET B N 1
ATOM 3196 C CA . MET B 1 103 ? 26.031 -22.594 8.453 1 73.38 103 MET B CA 1
ATOM 3197 C C . MET B 1 103 ? 26.359 -23.312 7.152 1 73.38 103 MET B C 1
ATOM 3199 O O . MET B 1 103 ? 26.875 -22.703 6.215 1 73.38 103 MET B O 1
ATOM 3203 N N . PRO B 1 104 ? 26.266 -24.656 7.25 1 76 104 PRO B N 1
ATOM 3204 C CA . PRO B 1 104 ? 26.469 -25.375 5.988 1 76 104 PRO B CA 1
ATOM 3205 C C . PRO B 1 104 ? 25.406 -25.031 4.949 1 76 104 PRO B C 1
ATOM 3207 O O . PRO B 1 104 ? 24.328 -24.547 5.297 1 76 104 PRO B O 1
ATOM 3210 N N . THR B 1 105 ? 25.828 -25.078 3.713 1 77.06 105 THR B N 1
ATOM 3211 C CA . THR B 1 105 ? 24.844 -24.875 2.645 1 77.06 105 THR B CA 1
ATOM 3212 C C . THR B 1 105 ? 23.719 -25.891 2.75 1 77.06 105 THR B C 1
ATOM 3214 O O . THR B 1 105 ? 23.953 -27.094 2.795 1 77.06 105 THR B O 1
ATOM 3217 N N . LEU B 1 106 ? 22.578 -25.422 2.924 1 85.12 106 LEU B N 1
ATOM 3218 C CA . LEU B 1 106 ? 21.406 -26.281 3.021 1 85.12 106 LEU B CA 1
ATOM 3219 C C . LEU B 1 106 ? 20.984 -26.766 1.643 1 85.12 106 LEU B C 1
ATOM 3221 O O . LEU B 1 106 ? 21.094 -26.047 0.655 1 85.12 106 LEU B O 1
ATOM 3225 N N . PRO B 1 107 ? 20.562 -28.078 1.68 1 89 107 PRO B N 1
ATOM 3226 C CA . PRO B 1 107 ? 20.016 -28.562 0.404 1 89 107 PRO B CA 1
ATOM 3227 C C . PRO B 1 107 ? 18.844 -27.703 -0.084 1 89 107 PRO B C 1
ATOM 3229 O O . PRO B 1 107 ? 18.078 -27.172 0.728 1 89 107 PRO B O 1
ATOM 3232 N N . THR B 1 108 ? 18.703 -27.594 -1.334 1 90.19 108 THR B N 1
ATOM 3233 C CA . THR B 1 108 ? 17.734 -26.719 -1.982 1 90.19 108 THR B CA 1
ATOM 3234 C C . THR B 1 108 ? 16.328 -27 -1.481 1 90.19 108 THR B C 1
ATOM 3236 O O . THR B 1 108 ? 15.594 -26.078 -1.121 1 90.19 108 THR B O 1
ATOM 3239 N N . PRO B 1 109 ? 15.883 -28.281 -1.319 1 91.81 109 PRO B N 1
ATOM 3240 C CA . PRO B 1 109 ? 14.523 -28.531 -0.835 1 91.81 109 PRO B CA 1
ATOM 3241 C C . PRO B 1 109 ? 14.312 -28.047 0.601 1 91.81 109 PRO B C 1
ATOM 3243 O O . PRO B 1 109 ? 13.219 -27.625 0.955 1 91.81 109 PRO B O 1
ATOM 3246 N N . VAL B 1 110 ? 15.344 -28.156 1.381 1 93.75 110 VAL B N 1
ATOM 3247 C CA . VAL B 1 110 ? 15.242 -27.719 2.771 1 93.75 110 VAL B CA 1
ATOM 3248 C C . VAL B 1 110 ? 15.062 -26.203 2.826 1 93.75 110 VAL B C 1
ATOM 3250 O O . VAL B 1 110 ? 14.289 -25.703 3.646 1 93.75 110 VAL B O 1
ATOM 3253 N N . VAL B 1 111 ? 15.758 -25.516 1.933 1 94.06 111 VAL B N 1
ATOM 3254 C CA . VAL B 1 111 ? 15.641 -24.062 1.861 1 94.06 111 VAL B CA 1
ATOM 3255 C C . VAL B 1 111 ? 14.203 -23.672 1.534 1 94.06 111 VAL B C 1
ATOM 3257 O O . VAL B 1 111 ? 13.617 -22.812 2.195 1 94.06 111 VAL B O 1
ATOM 3260 N N . PHE B 1 112 ? 13.625 -24.406 0.623 1 95.88 112 PHE B N 1
ATOM 3261 C CA . PHE B 1 112 ? 12.258 -24.125 0.209 1 95.88 112 PHE B CA 1
ATOM 3262 C C . PHE B 1 112 ? 11.281 -24.375 1.348 1 95.88 112 PHE B C 1
ATOM 3264 O O . PHE B 1 112 ? 10.406 -23.562 1.625 1 95.88 112 PHE B O 1
ATOM 3271 N N . ILE B 1 113 ? 11.445 -25.453 2.031 1 97.12 113 ILE B N 1
ATOM 3272 C CA . ILE B 1 113 ? 10.531 -25.844 3.1 1 97.12 113 ILE B CA 1
ATOM 3273 C C . ILE B 1 113 ? 10.625 -24.844 4.246 1 97.12 113 ILE B C 1
ATOM 3275 O O . ILE B 1 113 ? 9.602 -24.375 4.762 1 97.12 113 ILE B O 1
ATOM 3279 N N . LEU B 1 114 ? 11.828 -24.469 4.57 1 96.44 114 LEU B N 1
ATOM 3280 C CA . LEU B 1 114 ? 12.023 -23.562 5.684 1 96.44 114 LEU B CA 1
ATOM 3281 C C . LEU B 1 114 ? 11.461 -22.172 5.359 1 96.44 114 LEU B C 1
ATOM 3283 O O . LEU B 1 114 ? 10.758 -21.578 6.176 1 96.44 114 LEU B O 1
ATOM 3287 N N . VAL B 1 115 ? 11.758 -21.688 4.176 1 97.69 115 VAL B N 1
ATOM 3288 C CA . VAL B 1 115 ? 11.32 -20.344 3.779 1 97.69 115 VAL B CA 1
ATOM 3289 C C . VAL B 1 115 ? 9.797 -20.312 3.678 1 97.69 115 VAL B C 1
ATOM 3291 O O . VAL B 1 115 ? 9.156 -19.391 4.184 1 97.69 115 VAL B O 1
ATOM 3294 N N . VAL B 1 116 ? 9.211 -21.328 3.092 1 98.44 116 VAL B N 1
ATOM 3295 C CA . VAL B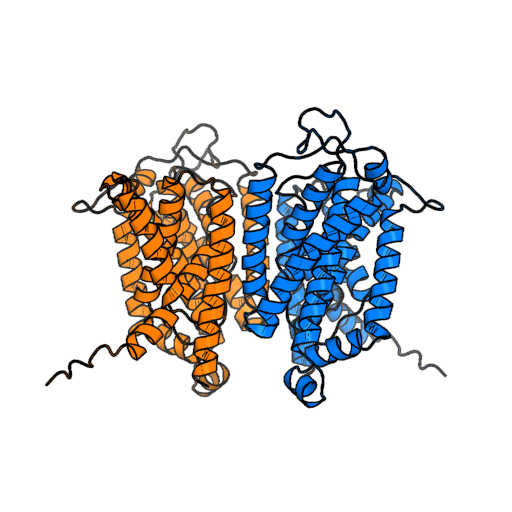 1 116 ? 7.758 -21.375 2.93 1 98.44 116 VAL B CA 1
ATOM 3296 C C . VAL B 1 116 ? 7.09 -21.5 4.297 1 98.44 116 VAL B C 1
ATOM 3298 O O . VAL B 1 116 ? 6.047 -20.891 4.543 1 98.44 116 VAL B O 1
ATOM 3301 N N . ALA B 1 117 ? 7.695 -22.234 5.207 1 98.38 117 ALA B N 1
ATOM 3302 C CA . ALA B 1 117 ? 7.156 -22.391 6.559 1 98.38 117 ALA B CA 1
ATOM 3303 C C . ALA B 1 117 ? 7.141 -21.062 7.297 1 98.38 117 ALA B C 1
ATOM 3305 O O . ALA B 1 117 ? 6.168 -20.734 7.984 1 98.38 117 ALA B O 1
ATOM 3306 N N . ILE B 1 118 ? 8.203 -20.344 7.16 1 98.06 118 ILE B N 1
ATOM 3307 C CA . ILE B 1 118 ? 8.289 -19.047 7.812 1 98.06 118 ILE B CA 1
ATOM 3308 C C . ILE B 1 118 ? 7.234 -18.109 7.23 1 98.06 118 ILE B C 1
ATOM 3310 O O . ILE B 1 118 ? 6.559 -17.391 7.969 1 98.06 118 ILE B O 1
ATOM 3314 N N . CYS B 1 119 ? 7.074 -18.109 5.906 1 98.5 119 CYS B N 1
ATOM 3315 C CA . CYS B 1 119 ? 6.062 -17.281 5.262 1 98.5 119 CYS B CA 1
ATOM 3316 C C . CYS B 1 119 ? 4.66 -17.703 5.676 1 98.5 119 CYS B C 1
ATOM 3318 O O . CYS B 1 119 ? 3.762 -16.875 5.793 1 98.5 119 CYS B O 1
ATOM 3320 N N . ALA B 1 120 ? 4.539 -19.016 5.914 1 98.62 120 ALA B N 1
ATOM 3321 C CA . ALA B 1 120 ? 3.238 -19.516 6.344 1 98.62 120 ALA B CA 1
ATOM 3322 C C . ALA B 1 120 ? 2.83 -18.922 7.688 1 98.62 120 ALA B C 1
ATOM 3324 O O . ALA B 1 120 ? 1.646 -18.688 7.934 1 98.62 120 ALA B O 1
ATOM 3325 N N . ILE B 1 121 ? 3.734 -18.656 8.5 1 98.56 121 ILE B N 1
ATOM 3326 C CA . ILE B 1 121 ? 3.463 -18.047 9.797 1 98.56 121 ILE B CA 1
ATOM 3327 C C . ILE B 1 121 ? 2.91 -16.641 9.602 1 98.56 121 ILE B C 1
ATOM 3329 O O . ILE B 1 121 ? 1.977 -16.234 10.297 1 98.56 121 ILE B O 1
ATOM 3333 N N . VAL B 1 122 ? 3.467 -15.938 8.695 1 98.06 122 VAL B N 1
ATOM 3334 C CA . VAL B 1 122 ? 2.984 -14.594 8.406 1 98.06 122 VAL B CA 1
ATOM 3335 C C . VAL B 1 122 ? 1.554 -14.664 7.871 1 98.06 122 VAL B C 1
ATOM 3337 O O . VAL B 1 122 ? 0.708 -13.844 8.234 1 98.06 122 VAL B O 1
ATOM 3340 N N . GLY B 1 123 ? 1.356 -15.648 7.02 1 98.38 123 GLY B N 1
ATOM 3341 C CA . GLY B 1 123 ? 0.002 -15.852 6.531 1 98.38 123 GLY B CA 1
ATOM 3342 C C . GLY B 1 123 ? -0.987 -16.172 7.637 1 98.38 123 GLY B C 1
ATOM 3343 O O . GLY B 1 123 ? -2.131 -15.719 7.609 1 98.38 123 GLY B O 1
ATOM 3344 N N . LEU B 1 124 ? -0.534 -16.938 8.57 1 98.44 124 LEU B N 1
ATOM 3345 C CA . LEU B 1 124 ? -1.364 -17.25 9.727 1 98.44 124 LEU B CA 1
ATOM 3346 C C . LEU B 1 124 ? -1.702 -15.984 10.508 1 98.44 124 LEU B C 1
ATOM 3348 O O . LEU B 1 124 ? -2.85 -15.789 10.914 1 98.44 124 LEU B O 1
ATOM 3352 N N . CYS B 1 125 ? -0.788 -15.164 10.664 1 97.94 125 CYS B N 1
ATOM 3353 C CA . CYS B 1 125 ? -1.015 -13.914 11.375 1 97.94 125 CYS B CA 1
ATOM 3354 C C . CYS B 1 125 ? -2.012 -13.039 10.633 1 97.94 125 CYS B C 1
ATOM 3356 O O . CYS B 1 125 ? -2.953 -12.516 11.227 1 97.94 125 CYS B O 1
ATOM 3358 N N . ASN B 1 126 ? -1.796 -12.922 9.336 1 97.81 126 ASN B N 1
ATOM 3359 C CA . ASN B 1 126 ? -2.721 -12.133 8.531 1 97.81 126 ASN B CA 1
ATOM 3360 C C . ASN B 1 126 ? -4.141 -12.695 8.594 1 97.81 126 ASN B C 1
ATOM 3362 O O . ASN B 1 126 ? -5.102 -11.945 8.773 1 97.81 126 ASN B O 1
ATOM 3366 N N . GLY B 1 127 ? -4.176 -14 8.453 1 98 127 GLY B N 1
ATOM 3367 C CA . GLY B 1 127 ? -5.48 -14.641 8.516 1 98 127 GLY B CA 1
ATOM 3368 C C . GLY B 1 127 ? -6.18 -14.438 9.844 1 98 127 GLY B C 1
ATOM 3369 O O . GLY B 1 127 ? -7.387 -14.195 9.891 1 98 127 GLY B O 1
ATOM 3370 N N . LEU B 1 128 ? -5.469 -14.477 10.906 1 97.5 128 LEU B N 1
ATOM 3371 C CA . LEU B 1 128 ? -6.031 -14.297 12.242 1 97.5 128 LEU B CA 1
ATOM 3372 C C . LEU B 1 128 ? -6.504 -12.859 12.445 1 97.5 128 LEU B C 1
ATOM 3374 O O . LEU B 1 128 ? -7.59 -12.633 12.977 1 97.5 128 LEU B O 1
ATOM 3378 N N . VAL B 1 129 ? -5.734 -11.984 12.016 1 96.06 129 VAL B N 1
ATOM 3379 C CA . VAL B 1 129 ? -6.059 -10.57 12.203 1 96.06 129 VAL B CA 1
ATOM 3380 C C . VAL B 1 129 ? -7.301 -10.211 11.391 1 96.06 129 VAL B C 1
ATOM 3382 O O . VAL B 1 129 ? -8.203 -9.547 11.891 1 96.06 129 VAL B O 1
ATOM 3385 N N . VAL B 1 130 ? -7.391 -10.695 10.211 1 95.38 130 VAL B N 1
ATOM 3386 C CA . VAL B 1 130 ? -8.492 -10.367 9.312 1 95.38 130 VAL B CA 1
ATOM 3387 C C . VAL B 1 130 ? -9.758 -11.102 9.75 1 95.38 130 VAL B C 1
ATOM 3389 O O . VAL B 1 130 ? -10.852 -10.523 9.742 1 95.38 130 VAL B O 1
ATOM 3392 N N . SER B 1 131 ? -9.617 -12.336 10.156 1 94.62 131 SER B N 1
ATOM 3393 C CA . SER B 1 131 ? -10.797 -13.164 10.414 1 94.62 131 SER B CA 1
ATOM 3394 C C . SER B 1 131 ? -11.289 -12.992 11.844 1 94.62 131 SER B C 1
ATOM 3396 O O . SER B 1 131 ? -12.492 -12.852 12.086 1 94.62 131 SER B O 1
ATOM 3398 N N . TYR B 1 132 ? -10.359 -12.906 12.789 1 93.19 132 TYR B N 1
ATOM 3399 C CA . TYR B 1 132 ? -10.773 -12.883 14.188 1 93.19 132 TYR B CA 1
ATOM 3400 C C . TYR B 1 132 ? -10.906 -11.453 14.688 1 93.19 132 TYR B C 1
ATOM 3402 O O . TYR B 1 132 ? -11.836 -11.141 15.43 1 93.19 132 TYR B O 1
ATOM 3410 N N . LEU B 1 133 ? -10.031 -10.648 14.266 1 91.12 133 LEU B N 1
ATOM 3411 C CA . LEU B 1 133 ? -10.062 -9.281 14.766 1 91.12 133 LEU B CA 1
ATOM 3412 C C . LEU B 1 133 ? -10.891 -8.391 13.844 1 91.12 133 LEU B C 1
ATOM 3414 O O . LEU B 1 133 ? -11.133 -7.219 14.156 1 91.12 133 LEU B O 1
ATOM 3418 N N . LYS B 1 134 ? -11.219 -8.891 12.68 1 90.88 134 LYS B N 1
ATOM 3419 C CA . LYS B 1 134 ? -12.141 -8.258 11.734 1 90.88 134 LYS B CA 1
ATOM 3420 C C . LYS B 1 134 ? -11.562 -6.945 11.211 1 90.88 134 LYS B C 1
ATOM 3422 O O . LYS B 1 134 ? -12.312 -6 10.945 1 90.88 134 LYS B O 1
ATOM 3427 N N . VAL B 1 135 ? -10.234 -6.934 11.242 1 88.62 135 VAL B N 1
ATOM 3428 C CA . VAL B 1 135 ? -9.562 -5.793 10.625 1 88.62 135 VAL B CA 1
ATOM 3429 C C . VAL B 1 135 ? -9.703 -5.867 9.109 1 88.62 135 VAL B C 1
ATOM 3431 O O . VAL B 1 135 ? -9.586 -6.941 8.516 1 88.62 135 VAL B O 1
ATOM 3434 N N . GLN B 1 136 ? -9.953 -4.738 8.492 1 87.5 136 GLN B N 1
ATOM 3435 C CA . GLN B 1 136 ? -10.008 -4.711 7.039 1 87.5 136 GLN B CA 1
ATOM 3436 C C . GLN B 1 136 ? -8.734 -5.273 6.426 1 87.5 136 GLN B C 1
ATOM 3438 O O . GLN B 1 136 ? -7.629 -4.902 6.828 1 87.5 136 GLN B O 1
ATOM 3443 N N . PRO B 1 137 ? -8.875 -6.16 5.492 1 92 137 PRO B N 1
ATOM 3444 C CA . PRO B 1 137 ? -7.719 -6.871 4.938 1 92 137 PRO B CA 1
ATOM 3445 C C . PRO B 1 137 ? -6.633 -5.922 4.434 1 92 137 PRO B C 1
ATOM 3447 O O . PRO B 1 137 ? -5.445 -6.172 4.645 1 92 137 PRO B O 1
ATOM 3450 N N . PHE B 1 138 ? -6.977 -4.879 3.863 1 86.31 138 PHE B N 1
ATOM 3451 C CA . PHE B 1 138 ? -6.004 -3.967 3.275 1 86.31 138 PHE B CA 1
ATOM 3452 C C . PHE B 1 138 ? -5.145 -3.318 4.355 1 86.31 138 PHE B C 1
ATOM 3454 O O . PHE B 1 138 ? -3.932 -3.178 4.191 1 86.31 138 PHE B O 1
ATOM 3461 N N . ILE B 1 139 ? -5.723 -2.945 5.484 1 85.06 139 ILE B N 1
ATOM 3462 C CA . ILE B 1 139 ? -4.992 -2.303 6.57 1 85.06 139 ILE B CA 1
ATOM 3463 C C . ILE B 1 139 ? -4.121 -3.33 7.289 1 85.06 139 ILE B C 1
ATOM 3465 O O . ILE B 1 139 ? -2.953 -3.068 7.582 1 85.06 139 ILE B O 1
ATOM 3469 N N . ALA B 1 140 ? -4.734 -4.523 7.496 1 91.94 140 ALA B N 1
ATOM 3470 C CA . ALA B 1 140 ? -4.016 -5.59 8.188 1 91.94 140 ALA B CA 1
ATOM 3471 C C . ALA B 1 140 ? -2.752 -5.984 7.422 1 91.94 140 ALA B C 1
ATOM 3473 O O . ALA B 1 140 ? -1.68 -6.121 8.016 1 91.94 140 ALA B O 1
ATOM 3474 N N . THR B 1 141 ? -2.914 -6.043 6.121 1 94.69 141 THR B N 1
ATOM 3475 C CA . THR B 1 141 ? -1.801 -6.578 5.348 1 94.69 141 THR B CA 1
ATOM 3476 C C . THR B 1 141 ? -0.825 -5.473 4.965 1 94.69 141 THR B C 1
ATOM 3478 O O . THR B 1 141 ? 0.344 -5.738 4.676 1 94.69 141 THR B O 1
ATOM 3481 N N . LEU B 1 142 ? -1.281 -4.277 4.953 1 89.25 142 LEU B N 1
ATOM 3482 C CA . LEU B 1 142 ? -0.348 -3.162 4.828 1 89.25 142 LEU B CA 1
ATOM 3483 C C . LEU B 1 142 ? 0.544 -3.057 6.059 1 89.25 142 LEU B C 1
ATOM 3485 O O . LEU B 1 142 ? 1.75 -2.828 5.941 1 89.25 142 LEU B O 1
ATOM 3489 N N . GLY B 1 143 ? -0.122 -3.127 7.207 1 90.94 143 GLY B N 1
ATOM 3490 C CA . GLY B 1 143 ? 0.667 -3.168 8.43 1 90.94 143 GLY B CA 1
ATOM 3491 C C . GLY B 1 143 ? 1.693 -4.285 8.438 1 90.94 143 GLY B C 1
ATOM 3492 O O . GLY B 1 143 ? 2.846 -4.074 8.82 1 90.94 143 GLY B O 1
ATOM 3493 N N . MET B 1 144 ? 1.255 -5.414 7.965 1 95.81 144 MET B N 1
ATOM 3494 C CA . MET B 1 144 ? 2.16 -6.562 7.93 1 95.81 144 MET B CA 1
ATOM 3495 C C . MET B 1 144 ? 3.281 -6.34 6.918 1 95.81 144 MET B C 1
ATOM 3497 O O . MET B 1 144 ? 4.41 -6.781 7.133 1 95.81 144 MET B O 1
ATOM 3501 N N . GLN B 1 145 ? 2.926 -5.699 5.844 1 94.12 145 GLN B N 1
ATOM 3502 C CA . GLN B 1 145 ? 3.949 -5.352 4.867 1 94.12 145 GLN B CA 1
ATOM 3503 C C . GLN B 1 145 ? 5.086 -4.57 5.516 1 94.12 145 GLN B C 1
ATOM 3505 O O . GLN B 1 145 ? 6.262 -4.832 5.246 1 94.12 145 GLN B O 1
ATOM 3510 N N . GLN B 1 146 ? 4.762 -3.664 6.406 1 91.62 146 GLN B N 1
ATOM 3511 C CA . GLN B 1 146 ? 5.766 -2.861 7.094 1 91.62 146 GLN B CA 1
ATOM 3512 C C . GLN B 1 146 ? 6.551 -3.703 8.094 1 91.62 146 GLN B C 1
ATOM 3514 O O . GLN B 1 146 ? 7.77 -3.557 8.219 1 91.62 146 GLN B O 1
ATOM 3519 N N . VAL B 1 147 ? 5.875 -4.543 8.758 1 94.31 147 VAL B N 1
ATOM 3520 C CA . VAL B 1 147 ? 6.516 -5.41 9.742 1 94.31 147 VAL B CA 1
ATOM 3521 C C . VAL B 1 147 ? 7.543 -6.305 9.047 1 94.31 147 VAL B C 1
ATOM 3523 O O . VAL B 1 147 ? 8.695 -6.395 9.484 1 94.31 147 VAL B O 1
ATOM 3526 N N . VAL B 1 148 ? 7.113 -6.898 7.938 1 96.19 148 VAL B N 1
ATOM 3527 C CA . VAL B 1 148 ? 7.988 -7.805 7.199 1 96.19 148 VAL B CA 1
ATOM 3528 C C . VAL B 1 148 ? 9.172 -7.027 6.633 1 96.19 148 VAL B C 1
ATOM 3530 O O . VAL B 1 148 ? 10.312 -7.512 6.656 1 96.19 148 VAL B O 1
ATOM 3533 N N . TYR B 1 149 ? 8.93 -5.848 6.16 1 93.69 149 TYR B N 1
ATOM 3534 C CA . TYR B 1 149 ? 10 -5.004 5.641 1 93.69 149 TYR B CA 1
ATOM 3535 C C . TYR B 1 149 ? 11.016 -4.68 6.73 1 93.69 149 TYR B C 1
ATOM 3537 O O . TYR B 1 149 ? 12.227 -4.785 6.512 1 93.69 149 TYR B O 1
ATOM 3545 N N . GLY B 1 150 ? 10.555 -4.297 7.879 1 91.81 150 GLY B N 1
ATOM 3546 C CA . GLY B 1 150 ? 11.43 -4.004 9 1 91.81 150 GLY B CA 1
ATOM 3547 C C . GLY B 1 150 ? 12.258 -5.199 9.438 1 91.81 150 GLY B C 1
ATOM 3548 O O . GLY B 1 150 ? 13.461 -5.078 9.664 1 91.81 150 GLY B O 1
ATOM 3549 N N . ILE B 1 151 ? 11.641 -6.34 9.5 1 94.31 151 ILE B N 1
ATOM 3550 C CA . ILE B 1 151 ? 12.344 -7.559 9.883 1 94.31 151 ILE B CA 1
ATOM 3551 C C . ILE B 1 151 ? 13.422 -7.883 8.859 1 94.31 151 ILE B C 1
ATOM 3553 O O . ILE B 1 151 ? 14.539 -8.273 9.219 1 94.31 151 ILE B O 1
ATOM 3557 N N . CYS B 1 152 ? 13.047 -7.707 7.598 1 93.69 152 CYS B N 1
ATOM 3558 C CA . CYS B 1 152 ? 14.008 -7.957 6.531 1 93.69 152 CYS B CA 1
ATOM 3559 C C . CYS B 1 152 ? 15.211 -7.023 6.652 1 93.69 152 CYS B C 1
ATOM 3561 O O . CYS B 1 152 ? 16.359 -7.457 6.512 1 93.69 152 CYS B O 1
ATOM 3563 N N . LEU B 1 153 ? 14.992 -5.801 6.992 1 90.88 153 LEU B N 1
ATOM 3564 C CA . LEU B 1 153 ? 16.062 -4.816 7.145 1 90.88 153 LEU B CA 1
ATOM 3565 C C . LEU B 1 153 ? 16.953 -5.156 8.336 1 90.88 153 LEU B C 1
ATOM 3567 O O . LEU B 1 153 ? 18.172 -5.074 8.25 1 90.88 153 LEU B O 1
ATOM 3571 N N . VAL B 1 154 ? 16.344 -5.523 9.422 1 88.25 154 VAL B N 1
ATOM 3572 C CA . VAL B 1 154 ? 17.078 -5.844 10.641 1 88.25 154 VAL B CA 1
ATOM 3573 C C . VAL B 1 154 ? 17.938 -7.086 10.414 1 88.25 154 VAL B C 1
ATOM 3575 O O . VAL B 1 154 ? 19.109 -7.117 10.797 1 88.25 154 VAL B O 1
ATOM 3578 N N . TYR B 1 155 ? 17.359 -7.996 9.727 1 86.94 155 TYR B N 1
ATOM 3579 C CA . TYR B 1 155 ? 18.016 -9.281 9.555 1 86.94 155 TYR B CA 1
ATOM 3580 C C . TYR B 1 155 ? 19.141 -9.18 8.523 1 86.94 155 TYR B C 1
ATOM 3582 O O . TYR B 1 155 ? 20.219 -9.758 8.711 1 86.94 155 TYR B O 1
ATOM 3590 N N . THR B 1 156 ? 18.984 -8.438 7.422 1 88.62 156 THR B N 1
ATOM 3591 C CA . THR B 1 156 ? 19.969 -8.367 6.348 1 88.62 156 THR B CA 1
ATOM 3592 C C . THR B 1 156 ? 20.906 -7.18 6.547 1 88.62 156 THR B C 1
ATOM 3594 O O . THR B 1 156 ? 21.969 -7.098 5.91 1 88.62 156 THR B O 1
ATOM 3597 N N . GLY B 1 157 ? 20.547 -6.254 7.43 1 84.75 157 GLY B N 1
ATOM 3598 C CA . GLY B 1 157 ? 21.297 -5.016 7.578 1 84.75 157 GLY B CA 1
ATOM 3599 C C . GLY B 1 157 ? 21.156 -4.09 6.383 1 84.75 157 GLY B C 1
ATOM 3600 O O . GLY B 1 157 ? 22.016 -3.24 6.148 1 84.75 157 GLY B O 1
ATOM 3601 N N . GLY B 1 158 ? 20.188 -4.414 5.57 1 84.5 158 GLY B N 1
ATOM 3602 C CA . GLY B 1 158 ? 19.953 -3.58 4.406 1 84.5 158 GLY B CA 1
ATOM 3603 C C . GLY B 1 158 ? 20.938 -3.834 3.279 1 84.5 158 GLY B C 1
ATOM 3604 O O . GLY B 1 158 ? 20.984 -3.07 2.312 1 84.5 158 GLY B O 1
ATOM 3605 N N . THR B 1 159 ? 21.672 -4.906 3.371 1 86.56 159 THR B N 1
ATOM 3606 C CA . THR B 1 159 ? 22.672 -5.223 2.354 1 86.56 159 THR B CA 1
ATOM 3607 C C . THR B 1 159 ? 22.172 -6.348 1.449 1 86.56 159 THR B C 1
ATOM 3609 O O . THR B 1 159 ? 21.547 -7.301 1.92 1 86.56 159 THR B O 1
ATOM 3612 N N . PRO B 1 160 ? 22.438 -6.156 0.186 1 89 160 PRO B N 1
ATOM 3613 C CA . PRO B 1 160 ? 22.062 -7.234 -0.73 1 89 160 PRO B CA 1
ATOM 3614 C C . PRO B 1 160 ? 22.828 -8.531 -0.46 1 89 160 PRO B C 1
ATOM 3616 O O . PRO B 1 160 ? 23.984 -8.484 -0.026 1 89 160 PRO B O 1
ATOM 3619 N N . ILE B 1 161 ? 22.172 -9.625 -0.719 1 87.94 161 ILE B N 1
ATOM 3620 C CA . ILE B 1 161 ? 22.766 -10.938 -0.473 1 87.94 161 ILE B CA 1
ATOM 3621 C C . ILE B 1 161 ? 22.906 -11.695 -1.792 1 87.94 161 ILE B C 1
ATOM 3623 O O . ILE B 1 161 ? 21.969 -11.758 -2.584 1 87.94 161 ILE B O 1
ATOM 3627 N N . GLY B 1 162 ? 24.109 -12.156 -1.969 1 88.75 162 GLY B N 1
ATOM 3628 C CA . GLY B 1 162 ? 24.391 -12.914 -3.174 1 88.75 162 GLY B CA 1
ATOM 3629 C C . GLY B 1 162 ? 25.281 -14.125 -2.924 1 88.75 162 GLY B C 1
ATOM 3630 O O . GLY B 1 162 ? 25.125 -14.812 -1.911 1 88.75 162 GLY B O 1
ATOM 3631 N N . SER B 1 163 ? 26.016 -14.555 -3.945 1 84 163 SER B N 1
ATOM 3632 C CA . SER B 1 163 ? 26.953 -15.672 -3.879 1 84 163 SER B CA 1
ATOM 3633 C C . SER B 1 163 ? 26.234 -16.969 -3.525 1 84 163 SER B C 1
ATOM 3635 O O . SER B 1 163 ? 26.609 -17.656 -2.576 1 84 163 SER B O 1
ATOM 3637 N N . LEU B 1 164 ? 25.359 -17.266 -4.387 1 87.75 164 LEU B N 1
ATOM 3638 C CA . LEU B 1 164 ? 24.516 -18.422 -4.137 1 87.75 164 LEU B CA 1
ATOM 3639 C C . LEU B 1 164 ? 25.156 -19.703 -4.688 1 87.75 164 LEU B C 1
ATOM 3641 O O . LEU B 1 164 ? 25.922 -19.656 -5.645 1 87.75 164 LEU B O 1
ATOM 3645 N N . ASN B 1 165 ? 24.797 -20.75 -4.016 1 87.75 165 ASN B N 1
ATOM 3646 C CA . ASN B 1 165 ? 25.266 -22.047 -4.48 1 87.75 165 ASN B CA 1
ATOM 3647 C C . ASN B 1 165 ? 24.688 -22.391 -5.844 1 87.75 165 ASN B C 1
ATOM 3649 O O . ASN B 1 165 ? 23.531 -22.078 -6.137 1 87.75 165 ASN B O 1
ATOM 3653 N N . LYS B 1 166 ? 25.5 -23.156 -6.586 1 86.5 166 LYS B N 1
ATOM 3654 C CA . LYS B 1 166 ? 25.141 -23.469 -7.965 1 86.5 166 LYS B CA 1
ATOM 3655 C C . LYS B 1 166 ? 23.906 -24.375 -8.023 1 86.5 166 LYS B C 1
ATOM 3657 O O . LYS B 1 166 ? 23.109 -24.266 -8.945 1 86.5 166 LYS B O 1
ATOM 3662 N N . ASN B 1 167 ? 23.781 -25.219 -7.051 1 86.69 167 ASN B N 1
ATOM 3663 C CA . ASN B 1 167 ? 22.609 -26.094 -7.02 1 86.69 167 ASN B CA 1
ATOM 3664 C C . ASN B 1 167 ? 21.312 -25.297 -6.883 1 86.69 167 ASN B C 1
ATOM 3666 O O . ASN B 1 167 ? 20.297 -25.672 -7.461 1 86.69 167 ASN B O 1
ATOM 3670 N N . PHE B 1 168 ? 21.422 -24.25 -6.195 1 89.94 168 PHE B N 1
ATOM 3671 C CA . PHE B 1 168 ? 20.266 -23.391 -5.988 1 89.94 168 PHE B CA 1
ATOM 3672 C C . PHE B 1 168 ? 19.969 -22.562 -7.23 1 89.94 168 PHE B C 1
ATOM 3674 O O . PHE B 1 168 ? 18.828 -22.484 -7.676 1 89.94 168 PHE B O 1
ATOM 3681 N N . THR B 1 169 ? 20.984 -22.078 -7.852 1 88.62 169 THR B N 1
ATOM 3682 C CA . THR B 1 169 ? 20.797 -21.219 -9.008 1 88.62 169 THR B CA 1
ATOM 3683 C C . THR B 1 169 ? 20.453 -22.031 -10.25 1 88.62 169 THR B C 1
ATOM 3685 O O . THR B 1 169 ? 19.906 -21.5 -11.211 1 88.62 169 THR B O 1
ATOM 3688 N N . SER B 1 170 ? 20.75 -23.281 -10.211 1 88.06 170 SER B N 1
ATOM 3689 C CA . SER B 1 170 ? 20.484 -24.141 -11.352 1 88.06 170 SER B CA 1
ATOM 3690 C C . SER B 1 170 ? 18.984 -24.344 -11.547 1 88.06 170 SER B C 1
ATOM 3692 O O . SER B 1 170 ? 18.531 -24.688 -12.641 1 88.06 170 SER B O 1
ATOM 3694 N N . LEU B 1 171 ? 18.281 -24.078 -10.523 1 87.12 171 LEU B N 1
ATOM 3695 C CA . LEU B 1 171 ? 16.828 -24.172 -10.625 1 87.12 171 LEU B CA 1
ATOM 3696 C C . LEU B 1 171 ? 16.297 -23.203 -11.68 1 87.12 171 LEU B C 1
ATOM 3698 O O . LEU B 1 171 ? 15.305 -23.5 -12.352 1 87.12 171 LEU B O 1
ATOM 3702 N N . ALA B 1 172 ? 16.922 -22.078 -11.75 1 81.44 172 ALA B N 1
ATOM 3703 C CA . ALA B 1 172 ? 16.469 -21.062 -12.695 1 81.44 172 ALA B CA 1
ATOM 3704 C C . ALA B 1 172 ? 16.922 -21.375 -14.109 1 81.44 172 ALA B C 1
ATOM 3706 O O . ALA B 1 172 ? 16.297 -20.953 -15.086 1 81.44 172 ALA B O 1
ATOM 3707 N N . SER B 1 173 ? 17.984 -22.172 -14.258 1 82 173 SER B N 1
ATOM 3708 C CA . SER B 1 173 ? 18.562 -22.422 -15.57 1 82 173 SER B CA 1
ATOM 3709 C C . SER B 1 173 ? 18.234 -23.828 -16.062 1 82 173 SER B C 1
ATOM 3711 O O . SER B 1 173 ? 18.266 -24.094 -17.266 1 82 173 SER B O 1
ATOM 3713 N N . ASP B 1 174 ? 17.859 -24.672 -15.18 1 85.56 174 ASP B N 1
ATOM 3714 C CA . ASP B 1 174 ? 17.641 -26.062 -15.539 1 85.56 174 ASP B CA 1
ATOM 3715 C C . ASP B 1 174 ? 16.359 -26.219 -16.375 1 85.56 174 ASP B C 1
ATOM 3717 O O . ASP B 1 174 ? 15.445 -25.391 -16.266 1 85.56 174 ASP B O 1
ATOM 3721 N N . THR B 1 175 ? 16.438 -27.141 -17.297 1 86.81 175 THR B N 1
ATOM 3722 C CA . THR B 1 175 ? 15.273 -27.453 -18.141 1 86.81 175 THR B CA 1
ATOM 3723 C C . THR B 1 175 ? 14.938 -28.938 -18.062 1 86.81 175 THR B C 1
ATOM 3725 O O . THR B 1 175 ? 15.812 -29.766 -17.812 1 86.81 175 THR B O 1
ATOM 3728 N N . ILE B 1 176 ? 13.75 -29.281 -18.016 1 87.44 176 ILE B N 1
ATOM 3729 C CA . ILE B 1 176 ? 13.25 -30.641 -18.172 1 87.44 176 ILE B CA 1
ATOM 3730 C C . ILE B 1 176 ? 12.523 -30.766 -19.516 1 87.44 176 ILE B C 1
ATOM 3732 O O . ILE B 1 176 ? 11.508 -30.109 -19.734 1 87.44 176 ILE B O 1
ATOM 3736 N N . LEU B 1 177 ? 13.031 -31.578 -20.438 1 89.69 177 LEU B N 1
ATOM 3737 C CA . LEU B 1 177 ? 12.461 -31.781 -21.766 1 89.69 177 LEU B CA 1
ATOM 3738 C C . LEU B 1 177 ? 12.422 -30.453 -22.531 1 89.69 177 LEU B C 1
ATOM 3740 O O . LEU B 1 177 ? 11.43 -30.156 -23.203 1 89.69 177 LEU B O 1
ATOM 3744 N N . GLY B 1 178 ? 13.344 -29.562 -22.219 1 86.75 178 GLY B N 1
ATOM 3745 C CA . GLY B 1 178 ? 13.453 -28.312 -22.938 1 86.75 178 GLY B CA 1
ATOM 3746 C C . GLY B 1 178 ? 12.656 -27.188 -22.297 1 86.75 178 GLY B C 1
ATOM 3747 O O . GLY B 1 178 ? 12.75 -26.031 -22.703 1 86.75 178 GLY B O 1
ATOM 3748 N N . ILE B 1 179 ? 11.906 -27.562 -21.328 1 90.88 179 ILE B N 1
ATOM 3749 C CA . ILE B 1 179 ? 11.078 -26.562 -20.641 1 90.88 179 ILE B CA 1
ATOM 3750 C C . ILE B 1 179 ? 11.75 -26.125 -19.344 1 90.88 179 ILE B C 1
ATOM 3752 O O . ILE B 1 179 ? 12.117 -26.969 -18.516 1 90.88 179 ILE B O 1
ATOM 3756 N N . PRO B 1 180 ? 11.906 -24.859 -19.172 1 93 180 PRO B N 1
ATOM 3757 C CA . PRO B 1 180 ? 12.516 -24.375 -17.922 1 93 180 PRO B CA 1
ATOM 3758 C C . PRO B 1 180 ? 11.773 -24.859 -16.688 1 93 180 PRO B C 1
ATOM 3760 O O . PRO B 1 180 ? 10.539 -24.906 -16.672 1 93 180 PRO B O 1
ATOM 3763 N N . LEU B 1 181 ? 12.5 -25.219 -15.656 1 94.19 181 LEU B N 1
ATOM 3764 C CA . LEU B 1 181 ? 11.961 -25.766 -14.43 1 94.19 181 LEU B CA 1
ATOM 3765 C C . LEU B 1 181 ? 10.984 -24.797 -13.773 1 94.19 181 LEU B C 1
ATOM 3767 O O . LEU B 1 181 ? 10 -25.219 -13.156 1 94.19 181 LEU B O 1
ATOM 3771 N N . LEU B 1 182 ? 11.242 -23.5 -13.93 1 95.19 182 LEU B N 1
ATOM 3772 C CA . LEU B 1 182 ? 10.367 -22.484 -13.367 1 95.19 182 LEU B CA 1
ATOM 3773 C C . LEU B 1 182 ? 8.953 -22.609 -13.922 1 95.19 182 LEU B C 1
ATOM 3775 O O . LEU B 1 182 ? 7.977 -22.484 -13.18 1 95.19 182 LEU B O 1
ATOM 3779 N N . ILE B 1 183 ? 8.867 -22.875 -15.172 1 95.5 183 ILE B N 1
ATOM 3780 C CA . ILE B 1 183 ? 7.578 -23 -15.836 1 95.5 183 ILE B CA 1
ATOM 3781 C C . ILE B 1 183 ? 6.867 -24.266 -15.344 1 95.5 183 ILE B C 1
ATOM 3783 O O . ILE B 1 183 ? 5.66 -24.234 -15.086 1 95.5 183 ILE B O 1
ATOM 3787 N N . ILE B 1 184 ? 7.594 -25.297 -15.148 1 95.75 184 ILE B N 1
ATOM 3788 C CA . ILE B 1 184 ? 7.035 -26.562 -14.688 1 95.75 184 ILE B CA 1
ATOM 3789 C C . ILE B 1 184 ? 6.488 -26.406 -13.273 1 95.75 184 ILE B C 1
ATOM 3791 O O . ILE B 1 184 ? 5.387 -26.859 -12.969 1 95.75 184 ILE B O 1
ATOM 3795 N N . ILE B 1 185 ? 7.273 -25.75 -12.422 1 96.31 185 ILE B N 1
ATOM 3796 C CA . ILE B 1 185 ? 6.832 -25.531 -11.055 1 96.31 185 ILE B CA 1
ATOM 3797 C C . ILE B 1 185 ? 5.539 -24.719 -11.047 1 96.31 185 ILE B C 1
ATOM 3799 O O . ILE B 1 185 ? 4.594 -25.047 -10.328 1 96.31 185 ILE B O 1
ATOM 3803 N N . ALA B 1 186 ? 5.496 -23.656 -11.867 1 97.25 186 ALA B N 1
ATOM 3804 C CA . ALA B 1 186 ? 4.301 -22.812 -11.945 1 97.25 186 ALA B CA 1
ATOM 3805 C C . ALA B 1 186 ? 3.098 -23.625 -12.422 1 97.25 186 ALA B C 1
ATOM 3807 O O . ALA B 1 186 ? 1.985 -23.453 -11.914 1 97.25 186 ALA B O 1
ATOM 3808 N N . LEU B 1 187 ? 3.301 -24.547 -13.367 1 96.81 187 LEU B N 1
ATOM 3809 C CA . LEU B 1 187 ? 2.215 -25.359 -13.898 1 96.81 187 LEU B CA 1
ATOM 3810 C C . LEU B 1 187 ? 1.725 -26.359 -12.852 1 96.81 187 LEU B C 1
ATOM 3812 O O . LEU B 1 187 ? 0.526 -26.641 -12.766 1 96.81 187 LEU B O 1
ATOM 3816 N N . ILE B 1 188 ? 2.623 -26.891 -12.086 1 97.75 188 ILE B N 1
ATOM 3817 C CA . ILE B 1 188 ? 2.244 -27.797 -11.008 1 97.75 188 ILE B CA 1
ATOM 3818 C C . ILE B 1 188 ? 1.409 -27.047 -9.977 1 97.75 188 ILE B C 1
ATOM 3820 O O . ILE B 1 188 ? 0.362 -27.531 -9.539 1 97.75 188 ILE B O 1
ATOM 3824 N N . VAL B 1 189 ? 1.897 -25.859 -9.633 1 98.25 189 VAL B N 1
ATOM 3825 C CA . VAL B 1 189 ? 1.154 -25.047 -8.68 1 98.25 189 VAL B CA 1
ATOM 3826 C C . VAL B 1 189 ? -0.221 -24.703 -9.25 1 98.25 189 VAL B C 1
ATOM 3828 O O . VAL B 1 189 ? -1.227 -24.766 -8.539 1 98.25 189 VAL B O 1
ATOM 3831 N N . ALA B 1 190 ? -0.22 -24.359 -10.516 1 98.25 190 ALA B N 1
ATOM 3832 C CA . ALA B 1 190 ? -1.485 -24.062 -11.18 1 98.25 190 ALA B CA 1
ATOM 3833 C C . ALA B 1 190 ? -2.436 -25.25 -11.117 1 98.25 190 ALA B C 1
ATOM 3835 O O . ALA B 1 190 ? -3.633 -25.094 -10.867 1 98.25 190 ALA B O 1
ATOM 3836 N N . GLY B 1 191 ? -1.903 -26.422 -11.414 1 98.25 191 GLY B N 1
ATOM 3837 C CA . GLY B 1 191 ? -2.711 -27.641 -11.312 1 98.25 191 GLY B CA 1
ATOM 3838 C C . GLY B 1 191 ? -3.262 -27.875 -9.922 1 98.25 191 GLY B C 1
ATOM 3839 O O . GLY B 1 191 ? -4.434 -28.219 -9.766 1 98.25 191 GLY B O 1
ATOM 3840 N N . CYS B 1 192 ? -2.467 -27.625 -8.922 1 98.31 192 CYS B N 1
ATOM 3841 C CA . CYS B 1 192 ? -2.891 -27.797 -7.535 1 98.31 192 CYS B CA 1
ATOM 3842 C C . CYS B 1 192 ? -3.986 -26.797 -7.18 1 98.31 192 CYS B C 1
ATOM 3844 O O . CYS B 1 192 ? -4.984 -27.172 -6.559 1 98.31 192 CYS B O 1
ATOM 3846 N N . PHE B 1 193 ? -3.795 -25.594 -7.586 1 98.5 193 PHE B N 1
ATOM 3847 C CA . PHE B 1 193 ? -4.789 -24.578 -7.277 1 98.5 193 PHE B CA 1
ATOM 3848 C C . PHE B 1 193 ? -6.078 -24.812 -8.055 1 98.5 193 PHE B C 1
ATOM 3850 O O . PHE B 1 193 ? -7.172 -24.562 -7.547 1 98.5 193 PHE B O 1
ATOM 3857 N N . TRP B 1 194 ? -5.895 -25.266 -9.289 1 98.06 194 TRP B N 1
ATOM 3858 C CA . TRP B 1 194 ? -7.082 -25.609 -10.062 1 98.06 194 TRP B CA 1
ATOM 3859 C C . TRP B 1 194 ? -7.898 -26.688 -9.367 1 98.06 194 TRP B C 1
ATOM 3861 O O . TRP B 1 194 ? -9.125 -26.578 -9.258 1 98.06 194 TRP B O 1
ATOM 3871 N N . PHE B 1 195 ? -7.223 -27.703 -8.891 1 98.19 195 PHE B N 1
ATOM 3872 C CA . PHE B 1 195 ? -7.879 -28.781 -8.156 1 98.19 195 PHE B CA 1
ATOM 3873 C C . PHE B 1 195 ? -8.484 -28.25 -6.859 1 98.19 195 PHE B C 1
ATOM 3875 O O . PHE B 1 195 ? -9.625 -28.594 -6.52 1 98.19 195 PHE B O 1
ATOM 3882 N N . LEU B 1 196 ? -7.773 -27.406 -6.16 1 97.88 196 LEU B N 1
ATOM 3883 C CA . LEU B 1 196 ? -8.219 -26.828 -4.898 1 97.88 196 LEU B CA 1
ATOM 3884 C C . LEU B 1 196 ? -9.484 -26 -5.094 1 97.88 196 LEU B C 1
ATOM 3886 O O . LEU B 1 196 ? -10.414 -26.078 -4.293 1 97.88 196 LEU B O 1
ATOM 3890 N N . TYR B 1 197 ? -9.539 -25.188 -6.168 1 97.5 197 TYR B N 1
ATOM 3891 C CA . TYR B 1 197 ? -10.641 -24.266 -6.418 1 97.5 197 TYR B CA 1
ATOM 3892 C C . TYR B 1 197 ? -11.875 -25.016 -6.914 1 97.5 197 TYR B C 1
ATOM 3894 O O . TYR B 1 197 ? -13 -24.609 -6.629 1 97.5 197 TYR B O 1
ATOM 3902 N N . ASN B 1 198 ? -11.664 -26.203 -7.645 1 97.31 198 ASN B N 1
ATOM 3903 C CA . ASN B 1 198 ? -12.789 -26.781 -8.375 1 97.31 198 ASN B CA 1
ATOM 3904 C C . ASN B 1 198 ? -13.227 -28.109 -7.781 1 97.31 198 ASN B C 1
ATOM 3906 O O . ASN B 1 198 ? -14.359 -28.547 -8 1 97.31 198 ASN B O 1
ATOM 3910 N N . LYS B 1 199 ? -12.305 -28.703 -7.027 1 97.81 199 LYS B N 1
ATOM 3911 C CA . LYS B 1 199 ? -12.617 -30.078 -6.68 1 97.81 199 LYS B CA 1
ATOM 3912 C C . LYS B 1 199 ? -12.586 -30.297 -5.168 1 97.81 199 LYS B C 1
ATOM 3914 O O . LYS B 1 199 ? -12.75 -31.406 -4.684 1 97.81 199 LYS B O 1
ATOM 3919 N N . THR B 1 200 ? -12.438 -29.297 -4.402 1 97.62 200 THR B N 1
ATOM 3920 C CA . THR B 1 200 ? -12.359 -29.469 -2.957 1 97.62 200 THR B CA 1
ATOM 3921 C C . THR B 1 200 ? -13.352 -28.547 -2.248 1 97.62 200 THR B C 1
ATOM 3923 O O . THR B 1 200 ? -13.938 -27.656 -2.867 1 97.62 200 THR B O 1
ATOM 3926 N N . ARG B 1 201 ? -13.508 -28.781 -0.95 1 96.81 201 ARG B N 1
ATOM 3927 C CA . ARG B 1 201 ? -14.375 -27.953 -0.11 1 96.81 201 ARG B CA 1
ATOM 3928 C C . ARG B 1 201 ? -13.812 -26.547 0.049 1 96.81 201 ARG B C 1
ATOM 3930 O O . ARG B 1 201 ? -14.562 -25.594 0.203 1 96.81 201 ARG B O 1
ATOM 3937 N N . HIS B 1 202 ? -12.547 -26.531 -0.049 1 96.94 202 HIS B N 1
ATOM 3938 C CA . HIS B 1 202 ? -11.906 -25.219 0.054 1 96.94 202 HIS B CA 1
ATOM 3939 C C . HIS B 1 202 ? -12.438 -24.266 -1.005 1 96.94 202 HIS B C 1
ATOM 3941 O O . HIS B 1 202 ? -12.805 -23.125 -0.691 1 96.94 202 HIS B O 1
ATOM 3947 N N . GLY B 1 203 ? -12.438 -24.719 -2.182 1 97.44 203 GLY B N 1
ATOM 3948 C CA . GLY B 1 203 ? -12.945 -23.891 -3.264 1 97.44 203 GLY B CA 1
ATOM 3949 C C . GLY B 1 203 ? -14.414 -23.531 -3.098 1 97.44 203 GLY B C 1
ATOM 3950 O O . GLY B 1 203 ? -14.797 -22.375 -3.291 1 97.44 203 GLY B O 1
ATOM 3951 N N . LYS B 1 204 ? -15.211 -24.469 -2.666 1 97.31 204 LYS B N 1
ATOM 3952 C CA . LYS B 1 204 ? -16.641 -24.25 -2.465 1 97.31 204 LYS B CA 1
ATOM 3953 C C . LYS B 1 204 ? -16.891 -23.188 -1.392 1 97.31 204 LYS B C 1
ATOM 3955 O O . LYS B 1 204 ? -17.688 -22.281 -1.58 1 97.31 204 LYS B O 1
ATOM 3960 N N . TYR B 1 205 ? -16.172 -23.375 -0.36 1 98 205 TYR B N 1
ATOM 3961 C CA . TYR B 1 205 ? -16.328 -22.438 0.746 1 98 205 TYR B CA 1
ATOM 3962 C C . TYR B 1 205 ? -15.82 -21.047 0.363 1 98 205 TYR B C 1
ATOM 3964 O O . TYR B 1 205 ? -16.438 -20.031 0.704 1 98 205 TYR B O 1
ATOM 3972 N N . MET B 1 206 ? -14.766 -21 -0.352 1 97.75 206 MET B N 1
ATOM 3973 C CA . MET B 1 206 ? -14.156 -19.734 -0.767 1 97.75 206 MET B CA 1
ATOM 3974 C C . MET B 1 206 ? -15.117 -18.938 -1.65 1 97.75 206 MET B C 1
ATOM 3976 O O . MET B 1 206 ? -15.375 -17.766 -1.39 1 97.75 206 MET B O 1
ATOM 3980 N N . TYR B 1 207 ? -15.688 -19.625 -2.643 1 97.69 207 TYR B N 1
ATOM 3981 C CA . TYR B 1 207 ? -16.594 -18.953 -3.561 1 97.69 207 TYR B CA 1
ATOM 3982 C C . TYR B 1 207 ? -17.891 -18.562 -2.855 1 97.69 207 TYR B C 1
ATOM 3984 O O . TYR B 1 207 ? -18.469 -17.516 -3.15 1 97.69 207 TYR B O 1
ATOM 3992 N N . ALA B 1 208 ? -18.328 -19.344 -1.927 1 97.31 208 ALA B N 1
ATOM 3993 C CA . ALA B 1 208 ? -19.531 -19.047 -1.159 1 97.31 208 ALA B CA 1
ATOM 3994 C C . ALA B 1 208 ? -19.328 -17.797 -0.298 1 97.31 208 ALA B C 1
ATOM 3996 O O . ALA B 1 208 ? -20.188 -16.906 -0.262 1 97.31 208 ALA B O 1
ATOM 3997 N N . ILE B 1 209 ? -18.219 -17.766 0.339 1 97.19 209 ILE B N 1
ATOM 3998 C CA . ILE B 1 209 ? -17.906 -16.625 1.178 1 97.19 209 ILE B CA 1
ATOM 3999 C C . ILE B 1 209 ? -17.812 -15.359 0.316 1 97.19 209 ILE B C 1
ATOM 4001 O O . ILE B 1 209 ? -18.312 -14.297 0.703 1 97.19 209 ILE B O 1
ATOM 4005 N N . GLY B 1 210 ? -17.188 -15.531 -0.828 1 96 210 GLY B N 1
ATOM 4006 C CA . GLY B 1 210 ? -17.047 -14.406 -1.734 1 96 210 GLY B CA 1
ATOM 4007 C C . GLY B 1 210 ? -18.375 -13.883 -2.25 1 96 210 GLY B C 1
ATOM 4008 O O . GLY B 1 210 ? -18.516 -12.695 -2.523 1 96 210 GLY B O 1
ATOM 4009 N N . GLY B 1 211 ? -19.312 -14.758 -2.43 1 93.94 211 GLY B N 1
ATOM 4010 C CA . GLY B 1 211 ? -20.641 -14.352 -2.873 1 93.94 211 GLY B CA 1
ATOM 4011 C C . GLY B 1 211 ? -21.438 -13.617 -1.806 1 93.94 211 GLY B C 1
ATOM 4012 O O . GLY B 1 211 ? -21.938 -12.523 -2.047 1 93.94 211 GLY B O 1
ATOM 4013 N N . ASN B 1 212 ? -21.562 -14.281 -0.72 1 95.06 212 ASN B N 1
ATOM 4014 C CA . ASN B 1 212 ? -22.25 -13.719 0.44 1 95.06 212 ASN B CA 1
ATOM 4015 C C . ASN B 1 212 ? -21.766 -14.352 1.739 1 95.06 212 ASN B C 1
ATOM 4017 O O . ASN B 1 212 ? -22.172 -15.461 2.086 1 95.06 212 ASN B O 1
ATOM 4021 N N . GLU B 1 213 ? -21.047 -13.555 2.441 1 95.06 213 GLU B N 1
ATOM 4022 C CA . GLU B 1 213 ? -20.406 -14.094 3.639 1 95.06 213 GLU B CA 1
ATOM 4023 C C . GLU B 1 213 ? -21.438 -14.5 4.684 1 95.06 213 GLU B C 1
ATOM 4025 O O . GLU B 1 213 ? -21.312 -15.547 5.32 1 95.06 213 GLU B O 1
ATOM 4030 N N . ALA B 1 214 ? -22.422 -13.664 4.855 1 93.81 214 ALA B N 1
ATOM 4031 C CA . ALA B 1 214 ? -23.453 -13.953 5.84 1 93.81 214 ALA B CA 1
ATOM 4032 C C . ALA B 1 214 ? -24.234 -15.219 5.473 1 93.81 214 ALA B C 1
ATOM 4034 O O . ALA B 1 214 ? -24.5 -16.062 6.332 1 93.81 214 ALA B O 1
ATOM 4035 N N . ALA B 1 215 ? -24.562 -15.312 4.25 1 95 215 ALA B N 1
ATOM 4036 C CA . ALA B 1 215 ? -25.281 -16.484 3.768 1 95 215 ALA B CA 1
ATOM 4037 C C . ALA B 1 215 ? -24.438 -17.75 3.91 1 95 215 ALA B C 1
ATOM 4039 O O . ALA B 1 215 ? -24.953 -18.812 4.258 1 95 215 ALA B O 1
ATOM 4040 N N . ALA B 1 216 ? -23.172 -17.594 3.662 1 96.38 216 ALA B N 1
ATOM 4041 C CA . ALA B 1 216 ? -22.266 -18.719 3.799 1 96.38 216 ALA B CA 1
ATOM 4042 C C . ALA B 1 216 ? -22.188 -19.203 5.246 1 96.38 216 ALA B C 1
ATOM 4044 O O . ALA B 1 216 ? -22.188 -20.406 5.516 1 96.38 216 ALA B O 1
ATOM 4045 N N . GLU B 1 217 ? -22.172 -18.266 6.145 1 95.62 217 GLU B N 1
ATOM 4046 C CA . GLU B 1 217 ? -22.109 -18.609 7.562 1 95.62 217 GLU B CA 1
ATOM 4047 C C . GLU B 1 217 ? -23.359 -19.359 8.008 1 95.62 217 GLU B C 1
ATOM 4049 O O . GLU B 1 217 ? -23.266 -20.328 8.766 1 95.62 217 GLU B O 1
ATOM 4054 N N . VAL B 1 218 ? -24.438 -18.953 7.527 1 95.88 218 VAL B N 1
ATOM 4055 C CA . VAL B 1 218 ? -25.703 -19.578 7.875 1 95.88 218 VAL B CA 1
ATOM 4056 C C . VAL B 1 218 ? -25.781 -20.969 7.277 1 95.88 218 VAL B C 1
ATOM 4058 O O . VAL B 1 218 ? -26.375 -21.875 7.863 1 95.88 218 VAL B O 1
ATOM 4061 N N . ALA B 1 219 ? -25.141 -21.156 6.18 1 96.44 219 ALA B N 1
ATOM 4062 C CA . ALA B 1 219 ? -25.141 -22.438 5.488 1 96.44 219 ALA B CA 1
ATOM 4063 C C . ALA B 1 219 ? -24.156 -23.406 6.121 1 96.44 219 ALA B C 1
ATOM 4065 O O . ALA B 1 219 ? -23.984 -24.531 5.648 1 96.44 219 ALA B O 1
ATOM 4066 N N . GLY B 1 220 ? -23.406 -22.938 7.191 1 95.56 220 GLY B N 1
ATOM 4067 C CA . GLY B 1 220 ? -22.578 -23.844 7.957 1 95.56 220 GLY B CA 1
ATOM 4068 C C . GLY B 1 220 ? -21.109 -23.75 7.602 1 95.56 220 GLY B C 1
ATOM 4069 O O . GLY B 1 220 ? -20.297 -24.547 8.078 1 95.56 220 GLY B O 1
ATOM 4070 N N . VAL B 1 221 ? -20.797 -22.844 6.809 1 96.5 221 VAL B N 1
ATOM 4071 C CA . VAL B 1 221 ? -19.391 -22.672 6.43 1 96.5 221 VAL B CA 1
ATOM 4072 C C . VAL B 1 221 ? -18.641 -21.969 7.555 1 96.5 221 VAL B C 1
ATOM 4074 O O . VAL B 1 221 ? -19.109 -20.953 8.086 1 96.5 221 VAL B O 1
ATOM 4077 N N . ASN B 1 222 ? -17.484 -22.516 7.961 1 97.31 222 ASN B N 1
ATOM 4078 C CA . ASN B 1 222 ? -16.625 -21.844 8.914 1 97.31 222 ASN B CA 1
ATOM 4079 C C . ASN B 1 222 ? -15.805 -20.734 8.25 1 97.31 222 ASN B C 1
ATOM 4081 O O . ASN B 1 222 ? -14.688 -20.984 7.789 1 97.31 222 ASN B O 1
ATOM 4085 N N . VAL B 1 223 ? -16.328 -19.609 8.281 1 96.81 223 VAL B N 1
ATOM 4086 C CA . VAL B 1 223 ? -15.75 -18.469 7.578 1 96.81 223 VAL B CA 1
ATOM 4087 C C . VAL B 1 223 ? -14.367 -18.156 8.148 1 96.81 223 VAL B C 1
ATOM 4089 O O . VAL B 1 223 ? -13.422 -17.922 7.402 1 96.81 223 VAL B O 1
ATOM 4092 N N . TYR B 1 224 ? -14.188 -18.25 9.445 1 96.56 224 TYR B N 1
ATOM 4093 C CA . TYR B 1 224 ? -12.93 -17.938 10.117 1 96.56 224 TYR B CA 1
ATOM 4094 C C . TYR B 1 224 ? -11.82 -18.875 9.672 1 96.56 224 TYR B C 1
ATOM 4096 O O . TYR B 1 224 ? -10.766 -18.422 9.219 1 96.56 224 TYR B O 1
ATOM 4104 N N . ALA B 1 225 ? -12.102 -20.078 9.711 1 97.62 225 ALA B N 1
ATOM 4105 C CA . ALA B 1 225 ? -11.102 -21.078 9.359 1 97.62 225 ALA B CA 1
ATOM 4106 C C . ALA B 1 225 ? -10.75 -21 7.875 1 97.62 225 ALA B C 1
ATOM 4108 O O . ALA B 1 225 ? -9.586 -21.188 7.496 1 97.62 225 ALA B O 1
ATOM 4109 N N . THR B 1 226 ? -11.742 -20.766 7.113 1 97.94 226 THR B N 1
ATOM 4110 C CA . THR B 1 226 ? -11.523 -20.703 5.672 1 97.94 226 THR B CA 1
ATOM 4111 C C . THR B 1 226 ? -10.641 -19.516 5.312 1 97.94 226 THR B C 1
ATOM 4113 O O . THR B 1 226 ? -9.703 -19.641 4.52 1 97.94 226 THR B O 1
ATOM 4116 N N . LYS B 1 227 ? -10.891 -18.391 5.891 1 97.75 227 LYS B N 1
ATOM 4117 C CA . LYS B 1 227 ? -10.078 -17.219 5.625 1 97.75 227 LYS B CA 1
ATOM 4118 C C . LYS B 1 227 ? -8.641 -17.422 6.086 1 97.75 227 LYS B C 1
ATOM 4120 O O . LYS B 1 227 ? -7.699 -17.031 5.391 1 97.75 227 LYS B O 1
ATOM 4125 N N . ILE B 1 228 ? -8.516 -18.047 7.23 1 98.25 228 ILE B N 1
ATOM 4126 C CA . ILE B 1 228 ? -7.176 -18.297 7.746 1 98.25 228 ILE B CA 1
ATOM 4127 C C . ILE B 1 228 ? -6.41 -19.188 6.766 1 98.25 228 ILE B C 1
ATOM 4129 O O . ILE B 1 228 ? -5.254 -18.906 6.441 1 98.25 228 ILE B O 1
ATOM 4133 N N . ARG B 1 229 ? -7.043 -20.172 6.27 1 98.19 229 ARG B N 1
ATOM 4134 C CA . ARG B 1 229 ? -6.406 -21.078 5.316 1 98.19 229 ARG B CA 1
ATOM 4135 C C . ARG B 1 229 ? -6.035 -20.344 4.031 1 98.19 229 ARG B C 1
ATOM 4137 O O . ARG B 1 229 ? -4.973 -20.578 3.459 1 98.19 229 ARG B O 1
ATOM 4144 N N . ILE B 1 230 ? -6.875 -19.484 3.635 1 98.44 230 ILE B N 1
ATOM 4145 C CA . ILE B 1 230 ? -6.648 -18.734 2.402 1 98.44 230 ILE B CA 1
ATOM 4146 C C . ILE B 1 230 ? -5.406 -17.859 2.549 1 98.44 230 ILE B C 1
ATOM 4148 O O . ILE B 1 230 ? -4.551 -17.828 1.659 1 98.44 230 ILE B O 1
ATOM 4152 N N . TYR B 1 231 ? -5.258 -17.203 3.664 1 98.69 231 TYR B N 1
ATOM 4153 C CA . TYR B 1 231 ? -4.113 -16.328 3.881 1 98.69 231 TYR B CA 1
ATOM 4154 C C . TYR B 1 231 ? -2.836 -17.141 4.078 1 98.69 231 TYR B C 1
ATOM 4156 O O . TYR B 1 231 ? -1.756 -16.719 3.656 1 98.69 231 TYR B O 1
ATOM 4164 N N . ILE B 1 232 ? -2.949 -18.281 4.707 1 98.75 232 ILE B N 1
ATOM 4165 C CA . ILE B 1 232 ? -1.791 -19.156 4.855 1 98.75 232 ILE B CA 1
ATOM 4166 C C . ILE B 1 232 ? -1.316 -19.625 3.48 1 98.75 232 ILE B C 1
ATOM 4168 O O . ILE B 1 232 ? -0.126 -19.547 3.17 1 98.75 232 ILE B O 1
ATOM 4172 N N . LEU B 1 233 ? -2.252 -20.078 2.689 1 98.5 233 LEU B N 1
ATOM 4173 C CA . LEU B 1 233 ? -1.922 -20.547 1.35 1 98.5 233 LEU B CA 1
ATOM 4174 C C . LEU B 1 233 ? -1.304 -19.438 0.514 1 98.5 233 LEU B C 1
ATOM 4176 O O . LEU B 1 233 ? -0.348 -19.672 -0.23 1 98.5 233 LEU B O 1
ATOM 4180 N N . ALA B 1 234 ? -1.842 -18.266 0.63 1 98.56 234 ALA B N 1
ATOM 4181 C CA . ALA B 1 234 ? -1.298 -17.109 -0.089 1 98.56 234 ALA B CA 1
ATOM 4182 C C . ALA B 1 234 ? 0.161 -16.875 0.286 1 98.56 234 ALA B C 1
ATOM 4184 O O . ALA B 1 234 ? 1.023 -16.766 -0.589 1 98.56 234 ALA B O 1
ATOM 4185 N N . SER B 1 235 ? 0.417 -16.859 1.568 1 98.75 235 SER B N 1
ATOM 4186 C CA . SER B 1 235 ? 1.767 -16.562 2.043 1 98.75 235 SER B CA 1
ATOM 4187 C C . SER B 1 235 ? 2.74 -17.672 1.649 1 98.75 235 SER B C 1
ATOM 4189 O O . SER B 1 235 ? 3.918 -17.406 1.396 1 98.75 235 SER B O 1
ATOM 4191 N N . CYS B 1 236 ? 2.242 -18.938 1.599 1 98.75 236 CYS B N 1
ATOM 4192 C CA . CYS B 1 236 ? 3.074 -20.031 1.113 1 98.75 236 CYS B CA 1
ATOM 4193 C C . CYS B 1 236 ? 3.496 -19.797 -0.332 1 98.75 236 CYS B C 1
ATOM 4195 O O . CYS B 1 236 ? 4.648 -20.047 -0.696 1 98.75 236 CYS B O 1
ATOM 4197 N N . MET B 1 237 ? 2.607 -19.312 -1.104 1 98.69 237 MET B N 1
ATOM 4198 C CA . MET B 1 237 ? 2.914 -19.031 -2.504 1 98.69 237 MET B CA 1
ATOM 4199 C C . MET B 1 237 ? 3.881 -17.859 -2.623 1 98.69 237 MET B C 1
ATOM 4201 O O . MET B 1 237 ? 4.754 -17.844 -3.494 1 98.69 237 MET B O 1
ATOM 4205 N N . PHE B 1 238 ? 3.719 -16.812 -1.759 1 98.56 238 PHE B N 1
ATOM 4206 C CA . PHE B 1 238 ? 4.664 -15.703 -1.759 1 98.56 238 PHE B CA 1
ATOM 4207 C C . PHE B 1 238 ? 6.07 -16.188 -1.438 1 98.56 238 PHE B C 1
ATOM 4209 O O . PHE B 1 238 ? 7.039 -15.758 -2.064 1 98.56 238 PHE B O 1
ATOM 4216 N N . GLY B 1 239 ? 6.121 -17.125 -0.493 1 98.56 239 GLY B N 1
ATOM 4217 C CA . GLY B 1 239 ? 7.406 -17.703 -0.134 1 98.56 239 GLY B CA 1
ATOM 4218 C C . GLY B 1 239 ? 8.039 -18.5 -1.263 1 98.56 239 GLY B C 1
ATOM 4219 O O . GLY B 1 239 ? 9.227 -18.344 -1.542 1 98.56 239 GLY B O 1
ATOM 4220 N N . LEU B 1 240 ? 7.23 -19.312 -1.877 1 98.25 240 LEU B N 1
ATOM 4221 C CA . LEU B 1 240 ? 7.715 -20.109 -2.998 1 98.25 240 LEU B CA 1
ATOM 4222 C C . LEU B 1 240 ? 8.211 -19.219 -4.129 1 98.25 240 LEU B C 1
ATOM 4224 O O . LEU B 1 240 ? 9.305 -19.438 -4.664 1 98.25 240 LEU B O 1
ATOM 4228 N N . ALA B 1 241 ? 7.445 -18.219 -4.469 1 98.12 241 ALA B N 1
ATOM 4229 C CA . ALA B 1 241 ? 7.816 -17.297 -5.527 1 98.12 241 ALA B CA 1
ATOM 4230 C C . ALA B 1 241 ? 9.102 -16.547 -5.176 1 98.12 241 ALA B C 1
ATOM 4232 O O . ALA B 1 241 ? 9.945 -16.297 -6.039 1 98.12 241 ALA B O 1
ATOM 4233 N N . GLY B 1 242 ? 9.195 -16.172 -3.918 1 97.88 242 GLY B N 1
ATOM 4234 C CA . GLY B 1 242 ? 10.406 -15.492 -3.479 1 97.88 242 GLY B CA 1
ATOM 4235 C C . GLY B 1 242 ? 11.656 -16.344 -3.646 1 97.88 242 GLY B C 1
ATOM 4236 O O . GLY B 1 242 ? 12.695 -15.836 -4.078 1 97.88 242 GLY B O 1
ATOM 4237 N N . CYS B 1 243 ? 11.555 -17.594 -3.328 1 96.75 243 CYS B N 1
ATOM 4238 C CA . CYS B 1 243 ? 12.68 -18.516 -3.5 1 96.75 243 CYS B CA 1
ATOM 4239 C C . CYS B 1 243 ? 13.07 -18.625 -4.969 1 96.75 243 CYS B C 1
ATOM 4241 O O . CYS B 1 243 ? 14.25 -18.594 -5.305 1 96.75 243 CYS B O 1
ATOM 4243 N N . LEU B 1 244 ? 12.086 -18.766 -5.781 1 96.56 244 LEU B N 1
ATOM 4244 C CA . LEU B 1 244 ? 12.344 -18.922 -7.211 1 96.56 244 LEU B CA 1
ATOM 4245 C C . LEU B 1 244 ? 12.945 -17.641 -7.789 1 96.56 244 LEU B C 1
ATOM 4247 O O . LEU B 1 244 ? 13.812 -17.703 -8.664 1 96.56 244 LEU B O 1
ATOM 4251 N N . LEU B 1 245 ? 12.477 -16.562 -7.266 1 95.69 245 LEU B N 1
ATOM 4252 C CA . LEU B 1 245 ? 13.008 -15.266 -7.703 1 95.69 245 LEU B CA 1
ATOM 4253 C C . LEU B 1 245 ? 14.477 -15.125 -7.32 1 95.69 245 LEU B C 1
ATOM 4255 O O . LEU B 1 245 ? 15.289 -14.641 -8.109 1 95.69 245 LEU B O 1
ATOM 4259 N N . ALA B 1 246 ? 14.781 -15.523 -6.145 1 95.25 246 ALA B N 1
ATOM 4260 C CA . ALA B 1 246 ? 16.172 -15.484 -5.684 1 95.25 246 ALA B CA 1
ATOM 4261 C C . ALA B 1 246 ? 17.062 -16.375 -6.547 1 95.25 246 ALA B C 1
ATOM 4263 O O . ALA B 1 246 ? 18.188 -15.984 -6.891 1 95.25 246 ALA B O 1
ATOM 4264 N N . ALA B 1 247 ? 16.594 -17.5 -6.898 1 93.94 247 ALA B N 1
ATOM 4265 C CA . ALA B 1 247 ? 17.359 -18.422 -7.742 1 93.94 247 ALA B CA 1
ATOM 4266 C C . ALA B 1 247 ? 17.578 -17.844 -9.133 1 93.94 247 ALA B C 1
ATOM 4268 O O . ALA B 1 247 ? 18.672 -17.969 -9.695 1 93.94 247 ALA B O 1
ATOM 4269 N N . LYS B 1 248 ? 16.641 -17.219 -9.641 1 93.38 248 LYS B N 1
ATOM 4270 C CA . LYS B 1 248 ? 16.719 -16.641 -10.977 1 93.38 248 LYS B CA 1
ATOM 4271 C C . LYS B 1 248 ? 17.641 -15.43 -11.008 1 93.38 248 LYS B C 1
ATOM 4273 O O . LYS B 1 248 ? 18.422 -15.258 -11.945 1 93.38 248 LYS B O 1
ATOM 4278 N N . SER B 1 249 ? 17.547 -14.602 -9.969 1 92.19 249 SER B N 1
ATOM 4279 C CA . SER B 1 249 ? 18.312 -13.352 -9.945 1 92.19 249 SER B CA 1
ATOM 4280 C C . SER B 1 249 ? 19.719 -13.57 -9.406 1 92.19 249 SER B C 1
ATOM 4282 O O . SER B 1 249 ? 20.594 -12.719 -9.586 1 92.19 249 SER B O 1
ATOM 4284 N N . GLY B 1 250 ? 19.953 -14.609 -8.758 1 91.38 250 GLY B N 1
ATOM 4285 C CA . GLY B 1 250 ? 21.25 -14.883 -8.172 1 91.38 250 GLY B CA 1
ATOM 4286 C C . GLY B 1 250 ? 21.531 -14.055 -6.922 1 91.38 250 GLY B C 1
ATOM 4287 O O . GLY B 1 250 ? 22.672 -13.945 -6.484 1 91.38 250 GLY B O 1
ATOM 4288 N N . GLY B 1 251 ? 20.5 -13.453 -6.426 1 92.56 251 GLY B N 1
ATOM 4289 C CA . GLY B 1 251 ? 20.594 -12.602 -5.246 1 92.56 251 GLY B CA 1
ATOM 4290 C C . GLY B 1 251 ? 19.297 -11.914 -4.898 1 92.56 251 GLY B C 1
ATOM 4291 O O . GLY B 1 251 ? 18.281 -12.094 -5.586 1 92.56 251 GLY B O 1
ATOM 4292 N N . ALA B 1 252 ? 19.328 -11.266 -3.754 1 94.25 252 ALA B N 1
ATOM 4293 C CA . ALA B 1 252 ? 18.125 -10.562 -3.299 1 94.25 252 ALA B CA 1
ATOM 4294 C C . ALA B 1 252 ? 18.484 -9.391 -2.398 1 94.25 252 ALA B C 1
ATOM 4296 O O . ALA B 1 252 ? 19.547 -9.375 -1.774 1 94.25 252 ALA B O 1
ATOM 4297 N N . SER B 1 253 ? 17.734 -8.391 -2.504 1 94.19 253 SER B N 1
ATOM 4298 C CA . SER B 1 253 ? 17.812 -7.23 -1.624 1 94.19 253 SER B CA 1
ATOM 4299 C C . SER B 1 253 ? 16.469 -6.953 -0.952 1 94.19 253 SER B C 1
ATOM 4301 O O . SER B 1 253 ? 15.477 -7.633 -1.229 1 94.19 253 SER B O 1
ATOM 4303 N N . VAL B 1 254 ? 16.453 -5.984 -0.12 1 91.06 254 VAL B N 1
ATOM 4304 C CA . VAL B 1 254 ? 15.242 -5.637 0.61 1 91.06 254 VAL B CA 1
ATOM 4305 C C . VAL B 1 254 ? 14.211 -5.055 -0.354 1 91.06 254 VAL B C 1
ATOM 4307 O O . VAL B 1 254 ? 13.023 -4.98 -0.029 1 91.06 254 VAL B O 1
ATOM 4310 N N . ASN B 1 255 ? 14.586 -4.695 -1.535 1 88.69 255 ASN B N 1
ATOM 4311 C CA . ASN B 1 255 ? 13.672 -4.109 -2.512 1 88.69 255 ASN B CA 1
ATOM 4312 C C . ASN B 1 255 ? 13.211 -5.145 -3.533 1 88.69 255 ASN B C 1
ATOM 4314 O O . ASN B 1 255 ? 12.391 -4.836 -4.402 1 88.69 255 ASN B O 1
ATOM 4318 N N . THR B 1 256 ? 13.75 -6.355 -3.332 1 92.81 256 THR B N 1
ATOM 4319 C CA . THR B 1 256 ? 13.336 -7.414 -4.242 1 92.81 256 THR B CA 1
ATOM 4320 C C . THR B 1 256 ? 11.828 -7.656 -4.137 1 92.81 256 THR B C 1
ATOM 4322 O O . THR B 1 256 ? 11.281 -7.719 -3.037 1 92.81 256 THR B O 1
ATOM 4325 N N . ALA B 1 257 ? 11.133 -7.738 -5.266 1 93.38 257 ALA B N 1
ATOM 4326 C CA . ALA B 1 257 ? 9.719 -8.07 -5.395 1 93.38 257 ALA B CA 1
ATOM 4327 C C . ALA B 1 257 ? 8.836 -6.914 -4.934 1 93.38 257 ALA B C 1
ATOM 4329 O O . ALA B 1 257 ? 7.656 -7.105 -4.637 1 93.38 257 ALA B O 1
ATOM 4330 N N . MET B 1 258 ? 9.43 -5.707 -4.852 1 86.94 258 MET B N 1
ATOM 4331 C CA . MET B 1 258 ? 8.641 -4.527 -4.516 1 86.94 258 MET B CA 1
ATOM 4332 C C . MET B 1 258 ? 7.578 -4.262 -5.574 1 86.94 258 MET B C 1
ATOM 4334 O O . MET B 1 258 ? 7.879 -4.242 -6.77 1 86.94 258 MET B O 1
ATOM 4338 N N . GLY B 1 259 ? 6.352 -4.18 -5.156 1 85.38 259 GLY B N 1
ATOM 4339 C CA . GLY B 1 259 ? 5.281 -3.842 -6.082 1 85.38 259 GLY B CA 1
ATOM 4340 C C . GLY B 1 259 ? 4.605 -5.059 -6.684 1 85.38 259 GLY B C 1
ATOM 4341 O O . GLY B 1 259 ? 3.588 -4.938 -7.367 1 85.38 259 GLY B O 1
ATOM 4342 N N . TYR B 1 260 ? 5.109 -6.23 -6.344 1 91.25 260 TYR B N 1
ATOM 4343 C CA . TYR B 1 260 ? 4.551 -7.438 -6.941 1 91.25 260 TYR B CA 1
ATOM 4344 C C . TYR B 1 260 ? 3.131 -7.684 -6.453 1 91.25 260 TYR B C 1
ATOM 4346 O O . TYR B 1 260 ? 2.344 -8.359 -7.121 1 91.25 260 TYR B O 1
ATOM 4354 N N . GLU B 1 261 ? 2.838 -7.195 -5.281 1 92.19 261 GLU B N 1
ATOM 4355 C CA . GLU B 1 261 ? 1.465 -7.316 -4.797 1 92.19 261 GLU B CA 1
ATOM 4356 C C . GLU B 1 261 ? 0.494 -6.555 -5.691 1 92.19 261 GLU B C 1
ATOM 4358 O O . GLU B 1 261 ? -0.591 -7.047 -6.004 1 92.19 261 GLU B O 1
ATOM 4363 N N . LEU B 1 262 ? 0.878 -5.387 -6.133 1 86.75 262 LEU B N 1
ATOM 4364 C CA . LEU B 1 262 ? 0.019 -4.562 -6.977 1 86.75 262 LEU B CA 1
ATOM 4365 C C . LEU B 1 262 ? -0.113 -5.172 -8.367 1 86.75 262 LEU B C 1
ATOM 4367 O O . LEU B 1 262 ? -1.193 -5.145 -8.969 1 86.75 262 LEU B O 1
ATOM 4371 N N . ASP B 1 263 ? 0.994 -5.734 -8.805 1 89.56 263 ASP B N 1
ATOM 4372 C CA . ASP B 1 263 ? 0.955 -6.434 -10.086 1 89.56 263 ASP B CA 1
ATOM 4373 C C . ASP B 1 263 ? -0.01 -7.613 -10.031 1 89.56 263 ASP B C 1
ATOM 4375 O O . ASP B 1 263 ? -0.777 -7.836 -10.977 1 89.56 263 ASP B O 1
ATOM 4379 N N . ALA B 1 264 ? 0.137 -8.266 -8.977 1 93.38 264 ALA B N 1
ATOM 4380 C CA . ALA B 1 264 ? -0.683 -9.469 -8.836 1 93.38 264 ALA B CA 1
ATOM 4381 C C . ALA B 1 264 ? -2.164 -9.109 -8.734 1 93.38 264 ALA B C 1
ATOM 4383 O O . ALA B 1 264 ? -3.014 -9.805 -9.297 1 93.38 264 ALA B O 1
ATOM 4384 N N . ILE B 1 265 ? -2.479 -8.094 -8.055 1 88.81 265 ILE B N 1
ATOM 4385 C CA . ILE B 1 265 ? -3.861 -7.652 -7.926 1 88.81 265 ILE B CA 1
ATOM 4386 C C . ILE B 1 265 ? -4.387 -7.203 -9.289 1 88.81 265 ILE B C 1
ATOM 4388 O O . ILE B 1 265 ? -5.477 -7.609 -9.703 1 88.81 265 ILE B O 1
ATOM 4392 N N . ALA B 1 266 ? -3.568 -6.43 -9.961 1 85.44 266 ALA B N 1
ATOM 4393 C CA . ALA B 1 266 ? -3.953 -5.949 -11.281 1 85.44 266 ALA B CA 1
ATOM 4394 C C . ALA B 1 266 ? -4.172 -7.113 -12.242 1 85.44 266 ALA B C 1
ATOM 4396 O O . ALA B 1 266 ? -5.191 -7.176 -12.93 1 85.44 266 ALA B O 1
ATOM 4397 N N . ALA B 1 267 ? -3.236 -8 -12.219 1 90.56 267 ALA B N 1
ATOM 4398 C CA . ALA B 1 267 ? -3.301 -9.141 -13.133 1 90.56 267 ALA B CA 1
ATOM 4399 C C . ALA B 1 267 ? -4.512 -10.016 -12.836 1 90.56 267 ALA B C 1
ATOM 4401 O O . ALA B 1 267 ? -5.203 -10.469 -13.75 1 90.56 267 ALA B O 1
ATOM 4402 N N . SER B 1 268 ? -4.75 -10.266 -11.578 1 92.62 268 SER B N 1
ATOM 4403 C CA . SER B 1 268 ? -5.887 -11.094 -11.195 1 92.62 268 SER B CA 1
ATOM 4404 C C . SER B 1 268 ? -7.207 -10.445 -11.602 1 92.62 268 SER B C 1
ATOM 4406 O O . SER B 1 268 ? -8.117 -11.125 -12.094 1 92.62 268 SER B O 1
ATOM 4408 N N . THR B 1 269 ? -7.273 -9.203 -11.445 1 86.75 269 THR B N 1
ATOM 4409 C CA . THR B 1 269 ? -8.508 -8.5 -11.781 1 86.75 269 THR B CA 1
ATOM 4410 C C . THR B 1 269 ? -8.719 -8.461 -13.297 1 86.75 269 THR B C 1
ATOM 4412 O O . THR B 1 269 ? -9.836 -8.633 -13.773 1 86.75 269 THR B O 1
ATOM 4415 N N . ILE B 1 270 ? -7.656 -8.242 -13.984 1 86.06 270 ILE B N 1
ATOM 4416 C CA . ILE B 1 270 ? -7.715 -8.289 -15.445 1 86.06 270 ILE B CA 1
ATOM 4417 C C . ILE B 1 270 ? -8.172 -9.672 -15.891 1 86.06 270 ILE B C 1
ATOM 4419 O O . ILE B 1 270 ? -8.953 -9.805 -16.844 1 86.06 270 ILE B O 1
ATOM 4423 N N . GLY B 1 271 ? -7.703 -10.641 -15.188 1 90 271 GLY B N 1
ATOM 4424 C CA . GLY B 1 271 ? -7.98 -12.023 -15.531 1 90 271 GLY B CA 1
ATOM 4425 C C . GLY B 1 271 ? -9.383 -12.469 -15.141 1 90 271 GLY B C 1
ATOM 4426 O O . GLY B 1 271 ? -9.773 -13.609 -15.391 1 90 271 GLY B O 1
ATOM 4427 N N . GLY B 1 272 ? -10.109 -11.594 -14.445 1 88.5 272 GLY B N 1
ATOM 4428 C CA . GLY B 1 272 ? -11.508 -11.922 -14.203 1 88.5 272 GLY B CA 1
ATOM 4429 C C . GLY B 1 272 ? -11.805 -12.188 -12.734 1 88.5 272 GLY B C 1
ATOM 4430 O O . GLY B 1 272 ? -12.938 -12.516 -12.383 1 88.5 272 GLY B O 1
ATOM 4431 N N . VAL B 1 273 ? -10.797 -12.086 -11.906 1 92.44 273 VAL B N 1
ATOM 4432 C CA . VAL B 1 273 ? -11.078 -12.211 -10.477 1 92.44 273 VAL B CA 1
ATOM 4433 C C . VAL B 1 273 ? -11.797 -10.953 -9.984 1 92.44 273 VAL B C 1
ATOM 4435 O O . VAL B 1 273 ? -11.328 -9.836 -10.203 1 92.44 273 VAL B O 1
ATOM 4438 N N . SER B 1 274 ? -12.875 -11.141 -9.375 1 89.44 274 SER B N 1
ATOM 4439 C CA . SER B 1 274 ? -13.688 -10.008 -8.961 1 89.44 274 SER B CA 1
ATOM 4440 C C . SER B 1 274 ? -13.266 -9.5 -7.582 1 89.44 274 SER B C 1
ATOM 4442 O O . SER B 1 274 ? -13.102 -10.289 -6.648 1 89.44 274 SER B O 1
ATOM 4444 N N . THR B 1 275 ? -13.195 -8.219 -7.5 1 84.25 275 THR B N 1
ATOM 4445 C CA . THR B 1 275 ? -12.891 -7.609 -6.211 1 84.25 275 THR B CA 1
ATOM 4446 C C . THR B 1 275 ? -14.141 -7.512 -5.352 1 84.25 275 THR B C 1
ATOM 4448 O O . THR B 1 275 ? -14.062 -7.258 -4.145 1 84.25 275 THR B O 1
ATOM 4451 N N . THR B 1 276 ? -15.273 -7.754 -5.934 1 85.56 276 THR B N 1
ATOM 4452 C CA . THR B 1 276 ? -16.531 -7.773 -5.184 1 85.56 276 THR B CA 1
ATOM 4453 C C . THR B 1 276 ? -16.828 -9.18 -4.672 1 85.56 276 THR B C 1
ATOM 4455 O O . THR B 1 276 ? -17.812 -9.383 -3.957 1 85.56 276 THR B O 1
ATOM 4458 N N . GLY B 1 277 ? -16.094 -10.086 -5.117 1 90.81 277 GLY B N 1
ATOM 4459 C CA . GLY B 1 277 ? -16.094 -11.391 -4.488 1 90.81 277 GLY B CA 1
ATOM 4460 C C . GLY B 1 277 ? -16.812 -12.445 -5.312 1 90.81 277 GLY B C 1
ATOM 4461 O O . GLY B 1 277 ? -17.594 -12.117 -6.207 1 90.81 277 GLY B O 1
ATOM 4462 N N . GLY B 1 278 ? -16.422 -13.695 -5.121 1 94 278 GLY B N 1
ATOM 4463 C CA . GLY B 1 278 ? -17.172 -14.867 -5.551 1 94 278 GLY B CA 1
ATOM 4464 C C . GLY B 1 278 ? -16.812 -15.32 -6.953 1 94 278 GLY B C 1
ATOM 4465 O O . GLY B 1 278 ? -17.328 -16.328 -7.438 1 94 278 GLY B O 1
ATOM 4466 N N . VAL B 1 279 ? -15.984 -14.57 -7.609 1 94.19 279 VAL B N 1
ATOM 4467 C CA . VAL B 1 279 ? -15.672 -14.93 -8.984 1 94.19 279 VAL B CA 1
ATOM 4468 C C . VAL B 1 279 ? -14.156 -14.938 -9.188 1 94.19 279 VAL B C 1
ATOM 4470 O O . VAL B 1 279 ? -13.461 -14.039 -8.711 1 94.19 279 VAL B O 1
ATOM 4473 N N . GLY B 1 280 ? -13.633 -15.969 -9.891 1 94.81 280 GLY B N 1
ATOM 4474 C CA . GLY B 1 280 ? -12.227 -16.094 -10.234 1 94.81 280 GLY B CA 1
ATOM 4475 C C . GLY B 1 280 ? -11.82 -17.5 -10.617 1 94.81 280 GLY B C 1
ATOM 4476 O O . GLY B 1 280 ? -12.305 -18.469 -10.023 1 94.81 280 GLY B O 1
ATOM 4477 N N . THR B 1 281 ? -11.023 -17.594 -11.633 1 96.81 281 THR B N 1
ATOM 4478 C CA . THR B 1 281 ? -10.57 -18.906 -12.07 1 96.81 281 THR B CA 1
ATOM 4479 C C . THR B 1 281 ? -9.055 -18.922 -12.258 1 96.81 281 THR B C 1
ATOM 4481 O O . THR B 1 281 ? -8.445 -17.875 -12.492 1 96.81 281 THR B O 1
ATOM 4484 N N . VAL B 1 282 ? -8.492 -20.141 -12.117 1 97.56 282 VAL B N 1
ATOM 4485 C CA . VAL B 1 282 ? -7.051 -20.328 -12.227 1 97.56 282 VAL B CA 1
ATOM 4486 C C . VAL B 1 282 ? -6.582 -19.938 -13.625 1 97.56 282 VAL B C 1
ATOM 4488 O O . VAL B 1 282 ? -5.637 -19.156 -13.781 1 97.56 282 VAL B O 1
ATOM 4491 N N . PRO B 1 283 ? -7.262 -20.328 -14.711 1 96.25 283 PRO B N 1
ATOM 4492 C CA . PRO B 1 283 ? -6.836 -19.891 -16.047 1 96.25 283 PRO B CA 1
ATOM 4493 C C . PRO B 1 283 ? -7.008 -18.391 -16.266 1 96.25 283 PRO B C 1
ATOM 4495 O O . PRO B 1 283 ? -6.23 -17.781 -17 1 96.25 283 PRO B O 1
ATOM 4498 N N . GLY B 1 284 ? -8.031 -17.828 -15.68 1 94.19 284 GLY B N 1
ATOM 4499 C CA . GLY B 1 284 ? -8.203 -16.391 -15.758 1 94.19 284 GLY B CA 1
ATOM 4500 C C . GLY B 1 284 ? -7.031 -15.617 -15.18 1 94.19 284 GLY B C 1
ATOM 4501 O O . GLY B 1 284 ? -6.57 -14.648 -15.781 1 94.19 284 GLY B O 1
ATOM 4502 N N . VAL B 1 285 ? -6.559 -16.078 -14.062 1 96.38 285 VAL B N 1
ATOM 4503 C CA . VAL B 1 285 ? -5.41 -15.445 -13.422 1 96.38 285 VAL B CA 1
ATOM 4504 C C . VAL B 1 285 ? -4.191 -15.539 -14.336 1 96.38 285 VAL B C 1
ATOM 4506 O O . VAL B 1 285 ? -3.422 -14.586 -14.453 1 96.38 285 VAL B O 1
ATOM 4509 N N . LEU B 1 286 ? -4.047 -16.672 -14.992 1 96.25 286 LEU B N 1
ATOM 4510 C CA . LEU B 1 286 ? -2.918 -16.859 -15.898 1 96.25 286 LEU B CA 1
ATOM 4511 C C . LEU B 1 286 ? -2.973 -15.852 -17.047 1 96.25 286 LEU B C 1
ATOM 4513 O O . LEU B 1 286 ? -1.96 -15.242 -17.391 1 96.25 286 LEU B O 1
ATOM 4517 N N . VAL B 1 287 ? -4.125 -15.68 -17.609 1 93.06 287 VAL B N 1
ATOM 4518 C CA . VAL B 1 287 ? -4.285 -14.75 -18.719 1 93.06 287 VAL B CA 1
ATOM 4519 C C . VAL B 1 287 ? -3.932 -13.336 -18.266 1 93.06 287 VAL B C 1
ATOM 4521 O O . VAL B 1 287 ? -3.238 -12.602 -18.984 1 93.06 287 VAL B O 1
ATOM 4524 N N . GLY B 1 288 ? -4.398 -12.984 -17.125 1 92.75 288 GLY B N 1
ATOM 4525 C CA . GLY B 1 288 ? -4.094 -11.664 -16.594 1 92.75 288 GLY B CA 1
ATOM 4526 C C . GLY B 1 288 ? -2.609 -11.43 -16.391 1 92.75 288 GLY B C 1
ATOM 4527 O O . GLY B 1 288 ? -2.084 -10.391 -16.797 1 92.75 288 GLY B O 1
ATOM 4528 N N . VAL B 1 289 ? -1.959 -12.398 -15.82 1 95.19 289 VAL B N 1
ATOM 4529 C CA . VAL B 1 289 ? -0.529 -12.273 -15.562 1 95.19 289 VAL B CA 1
ATOM 4530 C C . VAL B 1 289 ? 0.233 -12.227 -16.891 1 95.19 289 VAL B C 1
ATOM 4532 O O . VAL B 1 289 ? 1.166 -11.438 -17.047 1 95.19 289 VAL B O 1
ATOM 4535 N N . LEU B 1 290 ? -0.164 -13.016 -17.828 1 92.75 290 LEU B N 1
ATOM 4536 C CA . LEU B 1 290 ? 0.493 -13.07 -19.141 1 92.75 290 LEU B CA 1
ATOM 4537 C C . LEU B 1 290 ? 0.392 -11.734 -19.859 1 92.75 290 LEU B C 1
ATOM 4539 O O . LEU B 1 290 ? 1.393 -11.211 -20.359 1 92.75 290 LEU B O 1
ATOM 4543 N N . VAL B 1 291 ? -0.765 -11.195 -19.828 1 86.88 291 VAL B N 1
ATOM 4544 C CA . VAL B 1 291 ? -0.999 -9.945 -20.547 1 86.88 291 VAL B CA 1
ATOM 4545 C C . VAL B 1 291 ? -0.239 -8.805 -19.875 1 86.88 291 VAL B C 1
ATOM 4547 O O . VAL B 1 291 ? 0.33 -7.949 -20.547 1 86.88 291 VAL B O 1
ATOM 4550 N N . PHE B 1 292 ? -0.258 -8.82 -18.609 1 86.56 292 PHE B N 1
ATOM 4551 C CA . PHE B 1 292 ? 0.435 -7.766 -17.859 1 86.56 292 PHE B CA 1
ATOM 4552 C C . PHE B 1 292 ? 1.942 -7.863 -18.078 1 86.56 292 PHE B C 1
ATOM 4554 O O . PHE B 1 292 ? 2.617 -6.848 -18.234 1 86.56 292 PHE B O 1
ATOM 4561 N N . GLU B 1 293 ? 2.438 -9.031 -18.062 1 89.88 293 GLU B N 1
ATOM 4562 C CA . GLU B 1 293 ? 3.869 -9.227 -18.281 1 89.88 293 GLU B CA 1
ATOM 4563 C C . GLU B 1 293 ? 4.262 -8.906 -19.719 1 89.88 293 GLU B C 1
ATOM 4565 O O . GLU B 1 293 ? 5.352 -8.391 -19.969 1 89.88 293 GLU B O 1
ATOM 4570 N N . LEU B 1 294 ? 3.428 -9.289 -20.609 1 88.06 294 LEU B N 1
ATOM 4571 C CA . LEU B 1 294 ? 3.664 -8.953 -22 1 88.06 294 LEU B CA 1
ATOM 4572 C C . LEU B 1 294 ? 3.773 -7.441 -22.188 1 88.06 294 LEU B C 1
ATOM 4574 O O . LEU B 1 294 ? 4.625 -6.965 -22.953 1 88.06 294 LEU B O 1
ATOM 4578 N N . MET B 1 295 ? 2.934 -6.742 -21.531 1 85.12 295 MET B N 1
ATOM 4579 C CA . MET B 1 295 ? 2.965 -5.285 -21.594 1 85.12 295 MET B CA 1
ATOM 4580 C C . MET B 1 295 ? 4.273 -4.746 -21.031 1 85.12 295 MET B C 1
ATOM 4582 O O . MET B 1 295 ? 4.859 -3.816 -21.578 1 85.12 295 MET B O 1
ATOM 4586 N N . LYS B 1 296 ? 4.68 -5.324 -19.953 1 86.25 296 LYS B N 1
ATOM 4587 C CA . LYS B 1 296 ? 5.926 -4.871 -19.328 1 86.25 296 LYS B CA 1
ATOM 4588 C C . LYS B 1 296 ? 7.113 -5.102 -20.266 1 86.25 296 LYS B C 1
ATOM 4590 O O . LYS B 1 296 ? 7.969 -4.227 -20.422 1 86.25 296 LYS B O 1
ATOM 4595 N N . VAL B 1 297 ? 7.152 -6.219 -20.922 1 86.75 297 VAL B N 1
ATOM 4596 C CA . VAL B 1 297 ? 8.242 -6.543 -21.844 1 86.75 297 VAL B CA 1
ATOM 4597 C C . VAL B 1 297 ? 8.164 -5.645 -23.078 1 86.75 297 VAL B C 1
ATOM 4599 O O . VAL B 1 297 ? 9.195 -5.219 -23.609 1 86.75 297 VAL B O 1
ATOM 4602 N N . ALA B 1 298 ? 6.969 -5.406 -23.5 1 85.75 298 ALA B N 1
ATOM 4603 C CA . ALA B 1 298 ? 6.785 -4.527 -24.656 1 85.75 298 ALA B CA 1
ATOM 4604 C C . ALA B 1 298 ? 7.34 -3.133 -24.375 1 85.75 298 ALA B C 1
ATOM 4606 O O . ALA B 1 298 ? 8.023 -2.543 -25.219 1 85.75 298 ALA B O 1
ATOM 4607 N N . LEU B 1 299 ? 7.09 -2.66 -23.188 1 82.44 299 LEU B N 1
ATOM 4608 C CA . LEU B 1 299 ? 7.586 -1.339 -22.828 1 82.44 299 LEU B CA 1
ATOM 4609 C C . LEU B 1 299 ? 9.109 -1.339 -22.719 1 82.44 299 LEU B C 1
ATOM 4611 O O . LEU B 1 299 ? 9.758 -0.351 -23.062 1 82.44 299 LEU B O 1
ATOM 4615 N N . GLN B 1 300 ? 9.594 -2.408 -22.25 1 83.38 300 GLN B N 1
ATOM 4616 C CA . GLN B 1 300 ? 11.047 -2.531 -22.125 1 83.38 300 GLN B CA 1
ATOM 4617 C C . GLN B 1 300 ? 11.711 -2.516 -23.5 1 83.38 300 GLN B C 1
ATOM 4619 O O . GLN B 1 300 ? 12.781 -1.928 -23.672 1 83.38 300 GLN B O 1
ATOM 4624 N N . PHE B 1 301 ? 11.125 -3.082 -24.453 1 83.44 301 PHE B N 1
ATOM 4625 C CA . PHE B 1 301 ? 11.672 -3.131 -25.812 1 83.44 301 PHE B CA 1
ATOM 4626 C C . PHE B 1 301 ? 11.602 -1.759 -26.469 1 83.44 301 PHE B C 1
ATOM 4628 O O . PHE B 1 301 ? 12.422 -1.443 -27.344 1 83.44 301 PHE B O 1
ATOM 4635 N N . MET B 1 302 ? 10.68 -1.021 -26.031 1 82.06 302 MET B N 1
ATOM 4636 C CA . MET B 1 302 ? 10.555 0.327 -26.578 1 82.06 302 MET B CA 1
ATOM 4637 C C . MET B 1 302 ? 11.516 1.285 -25.891 1 82.06 302 MET B C 1
ATOM 4639 O O . MET B 1 302 ? 11.508 2.488 -26.156 1 82.06 302 MET B O 1
ATOM 4643 N N . ASN B 1 303 ? 12.391 0.761 -24.984 1 78.5 303 ASN B N 1
ATOM 4644 C CA . ASN B 1 303 ? 13.375 1.518 -24.219 1 78.5 303 ASN B CA 1
ATOM 4645 C C . ASN B 1 303 ? 12.711 2.58 -23.344 1 78.5 303 ASN B C 1
ATOM 4647 O O . ASN B 1 303 ? 13.227 3.689 -23.203 1 78.5 303 ASN B O 1
ATOM 4651 N N . VAL B 1 304 ? 11.539 2.246 -23.156 1 75.44 304 VAL B N 1
ATOM 4652 C CA . VAL B 1 304 ? 10.859 3.143 -22.219 1 75.44 304 VAL B CA 1
ATOM 4653 C C . VAL B 1 304 ? 11.406 2.936 -20.812 1 75.44 304 VAL B C 1
ATOM 4655 O O . VAL B 1 304 ? 11.578 1.8 -20.359 1 75.44 304 VAL B O 1
ATOM 4658 N N . ASN B 1 305 ? 11.922 4.008 -20.188 1 78.19 305 ASN B N 1
ATOM 4659 C CA . ASN B 1 305 ? 12.43 3.963 -18.828 1 78.19 305 ASN B CA 1
ATOM 4660 C C . ASN B 1 305 ? 11.43 3.293 -17.875 1 78.19 305 ASN B C 1
ATOM 4662 O O . ASN B 1 305 ? 10.219 3.371 -18.094 1 78.19 305 ASN B O 1
ATOM 4666 N N . SER B 1 306 ? 11.883 2.475 -16.969 1 76.19 306 SER B N 1
ATOM 4667 C CA . SER B 1 306 ? 11.086 1.764 -15.969 1 76.19 306 SER B CA 1
ATOM 4668 C C . SER B 1 306 ? 10.117 2.705 -15.266 1 76.19 306 SER B C 1
ATOM 4670 O O . SER B 1 306 ? 9.109 2.262 -14.703 1 76.19 306 SER B O 1
ATOM 4672 N N . SER B 1 307 ? 10.406 3.959 -15.422 1 81.38 307 SER B N 1
ATOM 4673 C CA . SER B 1 307 ? 9.547 4.957 -14.789 1 81.38 307 SER B CA 1
ATOM 4674 C C . SER B 1 307 ? 8.156 4.961 -15.414 1 81.38 307 SER B C 1
ATOM 4676 O O . SER B 1 307 ? 7.156 5.121 -14.703 1 81.38 307 SER B O 1
ATOM 4678 N N . TYR B 1 308 ? 8.07 4.676 -16.625 1 82.62 308 TYR B N 1
ATOM 4679 C CA . TYR B 1 308 ? 6.789 4.688 -17.328 1 82.62 308 TYR B CA 1
ATOM 4680 C C . TYR B 1 308 ? 5.98 3.439 -17.016 1 82.62 308 TYR B C 1
ATOM 4682 O O . TYR B 1 308 ? 4.75 3.439 -17.125 1 82.62 308 TYR B O 1
ATOM 4690 N N . THR B 1 309 ? 6.68 2.395 -16.641 1 81.62 309 THR B N 1
ATOM 4691 C CA . THR B 1 309 ? 5.996 1.156 -16.281 1 81.62 309 THR B CA 1
ATOM 4692 C C . THR B 1 309 ? 5.145 1.353 -15.039 1 81.62 309 THR B C 1
ATOM 4694 O O . THR B 1 309 ? 4.051 0.79 -14.93 1 81.62 309 THR B O 1
ATOM 4697 N N . TYR B 1 310 ? 5.617 2.189 -14.133 1 85.38 310 TYR B N 1
ATOM 4698 C CA . TYR B 1 310 ? 4.848 2.465 -12.922 1 85.38 310 TYR B CA 1
ATOM 4699 C C . TYR B 1 310 ? 3.561 3.207 -13.258 1 85.38 310 TYR B C 1
ATOM 4701 O O . TYR B 1 310 ? 2.506 2.92 -12.68 1 85.38 310 TYR B O 1
ATOM 4709 N N . ILE B 1 311 ? 3.645 4.098 -14.203 1 89.31 311 ILE B N 1
ATOM 4710 C CA . ILE B 1 311 ? 2.473 4.875 -14.594 1 89.31 311 ILE B CA 1
ATOM 4711 C C . ILE B 1 311 ? 1.438 3.957 -15.242 1 89.31 311 ILE B C 1
ATOM 4713 O O . ILE B 1 311 ? 0.265 3.971 -14.859 1 89.31 311 ILE B O 1
ATOM 4717 N N . VAL B 1 312 ? 1.896 3.129 -16.094 1 83.5 312 VAL B N 1
ATOM 4718 C CA . VAL B 1 312 ? 1 2.219 -16.812 1 83.5 312 VAL B CA 1
ATOM 4719 C C . VAL B 1 312 ? 0.399 1.217 -15.82 1 83.5 312 VAL B C 1
ATOM 4721 O O . VAL B 1 312 ? -0.802 0.938 -15.867 1 83.5 312 VAL B O 1
ATOM 4724 N N . GLN B 1 313 ? 1.241 0.71 -14.961 1 82.31 313 GLN B N 1
ATOM 4725 C CA . GLN B 1 313 ? 0.779 -0.232 -13.945 1 82.31 313 GLN B CA 1
ATOM 4726 C C . GLN B 1 313 ? -0.338 0.373 -13.102 1 82.31 313 GLN B C 1
ATOM 4728 O O . GLN B 1 313 ? -1.367 -0.266 -12.875 1 82.31 313 GLN B O 1
ATOM 4733 N N . GLY B 1 314 ? -0.117 1.569 -12.672 1 88.12 314 GLY B N 1
ATOM 4734 C CA . GLY B 1 314 ? -1.131 2.24 -11.875 1 88.12 314 GLY B CA 1
ATOM 4735 C C . GLY B 1 314 ? -2.43 2.467 -12.625 1 88.12 314 GLY B C 1
ATOM 4736 O O . GLY B 1 314 ? -3.51 2.18 -12.102 1 88.12 314 GLY B O 1
ATOM 4737 N N . LEU B 1 315 ? -2.299 2.898 -13.836 1 89.31 315 LEU B N 1
ATOM 4738 C CA . LEU B 1 315 ? -3.482 3.166 -14.648 1 89.31 315 LEU B CA 1
ATOM 4739 C C . LEU B 1 315 ? -4.246 1.877 -14.938 1 89.31 315 LEU B C 1
ATOM 4741 O O . LEU B 1 315 ? -5.477 1.861 -14.906 1 89.31 315 LEU B O 1
ATOM 4745 N N . VAL B 1 316 ? -3.508 0.841 -15.164 1 83.31 316 VAL B N 1
ATOM 4746 C CA . VAL B 1 316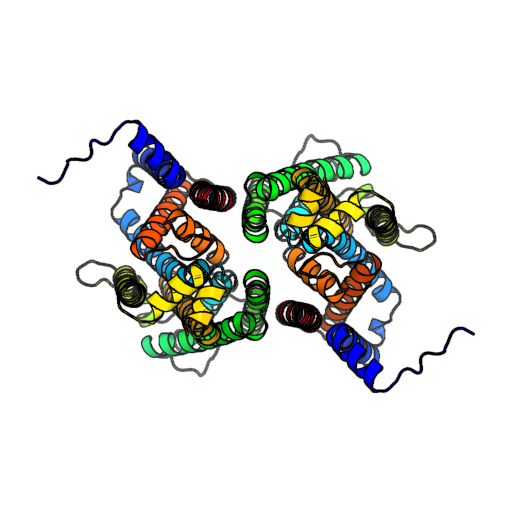 ? -4.129 -0.444 -15.461 1 83.31 316 VAL B CA 1
ATOM 4747 C C . VAL B 1 316 ? -4.898 -0.947 -14.242 1 83.31 316 VAL B C 1
ATOM 4749 O O . VAL B 1 316 ? -6.004 -1.472 -14.367 1 83.31 316 VAL B O 1
ATOM 4752 N N . ILE B 1 317 ? -4.328 -0.808 -13.062 1 83.25 317 ILE B N 1
ATOM 4753 C CA . ILE B 1 317 ? -4.992 -1.232 -11.836 1 83.25 317 ILE B CA 1
ATOM 4754 C C . ILE B 1 317 ? -6.32 -0.496 -11.688 1 83.25 317 ILE B C 1
ATOM 4756 O O . ILE B 1 317 ? -7.367 -1.122 -11.492 1 83.25 317 ILE B O 1
ATOM 4760 N N . ILE B 1 318 ? -6.309 0.783 -11.891 1 89.19 318 ILE B N 1
ATOM 4761 C CA . ILE B 1 318 ? -7.484 1.62 -11.68 1 89.19 318 ILE B CA 1
ATOM 4762 C C . ILE B 1 318 ? -8.547 1.289 -12.727 1 89.19 318 ILE B C 1
ATOM 4764 O O . ILE B 1 318 ? -9.711 1.045 -12.383 1 89.19 318 ILE B O 1
ATOM 4768 N N . VAL B 1 319 ? -8.156 1.178 -13.93 1 87.62 319 VAL B N 1
ATOM 4769 C CA . VAL B 1 319 ? -9.109 0.97 -15.023 1 87.62 319 VAL B CA 1
ATOM 4770 C C . VAL B 1 319 ? -9.656 -0.453 -14.961 1 87.62 319 VAL B C 1
ATOM 4772 O O . VAL B 1 319 ? -10.859 -0.667 -15.141 1 87.62 319 VAL B O 1
ATOM 4775 N N . ALA B 1 320 ? -8.789 -1.396 -14.688 1 82.88 320 ALA B N 1
ATOM 4776 C CA . ALA B 1 320 ? -9.227 -2.787 -14.617 1 82.88 320 ALA B CA 1
ATOM 4777 C C . ALA B 1 320 ? -10.25 -2.982 -13.508 1 82.88 320 ALA B C 1
ATOM 4779 O O . ALA B 1 320 ? -11.273 -3.643 -13.703 1 82.88 320 ALA B O 1
ATOM 4780 N N . VAL B 1 321 ? -9.984 -2.453 -12.383 1 82.31 321 VAL B N 1
ATOM 4781 C CA . VAL B 1 321 ? -10.898 -2.609 -11.25 1 82.31 321 VAL B CA 1
ATOM 4782 C C . VAL B 1 321 ? -12.188 -1.836 -11.516 1 82.31 321 VAL B C 1
ATOM 4784 O O . VAL B 1 321 ? -13.273 -2.291 -11.156 1 82.31 321 VAL B O 1
ATOM 4787 N N . ALA B 1 322 ? -12.07 -0.697 -12.188 1 87.06 322 ALA B N 1
ATOM 4788 C CA . ALA B 1 322 ? -13.25 0.092 -12.531 1 87.06 322 ALA B CA 1
ATOM 4789 C C . ALA B 1 322 ? -14.18 -0.681 -13.469 1 87.06 322 ALA B C 1
ATOM 4791 O O . ALA B 1 322 ? -15.398 -0.669 -13.297 1 87.06 322 ALA B O 1
ATOM 4792 N N . ILE B 1 323 ? -13.641 -1.326 -14.406 1 83.62 323 ILE B N 1
ATOM 4793 C CA . ILE B 1 323 ? -14.422 -2.1 -15.359 1 83.62 323 ILE B CA 1
ATOM 4794 C C . ILE B 1 323 ? -15.078 -3.283 -14.656 1 83.62 323 ILE B C 1
ATOM 4796 O O . ILE B 1 323 ? -16.234 -3.615 -14.938 1 83.62 323 ILE B O 1
ATOM 4800 N N . ASP B 1 324 ? -14.336 -3.914 -13.734 1 79.88 324 ASP B N 1
ATOM 4801 C CA . ASP B 1 324 ? -14.867 -5.051 -12.992 1 79.88 324 ASP B CA 1
ATOM 4802 C C . ASP B 1 324 ? -16.094 -4.652 -12.18 1 79.88 324 ASP B C 1
ATOM 4804 O O . ASP B 1 324 ? -17.094 -5.367 -12.164 1 79.88 324 ASP B O 1
ATOM 4808 N N . ILE B 1 325 ? -16.031 -3.549 -11.562 1 82 325 ILE B N 1
ATOM 4809 C CA . ILE B 1 325 ? -17.125 -3.09 -10.711 1 82 325 ILE B CA 1
ATOM 4810 C C . ILE B 1 325 ? -18.344 -2.771 -11.578 1 82 325 ILE B C 1
ATOM 4812 O O . ILE B 1 325 ? -19.484 -3.043 -11.18 1 82 325 ILE B O 1
ATOM 4816 N N . ARG B 1 326 ? -18.125 -2.258 -12.695 1 81.38 326 ARG B N 1
ATOM 4817 C CA . ARG B 1 326 ? -19.234 -1.917 -13.586 1 81.38 326 ARG B CA 1
ATOM 4818 C C . ARG B 1 326 ? -19.969 -3.17 -14.047 1 81.38 326 ARG B C 1
ATOM 4820 O O . ARG B 1 326 ? -21.188 -3.162 -14.188 1 81.38 326 ARG B O 1
ATOM 4827 N N . LYS B 1 327 ? -19.219 -4.156 -14.312 1 77.31 327 LYS B N 1
ATOM 4828 C CA . LYS B 1 327 ? -19.828 -5.422 -14.695 1 77.31 327 LYS B CA 1
ATOM 4829 C C . LYS B 1 327 ? -20.719 -5.961 -13.578 1 77.31 327 LYS B C 1
ATOM 4831 O O . LYS B 1 327 ? -21.797 -6.496 -13.836 1 77.31 327 LYS B O 1
ATOM 4836 N N . TYR B 1 328 ? -20.266 -5.766 -12.406 1 76 328 TYR B N 1
ATOM 4837 C CA . TYR B 1 328 ? -20.984 -6.258 -11.234 1 76 328 TYR B CA 1
ATOM 4838 C C . TYR B 1 328 ? -22.266 -5.461 -11 1 76 328 TYR B C 1
ATOM 4840 O O . TYR B 1 328 ? -23.312 -6.031 -10.719 1 76 328 TYR B O 1
ATOM 4848 N N . LEU B 1 329 ? -22.125 -4.16 -11.18 1 74.75 329 LEU B N 1
ATOM 4849 C CA . LEU B 1 329 ? -23.266 -3.295 -10.93 1 74.75 329 LEU B CA 1
ATOM 4850 C C . LEU B 1 329 ? -24.328 -3.477 -12.016 1 74.75 329 LEU B C 1
ATOM 4852 O O . LEU B 1 329 ? -25.516 -3.322 -11.758 1 74.75 329 LEU B O 1
ATOM 4856 N N . ALA B 1 330 ? -23.906 -3.824 -13.18 1 69.31 330 ALA B N 1
ATOM 4857 C CA . ALA B 1 330 ? -24.844 -4.023 -14.289 1 69.31 330 ALA B CA 1
ATOM 4858 C C . ALA B 1 330 ? -25.656 -5.305 -14.109 1 69.31 330 ALA B C 1
ATOM 4860 O O . ALA B 1 330 ? -26.766 -5.418 -14.609 1 69.31 330 ALA B O 1
ATOM 4861 N N . LYS B 1 331 ? -25.156 -6.191 -13.414 1 63.84 331 LYS B N 1
ATOM 4862 C CA . LYS B 1 331 ? -25.844 -7.461 -13.188 1 63.84 331 LYS B CA 1
ATOM 4863 C C . LYS B 1 331 ? -26.859 -7.34 -12.062 1 63.84 331 LYS B C 1
ATOM 4865 O O . LYS B 1 331 ? -27.797 -8.148 -11.977 1 63.84 331 LYS B O 1
ATOM 4870 N N . LYS B 1 332 ? -26.719 -6.332 -11.25 1 59.59 332 LYS B N 1
ATOM 4871 C CA . LYS B 1 332 ? -27.734 -6.125 -10.211 1 59.59 332 LYS B CA 1
ATOM 4872 C C . LYS B 1 332 ? -28.859 -5.223 -10.719 1 59.59 332 LYS B C 1
ATOM 4874 O O . LYS B 1 332 ? -30.016 -5.43 -10.375 1 59.59 332 LYS B O 1
#

InterPro domains:
  IPR001851 ABC transporter, permease [PF02653] (45-321)

Sequence (664 aa):
MEATKKVTGKSVKKWLGNNAIIVLMLAVSLIVGIIHPNFFALANIINLFKNVSIRYIIALGISGCLITTGNDLSAGRLAGFAACLACIFAQTEGAAGKFYPNMPTLPTPVVFILVVAICAIVGLCNGLVVSYLKVQPFIATLGMQQVVYGICLVYTGGTPIGSLNKNFTSLASDTILGIPLLIIIALIVAGCFWFLYNKTRHGKYMYAIGGNEAAAEVAGVNVYATKIRIYILASCMFGLAGCLLAAKSGGASVNTAMGYELDAIAASTIGGVSTTGGVGTVPGVLVGVLVFELMKVALQFMNVNSSYTYIVQGLVIIVAVAIDIRKYLAKKMEATKKVTGKSVKKWLGNNAIIVLMLAVSLIVGIIHPNFFALANIINLFKNVSIRYIIALGISGCLITTGNDLSAGRLAGFAACLACIFAQTEGAAGKFYPNMPTLPTPVVFILVVAICAIVGLCNGLVVSYLKVQPFIATLGMQQVVYGICLVYTGGTPIGSLNKNFTSLASDTILGIPLLIIIALIVAGCFWFLYNKTRHGKYMYAIGGNEAAAEVAGVNVYATKIRIYILASCMFGLAGCLLAAKSGGASVNTAMGYELDAIAASTIGGVSTTGGVGTVPGVLVGVLVFELMKVALQFMNVNSSYTYIVQGLVIIVAVAIDIRKYLAKK

pLDDT: mean 88.84, std 10.99, range [30.56, 98.75]

Foldseek 3Di:
DPPPPPCDPVVVVVVCLLQVLLVVLVVLLVVLCVVPVCCPPPVNVLVLLLVLLLLLLLLLLQLLQLQLLAGAPLLQLLLQLLLQQLLLLFADQPDDPRLPNPHPRDDQVVSLVVLLVVLLVLLLQLLCCCQVVVPGRVVSNVVSSVVSLVVSCVSSVQDKGFRGDPNLLVLQVDADVNHRNSNVVSVVSLVVSQCCLPPDVLNVLSLVSFVPVVVSVVVPRPPSVSSSVSSSSSSSSSSNSSSSQSSNVRIGGSCGSPCSRLLSLLLQLSLPRASSHNDGHSVSSSSSSSSLSSSVVSCVSVVNPCVVNVVVSVVSSVVSNVSRVVVVVVVD/DPPPPPCDPVVVVVVCLLQVLLVVLVVLLVVLCVVPVCCPPPVNVLVLLLVLLLLLLLLLLQLLQLQLLAGAPLLQLLLQLLLQQLLLLFADQPDPPRLPNPHDRDDQVVSLVVSLVVLLVLLLQLLCCCQVVVPGRVVSNVVSSVVSLVVSCVSSVQDKGFRGDPNLLVLQVDADVNHRNSNVVSVVSLVVSQCCLPPDVLNVLSLVSFVPVVVSVVVPRPPSVSSSVSSSSSSSSSSNSSSSQSSNVRIGGSCGSPCSRLLSLLLQLSLPRASSHNDGHSVSSSSSSSSLSSSVVSCVSVVNPCVVNVVVSVVSSVVSNVSRVVVVVVVD

Secondary structure (DSSP, 8-state):
--------HHHHHHHHHHTHHHHHHHHHHHHHHHH-GGGG-HHHHHHHHHHHHHHHHHHHHHHHHHHTT---TTHHHHHHHHHHHHHHHTBPTT-TT-SSTTPPPPPHHHHHHHHHHHHHHHHHHHHHHHHHS---HHHHHHHHHHHHHHHHHHHHTT--B--B-HHHHHHHH-EETTEEHHHHHHHHHHHHHHHHHHHSHHHHHHHHHHH-HHHHHHTT--HHHHHHHHHHHHHHHHHHHHHHHHHHHT-B-TTTTTTHHHHHHHHHHHTT--TTSS---HHHHHHHHHHHHHHHHHHHHTT--HHHHHHHHHHHHHHHHHHHHHHHHHH-/--------HHHHHHHHHHTHHHHHHHHHHHHHHHH-GGGG-HHHHHHHHHHHHHHHHHHHHHHHHHHTT---TTHHHHHHHHHHHHHHHTBPTT-TT-SSTTPPPPPHHHHHHHHHHHHHHHHHHHHHHHHTS---HHHHHHHHHHHHHHHHHHHHTT--B--B-HHHHHHHH-EETTEEHHHHHHHHHHHHHHHHHHHSHHHHHHHHHHH-HHHHHHTT--HHHHHHHHHHHHHHHHHHHHHHHHHHHT-B-TTTTTTHHHHHHHHHHHTT--TTSS---HHHHHHHHHHHHHHHHHHHHTT--HHHHHHHHHHHHHHHHHHHHHHHHHH-

Nearest PDB structures (foldseek):
  4kjr-assembly2_B  TM=1.993E-01  e=1.998E-01  Bacillus subtilis subsp. subtilis str. 168
  5mju-assembly1_A  TM=1.895E-01  e=4.504E+00  Homo sapiens
  5lm4-assembly1_A  TM=1.695E-01  e=3.474E+00  Homo sapiens
  5gpj-assembly2_C  TM=1.980E-01  e=8.619E+00  Vigna radiata var. radiata
  4kjr-assembly2_B  TM=1.993E-01  e=2.003E-01  Bacillus subtilis subsp. subtilis str. 168